Protein AF-A0A1B1AZK9-F1 (afdb_monomer_lite)

Structure (mmCIF, N/CA/C/O backbone):
data_AF-A0A1B1AZK9-F1
#
_entry.id   AF-A0A1B1AZK9-F1
#
loop_
_atom_site.group_PDB
_atom_site.id
_atom_site.type_symbol
_atom_site.label_atom_id
_atom_site.label_alt_id
_atom_site.label_comp_id
_atom_site.label_asym_id
_atom_site.label_entity_id
_atom_site.label_seq_id
_atom_site.pdbx_PDB_ins_code
_atom_site.Cartn_x
_atom_site.Cartn_y
_atom_site.Cartn_z
_atom_site.occupancy
_atom_site.B_iso_or_equiv
_atom_site.auth_seq_id
_atom_site.auth_comp_id
_atom_site.auth_asym_id
_atom_site.auth_atom_id
_atom_site.pdbx_PDB_model_num
ATOM 1 N N . MET A 1 1 ? -36.273 10.528 28.930 1.00 53.22 1 MET A N 1
ATOM 2 C CA . MET A 1 1 ? -35.197 10.900 27.992 1.00 53.22 1 MET A CA 1
ATOM 3 C C . MET A 1 1 ? -34.805 12.342 28.291 1.00 53.22 1 MET A C 1
ATOM 5 O O . MET A 1 1 ? -35.659 13.056 28.813 1.00 53.22 1 MET A O 1
ATOM 9 N N . PRO A 1 2 ? -33.538 12.748 28.107 1.00 69.88 2 PRO A N 1
ATOM 10 C CA . PRO A 1 2 ? -33.128 14.134 28.329 1.00 69.88 2 PRO A CA 1
ATOM 11 C C . PRO A 1 2 ? -33.828 15.070 27.331 1.00 69.88 2 PRO A C 1
ATOM 13 O O . PRO A 1 2 ? -33.958 14.731 26.158 1.00 69.88 2 PRO A O 1
ATOM 16 N N . GLN A 1 3 ? -34.248 16.252 27.793 1.00 88.75 3 GLN A N 1
ATOM 17 C CA . GLN A 1 3 ? -34.962 17.258 26.989 1.00 88.75 3 GLN A CA 1
ATOM 18 C C . GLN A 1 3 ? -34.190 17.647 25.714 1.00 88.75 3 GLN A C 1
ATOM 20 O O . GLN A 1 3 ? -34.789 17.931 24.680 1.00 88.75 3 GLN A O 1
ATOM 25 N N . LEU A 1 4 ? -32.857 17.632 25.774 1.00 92.56 4 LEU A N 1
ATOM 26 C CA . LEU A 1 4 ? -31.970 17.864 24.638 1.00 92.56 4 LEU A CA 1
ATOM 27 C C . LEU A 1 4 ? -32.106 16.791 23.544 1.00 92.56 4 LEU A C 1
ATOM 29 O O . LEU A 1 4 ? -32.165 17.136 22.367 1.00 92.56 4 LEU A O 1
ATOM 33 N N . ALA A 1 5 ? -32.197 15.510 23.911 1.00 92.00 5 ALA A N 1
ATOM 34 C CA . ALA A 1 5 ? -32.328 14.414 22.947 1.00 92.00 5 ALA A CA 1
ATOM 35 C C . ALA A 1 5 ? -33.652 14.475 22.174 1.00 92.00 5 ALA A C 1
ATOM 37 O O . ALA A 1 5 ? -33.665 14.280 20.958 1.00 92.00 5 ALA A O 1
ATOM 38 N N . ASP A 1 6 ? -34.747 14.802 22.865 1.00 92.12 6 ASP A N 1
ATOM 39 C CA . ASP A 1 6 ? -36.065 14.940 22.241 1.00 92.12 6 ASP A CA 1
ATOM 40 C C . ASP A 1 6 ? -36.042 16.066 21.191 1.00 92.12 6 ASP A C 1
ATOM 42 O O . ASP A 1 6 ? -36.452 15.867 20.049 1.00 92.12 6 ASP A O 1
ATOM 46 N N . ARG A 1 7 ? -35.444 17.218 21.527 1.00 94.62 7 ARG A N 1
ATOM 47 C CA . ARG A 1 7 ? -35.325 18.361 20.604 1.00 94.62 7 ARG A CA 1
ATOM 48 C C . ARG A 1 7 ? -34.401 18.091 19.416 1.00 94.62 7 ARG A C 1
ATOM 50 O O . ARG A 1 7 ? -34.724 18.507 18.308 1.00 94.62 7 ARG A O 1
ATOM 57 N N . LEU A 1 8 ? -33.281 17.388 19.616 1.00 93.25 8 LEU A N 1
ATOM 58 C CA . LEU A 1 8 ? -32.407 16.964 18.511 1.00 93.25 8 LEU A CA 1
ATOM 59 C C . LEU A 1 8 ? -33.150 16.026 17.549 1.00 93.25 8 LEU A C 1
ATOM 61 O O . LEU A 1 8 ? -33.023 16.161 16.335 1.00 93.25 8 LEU A O 1
ATOM 65 N N . THR A 1 9 ? -33.962 15.116 18.090 1.00 92.19 9 THR A N 1
ATOM 66 C CA . THR A 1 9 ? -34.763 14.172 17.299 1.00 92.19 9 THR A CA 1
ATOM 67 C C . THR A 1 9 ? -35.832 14.884 16.476 1.00 92.19 9 THR A C 1
ATOM 69 O O . THR A 1 9 ? -35.989 14.578 15.297 1.00 92.19 9 THR A O 1
ATOM 72 N N . GLU A 1 10 ? -36.548 15.839 17.074 1.00 92.94 10 GLU A N 1
ATOM 73 C CA . GLU A 1 10 ? -37.567 16.638 16.382 1.00 92.94 10 GLU A CA 1
ATOM 74 C C . GLU A 1 10 ? -36.970 17.404 15.195 1.00 92.94 10 GLU A C 1
ATOM 76 O O . GLU A 1 10 ? -37.477 17.300 14.080 1.00 92.94 10 GLU A O 1
ATOM 81 N N . LEU A 1 11 ? -35.848 18.107 15.400 1.00 93.00 11 LEU A N 1
ATOM 82 C CA . LEU A 1 11 ? -35.195 18.847 14.316 1.00 93.00 11 LEU A CA 1
ATOM 83 C C . LEU A 1 11 ? -34.725 17.923 13.185 1.00 93.00 11 LEU A C 1
ATOM 85 O O . LEU A 1 11 ? -34.932 18.243 12.015 1.00 93.00 11 LEU A O 1
ATOM 89 N N . ALA A 1 12 ? -34.137 16.771 13.524 1.00 90.75 12 ALA A N 1
ATOM 90 C CA . ALA A 1 12 ? -33.677 15.801 12.535 1.00 90.75 12 ALA A CA 1
ATOM 91 C C . ALA A 1 12 ? -34.842 15.195 11.732 1.00 90.75 12 ALA A C 1
ATOM 93 O O . ALA A 1 12 ? -34.745 15.060 10.512 1.00 90.75 12 ALA A O 1
ATOM 94 N N . ALA A 1 13 ? -35.957 14.865 12.393 1.00 91.69 13 ALA A N 1
ATOM 95 C CA . ALA A 1 13 ? -37.150 14.323 11.742 1.00 91.69 13 ALA A CA 1
ATOM 96 C C . ALA A 1 13 ? -37.797 15.326 10.771 1.00 91.69 13 ALA A C 1
ATOM 98 O O . ALA A 1 13 ? -38.265 14.933 9.702 1.00 91.69 13 ALA A O 1
ATOM 99 N N . ASP A 1 14 ? -37.768 16.614 11.117 1.00 92.25 14 ASP A N 1
ATOM 100 C CA . ASP A 1 14 ? -38.316 17.698 10.299 1.00 92.25 14 ASP A CA 1
ATOM 101 C C . ASP A 1 14 ? -37.347 18.182 9.198 1.00 92.25 14 ASP A C 1
ATOM 103 O O . ASP A 1 14 ? -37.675 19.106 8.446 1.00 92.25 14 ASP A O 1
ATOM 107 N N . GLY A 1 15 ? -36.147 17.591 9.099 1.00 88.38 15 GLY A N 1
ATOM 108 C CA . GLY A 1 15 ? -35.099 18.008 8.160 1.00 88.38 15 GLY A CA 1
ATOM 109 C C . GLY A 1 15 ? -34.598 19.436 8.404 1.00 88.38 15 GLY A C 1
ATOM 110 O O . GLY A 1 15 ? -34.147 20.105 7.473 1.00 88.38 15 GLY A O 1
ATOM 111 N N . GLN A 1 16 ? -34.731 19.931 9.637 1.00 91.69 16 GLN A N 1
ATOM 112 C CA . GLN A 1 16 ? -34.285 21.263 10.033 1.00 91.69 16 GLN A CA 1
ATOM 113 C C . GLN A 1 16 ? -32.786 21.252 10.375 1.00 91.69 16 GLN A C 1
ATOM 115 O O . GLN A 1 16 ? -32.285 20.249 10.882 1.00 91.69 16 GLN A O 1
ATOM 120 N N . PRO A 1 17 ? -32.063 22.370 10.168 1.00 91.00 17 PRO A N 1
ATOM 121 C CA . PRO A 1 17 ? -30.661 22.476 10.566 1.00 91.00 17 PRO A CA 1
ATOM 122 C C . PRO A 1 17 ? -30.465 22.226 12.068 1.00 91.00 17 PRO A C 1
ATOM 124 O O . PRO A 1 17 ? -31.092 22.890 12.903 1.00 91.00 17 PRO A O 1
ATOM 127 N N . ILE A 1 18 ? -29.554 21.316 12.420 1.00 95.00 18 ILE A N 1
ATOM 128 C CA . ILE A 1 18 ? -29.262 20.975 13.813 1.00 95.00 18 ILE A CA 1
ATOM 129 C C . ILE A 1 18 ? -28.333 22.031 14.417 1.00 95.00 18 ILE A C 1
ATOM 131 O O . ILE A 1 18 ? -27.117 22.002 14.257 1.00 95.00 18 ILE A O 1
ATOM 135 N N . THR A 1 19 ? -28.912 23.008 15.116 1.00 94.75 19 THR A N 1
ATOM 136 C CA . THR A 1 19 ? -28.166 24.130 15.709 1.00 94.75 19 THR A CA 1
ATOM 137 C C . THR A 1 19 ? -28.685 24.451 17.105 1.00 94.75 19 THR A C 1
ATOM 139 O O . THR A 1 19 ? -29.882 24.313 17.369 1.00 94.75 19 THR A O 1
ATOM 142 N N . PHE A 1 20 ? -27.823 24.926 18.013 1.00 93.75 20 PHE A N 1
ATOM 143 C CA . PHE A 1 20 ? -28.271 25.259 19.372 1.00 93.75 20 PHE A CA 1
ATOM 144 C C . PHE A 1 20 ? -29.408 26.299 19.428 1.00 93.75 20 PHE A C 1
ATOM 146 O O . PHE A 1 20 ? -30.348 26.089 20.199 1.00 93.75 20 PHE A O 1
ATOM 153 N N . PRO A 1 21 ? -29.421 27.365 18.597 1.00 90.44 21 PRO A N 1
ATOM 154 C CA . PRO A 1 21 ? -30.560 28.280 18.543 1.00 90.44 21 PRO A CA 1
ATOM 155 C C . PRO A 1 21 ? -31.878 27.605 18.130 1.00 90.44 21 PRO A C 1
ATOM 157 O O . PRO A 1 21 ? -32.926 27.940 18.680 1.00 90.44 21 PRO A O 1
ATOM 160 N N . ALA A 1 22 ? -31.843 26.637 17.205 1.00 91.38 22 ALA A N 1
ATOM 161 C CA . ALA A 1 22 ? -33.036 25.923 16.739 1.00 91.38 22 ALA A CA 1
ATOM 162 C C . ALA A 1 22 ? -33.625 24.978 17.803 1.00 91.38 22 ALA A C 1
ATOM 164 O O . ALA A 1 22 ? -34.834 24.736 17.824 1.00 91.38 22 ALA A O 1
ATOM 165 N N . LEU A 1 23 ? -32.801 24.487 18.736 1.00 91.81 23 LEU A N 1
ATOM 166 C CA . LEU A 1 23 ? -33.276 23.658 19.847 1.00 91.81 23 LEU A CA 1
ATOM 167 C C . LEU A 1 23 ? -34.217 24.428 20.778 1.00 91.81 23 LEU A C 1
ATOM 169 O O . LEU A 1 23 ? -35.129 23.825 21.345 1.00 91.81 23 LEU A O 1
ATOM 173 N N . GLY A 1 24 ? -34.023 25.744 20.923 1.00 89.88 24 GLY A N 1
ATOM 174 C CA . GLY A 1 24 ? -34.829 26.592 21.808 1.00 89.88 24 GLY A CA 1
ATOM 175 C C . GLY A 1 24 ? -34.635 26.292 23.301 1.00 89.88 24 GLY A C 1
ATOM 176 O O . GLY A 1 24 ? -35.523 26.576 24.102 1.00 89.88 24 GLY A O 1
ATOM 177 N N . LEU A 1 25 ? -33.500 25.693 23.675 1.00 93.38 25 LEU A N 1
ATOM 178 C CA . LEU A 1 25 ? -33.144 25.357 25.057 1.00 93.38 25 LEU A CA 1
ATOM 179 C C . LEU A 1 25 ? -32.150 26.372 25.634 1.00 93.38 25 LEU A C 1
ATOM 181 O O . LEU A 1 25 ? -31.367 26.971 24.901 1.00 93.38 25 LEU A O 1
ATOM 185 N N . ALA A 1 26 ? -32.161 26.554 26.956 1.00 93.31 26 ALA A N 1
ATOM 186 C CA . ALA A 1 26 ? -31.198 27.423 27.631 1.00 93.31 26 ALA A CA 1
ATOM 187 C C . ALA A 1 26 ? -29.787 26.786 27.654 1.00 93.31 26 ALA A C 1
ATOM 189 O O . ALA A 1 26 ? -29.695 25.571 27.863 1.00 93.31 26 ALA A O 1
ATOM 190 N N . PRO A 1 27 ? -28.695 27.572 27.529 1.00 93.06 27 PRO A N 1
ATOM 191 C CA . PRO A 1 27 ? -27.317 27.065 27.562 1.00 93.06 27 PRO A CA 1
ATOM 192 C C . PRO A 1 27 ? -26.999 26.138 28.736 1.00 93.06 27 PRO A C 1
ATOM 194 O O . PRO A 1 27 ? -26.458 25.056 28.522 1.00 93.06 27 PRO A O 1
ATOM 197 N N . ASP A 1 28 ? -27.425 26.485 29.952 1.00 92.94 28 ASP A N 1
ATOM 198 C CA . ASP A 1 28 ? -27.191 25.661 31.148 1.00 92.94 28 ASP A CA 1
ATOM 199 C C . ASP A 1 28 ? -27.913 24.301 31.084 1.00 92.94 28 ASP A C 1
ATOM 201 O O . ASP A 1 28 ? -27.413 23.278 31.561 1.00 92.94 28 ASP A O 1
ATOM 205 N N . THR A 1 29 ? -29.094 24.263 30.457 1.00 93.31 29 THR A N 1
ATOM 206 C CA . THR A 1 29 ? -29.853 23.017 30.256 1.00 93.31 29 THR A CA 1
ATOM 207 C C . THR A 1 29 ? -29.156 22.115 29.248 1.00 93.31 29 THR A C 1
ATOM 209 O O . THR A 1 29 ? -29.043 20.914 29.473 1.00 93.31 29 THR A O 1
ATOM 212 N N . VAL A 1 30 ? -28.648 22.689 28.156 1.00 94.06 30 VAL A N 1
ATOM 213 C CA . VAL A 1 30 ? -27.885 21.934 27.159 1.00 94.06 30 VAL A CA 1
ATOM 214 C C . VAL A 1 30 ? -26.579 21.426 27.766 1.00 94.06 30 VAL A C 1
ATOM 216 O O . VAL A 1 30 ? -26.285 20.242 27.656 1.00 94.06 30 VAL A O 1
ATOM 219 N N . ALA A 1 31 ? -25.831 22.281 28.466 1.00 94.06 31 ALA A N 1
ATOM 220 C CA . ALA A 1 31 ? -24.550 21.922 29.068 1.00 94.06 31 ALA A CA 1
ATOM 221 C C . ALA A 1 31 ? -24.669 20.790 30.098 1.00 94.06 31 ALA A C 1
ATOM 223 O O . ALA A 1 31 ? -23.860 19.867 30.083 1.00 94.06 31 ALA A O 1
ATOM 224 N N . SER A 1 32 ? -25.705 20.814 30.943 1.00 94.56 32 SER A N 1
ATOM 225 C CA . SER A 1 32 ? -25.939 19.757 31.940 1.00 94.56 32 SER A CA 1
ATOM 226 C C . SER A 1 32 ? -26.340 18.403 31.345 1.00 94.56 32 SER A C 1
ATOM 228 O O . SER A 1 32 ? -26.169 17.389 32.011 1.00 94.56 32 SER A O 1
ATOM 230 N N . GLN A 1 33 ? -26.855 18.366 30.111 1.00 95.88 33 GLN A N 1
ATOM 231 C CA . GLN A 1 33 ? -27.289 17.134 29.435 1.00 95.88 33 GLN A CA 1
ATOM 232 C C . GLN A 1 33 ? -26.322 16.676 28.332 1.00 95.88 33 GLN A C 1
ATOM 234 O O . GLN A 1 33 ? -26.433 15.550 27.851 1.00 95.88 33 GLN A O 1
ATOM 239 N N . ALA A 1 34 ? -25.384 17.531 27.911 1.00 95.31 34 ALA A N 1
ATOM 240 C CA . ALA A 1 34 ? -24.522 17.296 26.756 1.00 95.31 34 ALA A CA 1
ATOM 241 C C . ALA A 1 34 ? -23.663 16.029 26.893 1.00 95.31 34 ALA A C 1
ATOM 243 O O . ALA A 1 34 ? -23.554 15.281 25.926 1.00 95.31 34 ALA A O 1
ATOM 244 N N . GLY A 1 35 ? -23.110 15.754 28.080 1.00 94.94 35 GLY A N 1
ATOM 245 C CA . GLY A 1 35 ? -22.310 14.546 28.326 1.00 94.94 35 GLY A CA 1
ATOM 246 C C . GLY A 1 35 ? -23.113 13.257 28.121 1.00 94.94 35 GLY A C 1
ATOM 247 O O . GLY A 1 35 ? -22.714 12.397 27.335 1.00 94.94 35 GLY A O 1
ATOM 248 N N . ASP A 1 36 ? -24.291 13.164 28.745 1.00 95.38 36 ASP A N 1
ATOM 249 C CA . ASP A 1 36 ? -25.185 12.003 28.621 1.00 95.38 36 ASP A CA 1
ATOM 250 C C . ASP A 1 36 ? -25.677 11.809 27.179 1.00 95.38 36 ASP A C 1
ATOM 252 O O . ASP A 1 36 ? -25.772 10.687 26.680 1.00 95.38 36 ASP A O 1
ATOM 256 N N . VAL A 1 37 ? -25.980 12.909 26.482 1.00 96.31 37 VAL A N 1
ATOM 257 C CA . VAL A 1 37 ? -26.412 12.874 25.079 1.00 96.31 37 VAL A CA 1
ATOM 258 C C . VAL A 1 37 ? -25.268 12.455 24.150 1.00 96.31 37 VAL A C 1
ATOM 260 O O . VAL A 1 37 ? -25.509 11.679 23.225 1.00 96.31 37 VAL A O 1
ATOM 263 N N . ALA A 1 38 ? -24.033 12.896 24.413 1.00 96.19 38 ALA A N 1
ATOM 264 C CA . ALA A 1 38 ? -22.839 12.495 23.664 1.00 96.19 38 ALA A CA 1
ATOM 265 C C . ALA A 1 38 ? -22.457 11.015 23.877 1.00 96.19 38 ALA A C 1
ATOM 267 O O . ALA A 1 38 ? -21.932 10.379 22.963 1.00 96.19 38 ALA A O 1
ATOM 268 N N . ALA A 1 39 ? -22.767 10.439 25.042 1.00 95.62 39 ALA A N 1
ATOM 269 C CA . ALA A 1 39 ? -22.631 9.000 25.285 1.00 95.62 39 ALA A CA 1
ATOM 270 C C . ALA A 1 39 ? -23.754 8.167 24.630 1.00 95.62 39 ALA A C 1
ATOM 272 O O . ALA A 1 39 ? -23.621 6.956 24.449 1.00 95.62 39 ALA A O 1
ATOM 273 N N . GLY A 1 40 ? -24.869 8.810 24.274 1.00 94.75 40 GLY A N 1
ATOM 274 C CA . GLY A 1 40 ? -26.057 8.187 23.698 1.00 94.75 40 GLY A CA 1
ATOM 275 C C . GLY A 1 40 ? -26.099 8.177 22.162 1.00 94.75 40 GLY A C 1
ATOM 276 O O . GLY A 1 40 ? -25.141 8.553 21.489 1.00 94.75 40 GLY A O 1
ATOM 277 N N . PRO A 1 41 ? -27.231 7.757 21.567 1.00 95.00 41 PRO A N 1
ATOM 278 C CA . PRO A 1 41 ? -27.385 7.645 20.113 1.00 95.00 41 PRO A CA 1
ATOM 279 C C . PRO A 1 41 ? -27.505 8.983 19.373 1.00 95.00 41 PRO A C 1
ATOM 281 O O . PRO A 1 41 ? -27.351 9.034 18.158 1.00 95.00 41 PRO A O 1
ATOM 284 N N . PHE A 1 42 ? -27.760 10.076 20.092 1.00 95.31 42 PHE A N 1
ATOM 285 C CA . PHE A 1 42 ? -27.934 11.412 19.512 1.00 95.31 42 PHE A CA 1
ATOM 286 C C . PHE A 1 42 ? -26.632 12.226 19.474 1.00 95.31 42 PHE A C 1
ATOM 288 O O . PHE A 1 42 ? -26.651 13.414 19.147 1.00 95.31 42 PHE A O 1
ATOM 295 N N . ALA A 1 43 ? -25.499 11.590 19.784 1.00 96.69 43 ALA A N 1
ATOM 296 C CA . ALA A 1 43 ? -24.179 12.202 19.741 1.00 96.69 43 ALA A CA 1
ATOM 297 C C . ALA A 1 43 ? -23.836 12.859 18.388 1.00 96.69 43 ALA A C 1
ATOM 299 O O . ALA A 1 43 ? -23.241 13.939 18.415 1.00 96.69 43 ALA A O 1
ATOM 300 N N . PRO A 1 44 ? -24.203 12.299 17.211 1.00 96.12 44 PRO A N 1
ATOM 301 C CA . PRO A 1 44 ? -23.891 12.937 15.928 1.00 96.12 44 PRO A CA 1
ATOM 302 C C . PRO A 1 44 ? -24.595 14.286 15.746 1.00 96.12 44 PRO A C 1
ATOM 304 O O . PRO A 1 44 ? -23.964 15.262 15.355 1.00 96.12 44 PRO A O 1
ATOM 307 N N . TYR A 1 45 ? -25.871 14.379 16.128 1.00 96.56 45 TYR A N 1
ATOM 308 C CA . TYR A 1 45 ? -26.634 15.630 16.062 1.00 96.56 45 TYR A CA 1
ATOM 309 C C . TYR A 1 45 ? -26.111 16.670 17.057 1.00 96.56 45 TYR A C 1
ATOM 311 O O . TYR A 1 45 ? -26.005 17.853 16.740 1.00 96.56 45 TYR A O 1
ATOM 319 N N . LEU A 1 46 ? -25.728 16.243 18.264 1.00 97.06 46 LEU A N 1
ATOM 320 C CA . LEU A 1 46 ? -25.083 17.150 19.211 1.00 97.06 46 LEU A CA 1
ATOM 321 C C . LEU A 1 46 ? -23.738 17.664 18.669 1.00 97.06 46 LEU A C 1
ATOM 323 O O . LEU A 1 46 ? -23.442 18.849 18.805 1.00 97.06 46 LEU A O 1
ATOM 327 N N . ALA A 1 47 ? -22.944 16.800 18.031 1.00 97.06 47 ALA A N 1
ATOM 328 C CA . ALA A 1 47 ? -21.686 17.180 17.395 1.00 97.06 47 ALA A CA 1
ATOM 329 C C . ALA A 1 47 ? -21.890 18.183 16.244 1.00 97.06 47 ALA A C 1
ATOM 331 O O . ALA A 1 47 ? -21.121 19.137 16.147 1.00 97.06 47 ALA A O 1
ATOM 332 N N . GLU A 1 48 ? -22.946 18.033 15.437 1.00 96.50 48 GLU A N 1
ATOM 333 C CA . GLU A 1 48 ? -23.330 18.997 14.394 1.00 96.50 48 GLU A CA 1
ATOM 334 C C . GLU A 1 48 ? -23.661 20.377 14.988 1.00 96.50 48 GLU A C 1
ATOM 336 O O . GLU A 1 48 ? -23.107 21.389 14.553 1.00 96.50 48 GLU A O 1
ATOM 341 N N . ALA A 1 49 ? -24.469 20.421 16.055 1.00 96.56 49 ALA A N 1
ATOM 342 C CA . ALA A 1 49 ? -24.784 21.670 16.753 1.00 96.56 49 ALA A CA 1
ATOM 343 C C . ALA A 1 49 ? -23.536 22.336 17.362 1.00 96.56 49 ALA A C 1
ATOM 345 O O . ALA A 1 49 ? -23.398 23.561 17.309 1.00 96.56 49 ALA A O 1
ATOM 346 N N . VAL A 1 50 ? -22.612 21.546 17.922 1.00 96.88 50 VAL A N 1
ATOM 347 C CA . VAL A 1 50 ? -21.327 22.040 18.446 1.00 96.88 50 VAL A CA 1
ATOM 348 C C . VAL A 1 50 ? -20.446 22.592 17.325 1.00 96.88 50 VAL A C 1
ATOM 350 O O . VAL A 1 50 ? -19.893 23.684 17.470 1.00 96.88 50 VAL A O 1
ATOM 353 N N . ALA A 1 51 ? -20.327 21.874 16.208 1.00 96.25 51 ALA A N 1
ATOM 354 C CA . ALA A 1 51 ? -19.545 22.298 15.051 1.00 96.25 51 ALA A CA 1
ATOM 355 C C . ALA A 1 51 ? -20.052 23.635 14.488 1.00 96.25 51 ALA A C 1
ATOM 357 O O . ALA A 1 51 ? -19.272 24.567 14.272 1.00 96.25 51 ALA A O 1
ATOM 358 N N . ASP A 1 52 ? -21.368 23.768 14.332 1.00 96.19 52 ASP A N 1
ATOM 359 C CA . ASP A 1 52 ? -22.017 25.011 13.925 1.00 96.19 52 ASP A CA 1
ATOM 360 C C . ASP A 1 52 ? -21.772 26.164 14.922 1.00 96.19 52 ASP A C 1
ATOM 362 O O . ASP A 1 52 ? -21.452 27.281 14.503 1.00 96.19 52 ASP A O 1
ATOM 366 N N . ALA A 1 53 ? -21.836 25.905 16.232 1.00 95.69 53 ALA A N 1
ATOM 367 C CA . ALA A 1 53 ? -21.569 26.917 17.255 1.00 95.69 53 ALA A CA 1
ATOM 368 C C . ALA A 1 53 ? -20.136 27.463 17.181 1.00 95.69 53 ALA A C 1
ATOM 370 O O . ALA A 1 53 ? -19.930 28.677 17.259 1.00 95.69 53 ALA A O 1
ATOM 371 N N . TYR A 1 54 ? -19.142 26.590 16.978 1.00 96.25 54 TYR A N 1
ATOM 372 C CA . TYR A 1 54 ? -17.756 27.012 16.761 1.00 96.25 54 TYR A CA 1
ATOM 373 C C . TYR A 1 54 ? -17.583 27.774 15.447 1.00 96.25 54 TYR A C 1
ATOM 375 O O . TYR A 1 54 ? -16.927 28.816 15.442 1.00 96.25 54 TYR A O 1
ATOM 383 N N . ASN A 1 55 ? -18.211 27.322 14.356 1.00 95.00 55 ASN A N 1
ATOM 384 C CA . ASN A 1 55 ? -18.183 28.026 13.069 1.00 95.00 55 ASN A CA 1
ATOM 385 C C . ASN A 1 55 ? -18.747 29.452 13.184 1.00 95.00 55 ASN A C 1
ATOM 387 O O . ASN A 1 55 ? -18.240 30.375 12.548 1.00 95.00 55 ASN A O 1
ATOM 391 N N . ARG A 1 56 ? -19.756 29.654 14.039 1.00 94.75 56 ARG A N 1
ATOM 392 C CA . ARG A 1 56 ? -20.349 30.968 14.329 1.00 94.75 56 ARG A CA 1
ATOM 393 C C . ARG A 1 56 ? -19.670 31.738 15.462 1.00 94.75 56 ARG A C 1
ATOM 395 O O . ARG A 1 56 ? -20.075 32.862 15.746 1.00 94.75 56 ARG A O 1
ATOM 402 N N . SER A 1 57 ? -18.629 31.173 16.078 1.00 93.81 57 SER A N 1
ATOM 403 C CA . SER A 1 57 ? -17.928 31.755 17.233 1.00 93.81 57 SER A CA 1
ATOM 404 C C . SER A 1 57 ? -18.854 32.064 18.421 1.00 93.81 57 SER A C 1
ATOM 406 O O . SER A 1 57 ? -18.658 33.045 19.139 1.00 93.81 57 SER A O 1
ATOM 408 N N . ASP A 1 58 ? -19.871 31.228 18.642 1.00 92.50 58 ASP A N 1
ATOM 409 C CA . ASP A 1 58 ? -20.870 31.434 19.688 1.00 92.50 58 ASP A CA 1
ATOM 410 C C . ASP A 1 58 ? -20.386 30.891 21.044 1.00 92.50 58 ASP A C 1
ATOM 412 O O . ASP A 1 58 ? -20.561 29.721 21.399 1.00 92.50 58 ASP A O 1
ATOM 416 N N . ALA A 1 59 ? -19.724 31.760 21.811 1.00 91.25 59 ALA A N 1
ATOM 417 C CA . ALA A 1 59 ? -19.053 31.398 23.058 1.00 91.25 59 ALA A CA 1
ATOM 418 C C . ALA A 1 59 ? -20.001 30.899 24.167 1.00 91.25 59 ALA A C 1
ATOM 420 O O . ALA A 1 59 ? -19.545 30.231 25.096 1.00 91.25 59 ALA A O 1
ATOM 421 N N . GLN A 1 60 ? -21.305 31.182 24.085 1.00 93.75 60 GLN A N 1
ATOM 422 C CA . GLN A 1 60 ? -22.262 30.770 25.119 1.00 93.75 60 GLN A CA 1
ATOM 423 C C . GLN A 1 60 ? -22.434 29.242 25.205 1.00 93.75 60 GLN A C 1
ATOM 425 O O . GLN A 1 60 ? -22.833 28.731 26.248 1.00 93.75 60 GLN A O 1
ATOM 430 N N . TRP A 1 61 ? -22.089 28.505 24.141 1.00 93.50 61 TRP A N 1
ATOM 431 C CA . TRP A 1 61 ? -22.213 27.043 24.078 1.00 93.50 61 TRP A CA 1
ATOM 432 C C . TRP A 1 61 ? -20.920 26.292 24.416 1.00 93.50 61 TRP A C 1
ATOM 434 O O . TRP A 1 61 ? -20.913 25.061 24.403 1.00 93.50 61 TRP A O 1
ATOM 444 N N . GLN A 1 62 ? -19.837 26.999 24.772 1.00 92.31 62 GLN A N 1
ATOM 445 C CA . GLN A 1 62 ? -18.579 26.367 25.195 1.00 92.31 62 GLN A CA 1
ATOM 446 C C . GLN A 1 62 ? -18.769 25.342 26.328 1.00 92.31 62 GLN A C 1
ATOM 448 O O . GLN A 1 62 ? -18.210 24.254 26.205 1.00 92.31 62 GLN A O 1
ATOM 453 N N . PRO A 1 63 ? -19.586 25.593 27.377 1.00 92.62 63 PRO A N 1
ATOM 454 C CA . PRO A 1 63 ? -19.807 24.602 28.432 1.00 92.62 63 PRO A CA 1
ATOM 455 C C . PRO A 1 63 ? -20.404 23.281 27.921 1.00 92.62 63 PRO A C 1
ATOM 457 O O . PRO A 1 63 ? -20.010 22.207 28.373 1.00 92.62 63 PRO A O 1
ATOM 460 N N . ALA A 1 64 ? -21.316 23.340 26.943 1.00 92.12 64 ALA A N 1
ATOM 461 C CA . ALA A 1 64 ? -21.874 22.144 26.314 1.00 92.12 64 ALA A CA 1
ATOM 462 C C . ALA A 1 64 ? -20.831 21.418 25.453 1.00 92.12 64 ALA A C 1
ATOM 464 O O . ALA A 1 64 ? -20.714 20.197 25.524 1.00 92.12 64 ALA A O 1
ATOM 465 N N . ALA A 1 65 ? -20.026 22.167 24.694 1.00 94.12 65 ALA A N 1
ATOM 466 C CA . ALA A 1 65 ? -18.950 21.606 23.883 1.00 94.12 65 ALA A CA 1
ATOM 467 C C . ALA A 1 65 ? -17.875 20.899 24.730 1.00 94.12 65 ALA A C 1
ATOM 469 O O . ALA A 1 65 ? -17.381 19.845 24.337 1.00 94.12 65 ALA A O 1
ATOM 470 N N . THR A 1 66 ? -17.544 21.425 25.915 1.00 93.81 66 THR A N 1
ATOM 471 C CA . THR A 1 66 ? -16.537 20.821 26.805 1.00 93.81 66 THR A CA 1
ATOM 472 C C . THR A 1 66 ? -16.957 19.487 27.421 1.00 93.81 66 THR A C 1
ATOM 474 O O . THR A 1 66 ? -16.085 18.731 27.833 1.00 93.81 66 THR A O 1
ATOM 477 N N . ALA A 1 67 ? -18.256 19.171 27.458 1.00 94.06 67 ALA A N 1
ATOM 478 C CA . ALA A 1 67 ? -18.759 17.880 27.940 1.00 94.06 67 ALA A CA 1
ATOM 479 C C . ALA A 1 67 ? -18.701 16.772 26.868 1.00 94.06 67 ALA A C 1
ATOM 481 O O . ALA A 1 67 ? -18.814 15.587 27.183 1.00 94.06 67 ALA A O 1
ATOM 482 N N . LEU A 1 68 ? -18.524 17.148 25.597 1.00 95.50 68 LEU A N 1
ATOM 483 C CA . LEU A 1 68 ? -18.544 16.223 24.467 1.00 95.50 68 LEU A CA 1
ATOM 484 C C . LEU A 1 68 ? -17.415 15.170 24.508 1.00 95.50 68 LEU A C 1
ATOM 486 O O . LEU A 1 68 ? -17.715 14.005 24.262 1.00 95.50 68 LEU A O 1
ATOM 490 N N . PRO A 1 69 ? -16.145 15.508 24.829 1.00 95.94 69 PRO A N 1
ATOM 491 C CA . PRO A 1 69 ? -15.047 14.539 24.792 1.00 95.94 69 PRO A CA 1
ATOM 492 C C . PRO A 1 69 ? -15.237 13.336 25.719 1.00 95.94 69 PRO A C 1
ATOM 494 O O . PRO A 1 69 ? -15.069 12.200 25.282 1.00 95.94 69 PRO A O 1
ATOM 497 N N . GLU A 1 70 ? -15.630 13.572 26.972 1.00 94.25 70 GLU A N 1
ATOM 498 C CA . GLU A 1 70 ? -15.890 12.498 27.941 1.00 94.25 70 GLU A CA 1
ATOM 499 C C . GLU A 1 70 ? -17.107 11.659 27.533 1.00 94.25 70 GLU A C 1
ATOM 501 O O . GLU A 1 70 ? -17.061 10.431 27.600 1.00 94.25 70 GLU A O 1
ATOM 506 N N . GLY A 1 71 ? -18.170 12.300 27.031 1.00 95.00 71 GLY A N 1
ATOM 507 C CA . GLY A 1 71 ? -19.350 11.595 26.527 1.00 95.00 71 GLY A CA 1
ATOM 508 C C . GLY A 1 71 ? -19.040 10.706 25.317 1.00 95.00 71 GLY A C 1
ATOM 509 O O . GLY A 1 71 ? -19.431 9.540 25.295 1.00 95.00 71 GLY A O 1
ATOM 510 N N . LEU A 1 72 ? -18.263 11.196 24.345 1.00 95.69 72 LEU A N 1
ATOM 511 C CA . LEU A 1 72 ? -17.823 10.388 23.199 1.00 95.69 72 LEU A CA 1
ATOM 512 C C . LEU A 1 72 ? -16.903 9.236 23.624 1.00 95.69 72 LEU A C 1
ATOM 514 O O . LEU A 1 72 ? -17.014 8.132 23.092 1.00 95.69 72 LEU A O 1
ATOM 518 N N . ALA A 1 73 ? -16.052 9.441 24.632 1.00 92.00 73 ALA A N 1
ATOM 519 C CA . ALA A 1 73 ? -15.254 8.372 25.232 1.00 92.00 73 ALA A CA 1
ATOM 520 C C . ALA A 1 73 ? -16.088 7.358 26.041 1.00 92.00 73 ALA A C 1
ATOM 522 O O . ALA A 1 73 ? -15.577 6.296 26.402 1.00 92.00 73 ALA A O 1
ATOM 523 N N . ALA A 1 74 ? -17.369 7.622 26.300 1.00 93.00 74 ALA A N 1
ATOM 524 C CA . ALA A 1 74 ? -18.313 6.667 26.880 1.00 93.00 74 ALA A CA 1
ATOM 525 C C . ALA A 1 74 ? -19.219 5.995 25.829 1.00 93.00 74 ALA A C 1
ATOM 527 O O . ALA A 1 74 ? -20.029 5.142 26.183 1.00 93.00 74 ALA A O 1
ATOM 528 N N . GLN A 1 75 ? -19.073 6.330 24.543 1.00 94.88 75 GLN A N 1
ATOM 529 C CA . GLN A 1 75 ? -19.926 5.814 23.476 1.00 94.88 75 GLN A CA 1
ATOM 530 C C . GLN A 1 75 ? -19.811 4.289 23.311 1.00 94.88 75 GLN A C 1
ATOM 532 O O . GLN A 1 75 ? -18.720 3.712 23.364 1.00 94.88 75 GLN A O 1
ATOM 537 N N . HIS A 1 76 ? -20.957 3.653 23.052 1.00 93.06 76 HIS A N 1
ATOM 538 C CA . HIS A 1 76 ? -21.092 2.204 22.863 1.00 93.06 76 HIS A CA 1
ATOM 539 C C . HIS A 1 76 ? -21.337 1.790 21.404 1.00 93.06 76 HIS A C 1
ATOM 541 O O . HIS A 1 76 ? -21.342 0.604 21.090 1.00 93.06 76 HIS A O 1
ATOM 547 N N . SER A 1 77 ? -21.557 2.752 20.508 1.00 95.38 77 SER A N 1
ATOM 548 C CA . SER A 1 77 ? -21.778 2.520 19.081 1.00 95.38 77 SER A CA 1
ATOM 549 C C . SER A 1 77 ? -20.641 3.092 18.246 1.00 95.38 77 SER A C 1
ATOM 551 O O . SER A 1 77 ? -20.387 4.298 18.272 1.00 95.38 77 SER A O 1
ATOM 553 N N . VAL A 1 78 ? -20.011 2.231 17.445 1.00 93.69 78 VAL A N 1
ATOM 554 C CA . VAL A 1 78 ? -18.998 2.626 16.454 1.00 93.69 78 VAL A CA 1
ATOM 555 C C . VAL A 1 78 ? -19.576 3.656 15.485 1.00 93.69 78 VAL A C 1
ATOM 557 O O . VAL A 1 78 ? -18.950 4.678 15.234 1.00 93.69 78 VAL A O 1
ATOM 560 N N . LEU A 1 79 ? -20.808 3.439 15.011 1.00 92.69 79 LEU A N 1
ATOM 561 C CA . LEU A 1 79 ? -21.461 4.326 14.048 1.00 92.69 79 LEU A CA 1
ATOM 562 C C . LEU A 1 79 ? -21.680 5.730 14.615 1.00 92.69 79 LEU A C 1
ATOM 564 O O . LEU A 1 79 ? -21.422 6.714 13.928 1.00 92.69 79 LEU A O 1
ATOM 568 N N . HIS A 1 80 ? -22.132 5.834 15.869 1.00 95.38 80 HIS A N 1
ATOM 569 C CA . HIS A 1 80 ? -22.354 7.141 16.491 1.00 95.38 80 HIS A CA 1
ATOM 570 C C . HIS A 1 80 ? -21.031 7.852 16.773 1.00 95.38 80 HIS A C 1
ATOM 572 O O . HIS A 1 80 ? -20.941 9.052 16.539 1.00 95.38 80 HIS A O 1
ATOM 578 N N . LEU A 1 81 ? -19.998 7.123 17.217 1.00 95.94 81 LEU A N 1
ATOM 579 C CA . LEU A 1 81 ? -18.674 7.703 17.435 1.00 95.94 81 LEU A CA 1
ATOM 580 C C . LEU A 1 81 ? -18.085 8.245 16.126 1.00 95.94 81 LEU A C 1
ATOM 582 O O . LEU A 1 81 ? -17.700 9.410 16.075 1.00 95.94 81 LEU A O 1
ATOM 586 N N . THR A 1 82 ? -18.060 7.437 15.062 1.00 92.94 82 THR A N 1
ATOM 587 C CA . THR A 1 82 ? -17.516 7.848 13.760 1.00 92.94 82 THR A CA 1
ATOM 588 C C . THR A 1 82 ? -18.306 9.016 13.166 1.00 92.94 82 THR A C 1
ATOM 590 O O . THR A 1 82 ? -17.694 9.998 12.759 1.00 92.94 82 THR A O 1
ATOM 593 N N . ALA A 1 83 ? -19.644 8.986 13.202 1.00 93.12 83 ALA A N 1
ATOM 594 C CA . ALA A 1 83 ? -20.469 10.083 12.687 1.00 93.12 83 ALA A CA 1
ATOM 595 C C . ALA A 1 83 ? -20.307 11.388 13.493 1.00 93.12 83 ALA A C 1
ATOM 597 O O . ALA A 1 83 ? -20.282 12.474 12.915 1.00 93.12 83 ALA A O 1
ATOM 598 N N . SER A 1 84 ? -20.149 11.307 14.821 1.00 95.94 84 SER A N 1
ATOM 599 C CA . SER A 1 84 ? -19.801 12.471 15.645 1.00 95.94 84 SER A CA 1
ATOM 600 C C . SER A 1 84 ? -18.422 13.025 15.295 1.00 95.94 84 SER A C 1
ATOM 602 O O . SER A 1 84 ? -18.271 14.238 15.166 1.00 95.94 84 SER A O 1
ATOM 604 N N . MET A 1 85 ? -17.421 12.156 15.123 1.00 95.19 85 MET A N 1
ATOM 605 C CA . MET A 1 85 ? -16.076 12.573 14.719 1.00 95.19 85 MET A CA 1
ATOM 606 C C . MET A 1 85 ? -16.081 13.227 13.340 1.00 95.19 85 MET A C 1
ATOM 608 O O . MET A 1 85 ? -15.437 14.260 13.171 1.00 95.19 85 MET A O 1
ATOM 612 N N . ASP A 1 86 ? -16.842 12.680 12.389 1.00 92.44 86 ASP A N 1
ATOM 613 C CA . ASP A 1 86 ? -17.066 13.293 11.085 1.00 92.44 86 ASP A CA 1
ATOM 614 C C . ASP A 1 86 ? -17.624 14.706 11.272 1.00 92.44 86 ASP A C 1
ATOM 616 O O . ASP A 1 86 ? -16.955 15.664 10.890 1.00 92.44 86 ASP A O 1
ATOM 620 N N . ALA A 1 87 ? -18.773 14.875 11.933 1.00 93.50 87 ALA A N 1
ATOM 621 C CA . ALA A 1 87 ? -19.401 16.186 12.135 1.00 93.50 87 ALA A CA 1
ATOM 622 C C . ALA A 1 87 ? -18.447 17.238 12.743 1.00 93.50 87 ALA A C 1
ATOM 624 O O . ALA A 1 87 ? -18.416 18.384 12.291 1.00 93.50 87 ALA A O 1
ATOM 625 N N . LEU A 1 88 ? -17.620 16.851 13.722 1.00 95.19 88 LEU A N 1
ATOM 626 C CA . LEU A 1 88 ? -16.630 17.748 14.330 1.00 95.19 88 LEU A CA 1
ATOM 627 C C . LEU A 1 88 ? -15.479 18.094 13.380 1.00 95.19 88 LEU A C 1
ATOM 629 O O . LEU A 1 88 ? -15.068 19.252 13.325 1.00 95.19 88 LEU A O 1
ATOM 633 N N . LEU A 1 89 ? -14.954 17.114 12.640 1.00 92.62 89 LEU A N 1
ATOM 634 C CA . LEU A 1 89 ? -13.824 17.298 11.724 1.00 92.62 89 LEU A CA 1
ATOM 635 C C . LEU A 1 89 ? -14.192 18.128 10.484 1.00 92.62 89 LEU A C 1
ATOM 637 O O . LEU A 1 89 ? -13.315 18.790 9.933 1.00 92.62 89 LEU A O 1
ATOM 641 N N . HIS A 1 90 ? -15.471 18.181 10.093 1.00 91.38 90 HIS A N 1
ATOM 642 C CA . HIS A 1 90 ? -15.951 19.115 9.062 1.00 91.38 90 HIS A CA 1
ATOM 643 C C . HIS A 1 90 ? -15.863 20.590 9.501 1.00 91.38 90 HIS A C 1
ATOM 645 O O . HIS A 1 90 ? -15.927 21.487 8.660 1.00 91.38 90 HIS A O 1
ATOM 651 N N . SER A 1 91 ? -15.703 20.873 10.802 1.00 94.06 91 SER A N 1
ATOM 652 C CA . SER A 1 91 ? -15.451 22.219 11.328 1.00 94.06 91 SER A CA 1
ATOM 653 C C . SER A 1 91 ? -13.998 22.350 11.801 1.00 94.06 91 SER A C 1
ATOM 655 O O . SER A 1 91 ? -13.669 21.927 12.912 1.00 94.06 91 SER A O 1
ATOM 657 N N . PRO A 1 92 ? -13.115 23.028 11.036 1.00 93.62 92 PRO A N 1
ATOM 658 C CA . PRO A 1 92 ? -11.743 23.290 11.476 1.00 93.62 92 PRO A CA 1
ATOM 659 C C . PRO A 1 92 ? -11.675 24.030 12.820 1.00 93.62 92 PRO A C 1
ATOM 661 O O . PRO A 1 92 ? -10.759 23.810 13.612 1.00 93.62 92 PRO A O 1
ATOM 664 N N . ALA A 1 93 ? -12.660 24.893 13.100 1.00 94.94 93 ALA A N 1
ATOM 665 C CA . ALA A 1 93 ? -12.761 25.623 14.360 1.00 94.94 93 ALA A CA 1
ATOM 666 C C . ALA A 1 93 ? -13.075 24.690 15.541 1.00 94.94 93 ALA A C 1
ATOM 668 O O . ALA A 1 93 ? -12.387 24.757 16.563 1.00 94.94 93 ALA A O 1
ATOM 669 N N . ALA A 1 94 ? -14.065 23.801 15.397 1.00 95.31 94 ALA A N 1
ATOM 670 C CA . ALA A 1 94 ? -14.421 22.836 16.436 1.00 95.31 94 ALA A CA 1
ATOM 671 C C . ALA A 1 94 ? -13.311 21.805 16.648 1.00 95.31 94 ALA A C 1
ATOM 673 O O . ALA A 1 94 ? -12.903 21.577 17.787 1.00 95.31 94 ALA A O 1
ATOM 674 N N . ALA A 1 95 ? -12.771 21.244 15.561 1.00 95.19 95 ALA A N 1
ATOM 675 C CA . ALA A 1 95 ? -11.663 20.299 15.607 1.00 95.19 95 ALA A CA 1
ATOM 676 C C . ALA A 1 95 ? -10.467 20.894 16.361 1.00 95.19 95 ALA A C 1
ATOM 678 O O . ALA A 1 95 ? -9.973 20.281 17.302 1.00 95.19 95 ALA A O 1
ATOM 679 N N . LYS A 1 96 ? -10.047 22.123 16.031 1.00 95.69 96 LYS A N 1
ATOM 680 C CA . LYS A 1 96 ? -8.920 22.787 16.704 1.00 95.69 96 LYS A CA 1
ATOM 681 C C . LYS A 1 96 ? -9.197 23.102 18.176 1.00 95.69 96 LYS A C 1
ATOM 683 O O . LYS A 1 96 ? -8.301 22.974 19.007 1.00 95.69 96 LYS A O 1
ATOM 688 N N . ALA A 1 97 ? -10.416 23.520 18.516 1.00 95.25 97 ALA A N 1
ATOM 689 C CA . ALA A 1 97 ? -10.778 23.847 19.894 1.00 95.25 97 ALA A CA 1
ATOM 690 C C . ALA A 1 97 ? -10.879 22.600 20.789 1.00 95.25 97 ALA A C 1
ATOM 692 O O . ALA A 1 97 ? -10.423 22.618 21.933 1.00 95.25 97 ALA A O 1
ATOM 693 N N . LEU A 1 98 ? -11.446 21.512 20.263 1.00 96.31 98 LEU A N 1
ATOM 694 C CA . LEU A 1 98 ? -11.694 20.272 20.999 1.00 96.31 98 LEU A CA 1
ATOM 695 C C . LEU A 1 98 ? -10.611 19.204 20.787 1.00 96.31 98 LEU A C 1
ATOM 697 O O . LEU A 1 98 ? -10.633 18.182 21.465 1.00 96.31 98 LEU A O 1
ATOM 701 N N . GLY A 1 99 ? -9.638 19.420 19.901 1.00 96.12 99 GLY A N 1
ATOM 702 C CA . GLY A 1 99 ? -8.684 18.391 19.481 1.00 96.12 99 GLY A CA 1
ATOM 703 C C . GLY A 1 99 ? -7.866 17.807 20.629 1.00 96.12 99 GLY A C 1
ATOM 704 O O . GLY A 1 99 ? -7.761 16.587 20.756 1.00 96.12 99 GLY A O 1
ATOM 705 N N . LYS A 1 100 ? -7.349 18.657 21.526 1.00 96.75 100 LYS A N 1
ATOM 706 C CA . LYS A 1 100 ? -6.606 18.207 22.715 1.00 96.75 100 LYS A CA 1
ATOM 707 C C . LYS A 1 100 ? -7.472 17.385 23.687 1.00 96.75 100 LYS A C 1
ATOM 709 O O . LYS A 1 100 ? -7.052 16.272 24.009 1.00 96.75 100 LYS A O 1
ATOM 714 N N . PRO A 1 101 ? -8.633 17.871 24.176 1.00 96.88 101 PRO A N 1
ATOM 715 C CA . PRO A 1 101 ? -9.460 17.080 25.085 1.00 96.88 101 PRO A CA 1
ATOM 716 C C . PRO A 1 101 ? -10.065 15.831 24.420 1.00 96.88 101 PRO A C 1
ATOM 718 O O . PRO A 1 101 ? -10.109 14.792 25.069 1.00 96.88 101 PRO A O 1
ATOM 721 N N . LEU A 1 102 ? -10.436 15.874 23.132 1.00 96.88 102 LEU A N 1
ATOM 722 C CA . LEU A 1 102 ? -10.907 14.692 22.392 1.00 96.88 102 LEU A CA 1
ATOM 723 C C . LEU A 1 102 ? -9.827 13.623 22.286 1.00 96.88 102 LEU A C 1
ATOM 725 O O . LEU A 1 102 ? -10.052 12.490 22.688 1.00 96.88 102 LEU A O 1
ATOM 729 N N . THR A 1 103 ? -8.632 13.983 21.816 1.00 97.56 103 THR A N 1
ATOM 730 C CA . THR A 1 103 ? -7.509 13.036 21.715 1.00 97.56 103 THR A CA 1
ATOM 731 C C . THR A 1 103 ? -7.182 12.434 23.075 1.00 97.56 103 THR A C 1
ATOM 733 O O . THR A 1 103 ? -6.890 11.246 23.185 1.00 97.56 103 THR A O 1
ATOM 736 N N . ALA A 1 104 ? -7.256 13.242 24.137 1.00 96.81 104 ALA A N 1
ATOM 737 C CA . ALA A 1 104 ? -7.009 12.744 25.474 1.00 96.81 104 ALA A CA 1
ATOM 738 C C . ALA A 1 104 ? -8.053 11.722 25.934 1.00 96.81 104 ALA A C 1
ATOM 740 O O . ALA A 1 104 ? -7.639 10.718 26.502 1.00 96.81 104 ALA A O 1
ATOM 741 N N . ALA A 1 105 ? -9.339 11.972 25.675 1.00 96.50 105 ALA A N 1
ATOM 742 C CA . ALA A 1 105 ? -10.446 11.106 26.072 1.00 96.50 105 ALA A CA 1
ATOM 743 C C . ALA A 1 105 ? -10.556 9.835 25.207 1.00 96.50 105 ALA A C 1
ATOM 745 O O . ALA A 1 105 ? -10.865 8.765 25.719 1.00 96.50 105 ALA A O 1
ATOM 746 N N . LEU A 1 106 ? -10.270 9.927 23.903 1.00 96.69 106 LEU A N 1
ATOM 747 C CA . LEU A 1 106 ? -10.311 8.786 22.981 1.00 96.69 106 LEU A CA 1
ATOM 748 C C . LEU A 1 106 ? -9.205 7.763 23.275 1.00 96.69 106 LEU A C 1
ATOM 750 O O . LEU A 1 106 ? -9.453 6.564 23.194 1.00 96.69 106 LEU A O 1
ATOM 754 N N . LEU A 1 107 ? -8.006 8.234 23.632 1.00 96.62 107 LEU A N 1
ATOM 755 C CA . LEU A 1 107 ? -6.851 7.379 23.927 1.00 96.62 107 LEU A CA 1
ATOM 756 C C . LEU A 1 107 ? -6.789 6.920 25.395 1.00 96.62 107 LEU A C 1
ATOM 758 O O . LEU A 1 107 ? -5.912 6.136 25.751 1.00 96.62 107 LEU A O 1
ATOM 762 N N . ASP A 1 108 ? -7.675 7.417 26.261 1.00 94.75 108 ASP A N 1
ATOM 763 C CA . ASP A 1 108 ? -7.688 7.034 27.673 1.00 94.75 108 ASP A CA 1
ATOM 764 C C . ASP A 1 108 ? -8.089 5.561 27.846 1.00 94.75 108 ASP A C 1
ATOM 766 O O . ASP A 1 108 ? -9.128 5.120 27.345 1.00 94.75 108 ASP A O 1
ATOM 770 N N . GLY A 1 109 ? -7.239 4.794 28.536 1.00 92.44 109 GLY A N 1
ATOM 771 C CA . GLY A 1 109 ? -7.433 3.357 28.749 1.00 92.44 109 GLY A CA 1
ATOM 772 C C . GLY A 1 109 ? -7.520 2.532 27.459 1.00 92.44 109 GLY A C 1
ATOM 773 O O . GLY A 1 109 ? -8.212 1.515 27.448 1.00 92.44 109 GLY A O 1
ATOM 774 N N . LEU A 1 110 ? -6.879 2.970 26.365 1.00 94.06 110 LEU A N 1
ATOM 775 C CA . LEU A 1 110 ? -6.964 2.288 25.068 1.00 94.06 110 LEU A CA 1
ATOM 776 C C . LEU A 1 110 ? -6.592 0.790 25.140 1.00 94.06 110 LEU A C 1
ATOM 778 O O . LEU A 1 110 ? -7.397 0.007 24.641 1.00 94.06 110 LEU A O 1
ATOM 782 N N . PRO A 1 111 ? -5.493 0.356 25.798 1.00 91.94 111 PRO A N 1
ATOM 783 C CA . PRO A 1 111 ? -5.141 -1.068 25.875 1.00 91.94 111 PRO A CA 1
ATOM 784 C C . PRO A 1 111 ? -6.247 -1.939 26.490 1.00 91.94 111 PRO A C 1
ATOM 786 O O . PRO A 1 111 ? -6.648 -2.940 25.905 1.00 91.94 111 PRO A O 1
ATOM 789 N N . ASP A 1 112 ? -6.839 -1.506 27.607 1.00 92.81 112 ASP A N 1
ATOM 790 C CA . ASP A 1 112 ? -7.940 -2.235 28.255 1.00 92.81 112 ASP A CA 1
ATOM 791 C C . ASP A 1 112 ? -9.196 -2.294 27.364 1.00 92.81 112 ASP A C 1
ATOM 793 O O . ASP A 1 112 ? -9.992 -3.237 27.421 1.00 92.81 112 ASP A O 1
ATOM 797 N N . ARG A 1 113 ? -9.409 -1.263 26.536 1.00 92.81 113 ARG A N 1
ATOM 798 C CA . ARG A 1 113 ? -10.544 -1.184 25.608 1.00 92.81 113 ARG A CA 1
ATOM 799 C C . ARG A 1 113 ? -10.370 -2.067 24.382 1.00 92.81 113 ARG A C 1
ATOM 801 O O . ARG A 1 113 ? -11.396 -2.501 23.865 1.00 92.81 113 ARG A O 1
ATOM 808 N N . ILE A 1 114 ? -9.140 -2.317 23.935 1.00 94.88 114 ILE A N 1
ATOM 809 C CA . ILE A 1 114 ? -8.857 -3.236 22.823 1.00 94.88 114 ILE A CA 1
ATOM 810 C C . ILE A 1 114 ? -9.424 -4.618 23.155 1.00 94.88 114 ILE A C 1
ATOM 812 O O . ILE A 1 114 ? -10.199 -5.155 22.373 1.00 94.88 114 ILE A O 1
ATOM 816 N N . GLU A 1 115 ? -9.171 -5.113 24.366 1.00 92.75 115 GLU A N 1
ATOM 817 C CA . GLU A 1 115 ? -9.702 -6.398 24.837 1.00 92.75 115 GLU A CA 1
ATOM 818 C C . GLU A 1 115 ? -11.220 -6.371 25.074 1.00 92.75 115 GLU A C 1
ATOM 820 O O . GLU A 1 115 ? -11.949 -7.292 24.708 1.00 92.75 115 GLU A O 1
ATOM 825 N N . ALA A 1 116 ? -11.733 -5.310 25.704 1.00 94.12 116 ALA A N 1
ATOM 826 C CA . ALA A 1 116 ? -13.136 -5.266 26.117 1.00 94.12 116 ALA A CA 1
ATOM 827 C C . ALA A 1 116 ? -14.120 -4.945 24.976 1.00 94.12 116 ALA A C 1
ATOM 829 O O . ALA A 1 116 ? -15.287 -5.338 25.040 1.00 94.12 116 ALA A O 1
ATOM 830 N N . ALA A 1 117 ? -13.697 -4.151 23.989 1.00 95.19 117 ALA A N 1
ATOM 831 C CA . ALA A 1 117 ? -14.536 -3.651 22.901 1.00 95.19 117 ALA A CA 1
ATOM 832 C C . ALA A 1 117 ? -13.683 -3.243 21.674 1.00 95.19 117 ALA A C 1
ATOM 834 O O . ALA A 1 117 ? -13.578 -2.045 21.374 1.00 95.19 117 ALA A O 1
ATOM 835 N N . PRO A 1 118 ? -13.106 -4.211 20.940 1.00 94.88 118 PRO A N 1
ATOM 836 C CA . PRO A 1 118 ? -12.074 -3.966 19.927 1.00 94.88 118 PRO A CA 1
ATOM 837 C C . PRO A 1 118 ? -12.505 -3.008 18.808 1.00 94.88 118 PRO A C 1
ATOM 839 O O . PRO A 1 118 ? -11.812 -2.028 18.538 1.00 94.88 118 PRO A O 1
ATOM 842 N N . LEU A 1 119 ? -13.705 -3.181 18.239 1.00 94.19 119 LEU A N 1
ATOM 843 C CA . LEU A 1 119 ? -14.224 -2.280 17.197 1.00 94.19 119 LEU A CA 1
ATOM 844 C C . LEU A 1 119 ? -14.361 -0.820 17.667 1.00 94.19 119 LEU A C 1
ATOM 846 O O . LEU A 1 119 ? -14.156 0.119 16.892 1.00 94.19 119 LEU A O 1
ATOM 850 N N . LEU A 1 120 ? -14.729 -0.607 18.936 1.00 95.56 120 LEU A N 1
ATOM 851 C CA . LEU A 1 120 ? -14.818 0.733 19.523 1.00 95.56 120 LEU A CA 1
ATOM 852 C C . LEU A 1 120 ? -13.431 1.305 19.810 1.00 95.56 120 LEU A C 1
ATOM 854 O O . LEU A 1 120 ? -13.226 2.497 19.594 1.00 95.56 120 LEU A O 1
ATOM 858 N N . ALA A 1 121 ? -12.489 0.485 20.279 1.00 96.19 121 ALA A N 1
ATOM 859 C CA . ALA A 1 121 ? -11.101 0.895 20.468 1.00 96.19 121 ALA A CA 1
ATOM 860 C C . ALA A 1 121 ? -10.471 1.340 19.138 1.00 96.19 121 ALA A C 1
ATOM 862 O O . ALA A 1 121 ? -9.873 2.415 19.077 1.00 96.19 121 ALA A O 1
ATOM 863 N N . ALA A 1 122 ? -10.710 0.596 18.055 1.00 94.75 122 ALA A N 1
ATOM 864 C CA . ALA A 1 122 ? -10.246 0.954 16.720 1.00 94.75 122 ALA A CA 1
ATOM 865 C C . ALA A 1 122 ? -10.852 2.285 16.241 1.00 94.75 122 ALA A C 1
ATOM 867 O O . ALA A 1 122 ? -10.136 3.153 15.751 1.00 94.75 122 ALA A O 1
ATOM 868 N N . ALA A 1 123 ? -12.157 2.502 16.451 1.00 94.88 123 ALA A N 1
ATOM 869 C CA . ALA A 1 123 ? -12.817 3.767 16.109 1.00 94.88 123 ALA A CA 1
ATOM 870 C C . ALA A 1 123 ? -12.306 4.966 16.936 1.00 94.88 123 ALA A C 1
ATOM 872 O O . ALA A 1 123 ? -12.234 6.089 16.433 1.00 94.88 123 ALA A O 1
ATOM 873 N N . ARG A 1 124 ? -11.921 4.747 18.201 1.00 96.25 124 ARG A N 1
ATOM 874 C CA . ARG A 1 124 ? -11.284 5.782 19.033 1.00 96.25 124 ARG A CA 1
ATOM 875 C C . ARG A 1 124 ? -9.895 6.141 18.526 1.00 96.25 124 ARG A C 1
ATOM 877 O O . ARG A 1 124 ? -9.588 7.330 18.415 1.00 96.25 124 ARG A O 1
ATOM 884 N N . LEU A 1 125 ? -9.084 5.132 18.208 1.00 96.19 125 LEU A N 1
ATOM 885 C CA . LEU A 1 125 ? -7.757 5.335 17.637 1.00 96.19 125 LEU A CA 1
ATOM 886 C C . LEU A 1 125 ? -7.856 6.058 16.288 1.00 96.19 125 LEU A C 1
ATOM 888 O O . LEU A 1 125 ? -7.154 7.044 16.084 1.00 96.19 125 LEU A O 1
ATOM 892 N N . GLU A 1 126 ? -8.792 5.659 15.420 1.00 94.62 126 GLU A N 1
ATOM 893 C CA . GLU A 1 126 ? -9.087 6.353 14.160 1.00 94.62 126 GLU A CA 1
ATOM 894 C C . GLU A 1 126 ? -9.413 7.834 14.400 1.00 94.62 126 GLU A C 1
ATOM 896 O O . GLU A 1 126 ? -8.825 8.710 13.766 1.00 94.62 126 GLU A O 1
ATOM 901 N N . GLY A 1 127 ? -10.307 8.139 15.347 1.00 94.69 127 GLY A N 1
ATOM 902 C CA . GLY A 1 127 ? -10.651 9.517 15.697 1.00 94.69 127 GLY A CA 1
ATOM 903 C C . GLY A 1 127 ? -9.437 10.342 16.146 1.00 94.69 127 GLY A C 1
ATOM 904 O O . GLY A 1 127 ? -9.277 11.487 15.716 1.00 94.69 127 GLY A O 1
ATOM 905 N N . ALA A 1 128 ? -8.555 9.759 16.962 1.00 96.38 128 ALA A N 1
ATOM 906 C CA . ALA A 1 128 ? -7.323 10.404 17.415 1.00 96.38 128 ALA A CA 1
ATOM 907 C C . ALA A 1 128 ? -6.317 10.628 16.269 1.00 96.38 128 ALA A C 1
ATOM 909 O O . ALA A 1 128 ? -5.764 11.725 16.152 1.00 96.38 128 ALA A O 1
ATOM 910 N N . VAL A 1 129 ? -6.126 9.635 15.391 1.00 94.69 129 VAL A N 1
ATOM 911 C CA . VAL A 1 129 ? -5.293 9.753 14.179 1.00 94.69 129 VAL A CA 1
ATOM 912 C C . VAL A 1 129 ? -5.811 10.878 13.293 1.00 94.69 129 VAL A C 1
ATOM 914 O O . VAL A 1 129 ? -5.051 11.768 12.917 1.00 94.69 129 VAL A O 1
ATOM 917 N N . ARG A 1 130 ? -7.117 10.906 13.015 1.00 92.75 130 ARG A N 1
ATOM 918 C CA . ARG A 1 130 ? -7.736 11.917 12.149 1.00 92.75 130 ARG A CA 1
ATOM 919 C C . ARG A 1 130 ? -7.598 13.335 12.707 1.00 92.75 130 ARG A C 1
ATOM 921 O O . ARG A 1 130 ? -7.315 14.251 11.939 1.00 92.75 130 ARG A O 1
ATOM 928 N N . LEU A 1 131 ? -7.735 13.528 14.022 1.00 94.62 131 LEU A N 1
ATOM 929 C CA . LEU A 1 131 ? -7.489 14.826 14.668 1.00 94.62 131 LEU A CA 1
ATOM 930 C C . LEU A 1 131 ? -6.033 15.286 14.508 1.00 94.62 131 LEU A C 1
ATOM 932 O O . LEU A 1 131 ? -5.785 16.459 14.224 1.00 94.62 131 LEU A O 1
ATOM 936 N N . ALA A 1 132 ? -5.073 14.380 14.689 1.00 93.88 132 ALA A N 1
ATOM 937 C CA . ALA A 1 132 ? -3.655 14.699 14.557 1.00 93.88 132 ALA A CA 1
ATOM 938 C C . ALA A 1 132 ? -3.260 14.981 13.096 1.00 93.88 132 ALA A C 1
ATOM 940 O O . ALA A 1 132 ? -2.559 15.957 12.831 1.00 93.88 132 ALA A O 1
ATOM 941 N N . VAL A 1 133 ? -3.758 14.185 12.141 1.00 89.62 133 VAL A N 1
ATOM 942 C CA . VAL A 1 133 ? -3.529 14.381 10.698 1.00 89.62 133 VAL A CA 1
ATOM 943 C C . VAL A 1 133 ? -4.139 15.699 10.210 1.00 89.62 133 VAL A C 1
ATOM 945 O O . VAL A 1 133 ? -3.523 16.392 9.404 1.00 89.62 133 VAL A O 1
ATOM 948 N N . ALA A 1 134 ? -5.303 16.088 10.740 1.00 88.88 134 ALA A N 1
ATOM 949 C CA . ALA A 1 134 ? -5.952 17.370 10.452 1.00 88.88 134 ALA A CA 1
ATOM 950 C C . ALA A 1 134 ? -5.289 18.583 11.143 1.00 88.88 134 ALA A C 1
ATOM 952 O O . ALA A 1 134 ? -5.843 19.680 11.108 1.00 88.88 134 ALA A O 1
ATOM 953 N N . GLU A 1 135 ? -4.137 18.402 11.803 1.00 91.62 135 GLU A N 1
ATOM 954 C CA . GLU A 1 135 ? -3.410 19.444 12.549 1.00 91.62 135 GLU A CA 1
ATOM 955 C C . GLU A 1 135 ? -4.237 20.111 13.667 1.00 91.62 135 GLU A C 1
ATOM 957 O O . GLU A 1 135 ? -3.931 21.212 14.135 1.00 91.62 135 GLU A O 1
ATOM 962 N N . ALA A 1 136 ? -5.290 19.439 14.140 1.00 93.69 136 ALA A N 1
ATOM 963 C CA . ALA A 1 136 ? -6.138 19.932 15.220 1.00 93.69 136 ALA A CA 1
ATOM 964 C C . ALA A 1 136 ? -5.471 19.790 16.602 1.00 93.69 136 ALA A C 1
ATOM 966 O O . ALA A 1 136 ? -5.856 20.460 17.562 1.00 93.69 136 ALA A O 1
ATOM 967 N N . VAL A 1 137 ? -4.466 18.917 16.712 1.00 95.25 137 VAL A N 1
ATOM 968 C CA . VAL A 1 137 ? -3.710 18.622 17.935 1.00 95.25 137 VAL A CA 1
ATOM 969 C C . VAL A 1 137 ? -2.251 18.301 17.596 1.00 95.25 137 VAL A C 1
ATOM 971 O O . VAL A 1 137 ? -1.946 17.851 16.494 1.00 95.25 137 VAL A O 1
ATOM 974 N N . THR A 1 138 ? -1.333 18.506 18.546 1.00 94.25 138 THR A N 1
ATOM 975 C CA . THR A 1 138 ? 0.048 18.016 18.410 1.00 94.25 138 THR A CA 1
ATOM 976 C C . THR A 1 138 ? 0.090 16.487 18.518 1.00 94.25 138 THR A C 1
ATOM 978 O O . THR A 1 138 ? -0.596 15.928 19.377 1.00 94.25 138 THR A O 1
ATOM 981 N N . PRO A 1 139 ? 0.924 15.791 17.730 1.00 93.31 139 PRO A N 1
ATOM 982 C CA . PRO A 1 139 ? 0.773 14.351 17.532 1.00 93.31 139 PRO A CA 1
ATOM 983 C C . PRO A 1 139 ? 1.427 13.484 18.624 1.00 93.31 139 PRO A C 1
ATOM 985 O O . PRO A 1 139 ? 1.208 12.282 18.659 1.00 93.31 139 PRO A O 1
ATOM 988 N N . PHE A 1 140 ? 2.174 14.065 19.567 1.00 93.69 140 PHE A N 1
ATOM 989 C CA . PHE A 1 140 ? 2.979 13.311 20.543 1.00 93.69 140 PHE A CA 1
ATOM 990 C C . PHE A 1 140 ? 2.199 12.293 21.389 1.00 93.69 140 PHE A C 1
ATOM 992 O O . PHE A 1 140 ? 2.700 11.205 21.645 1.00 93.69 140 PHE A O 1
ATOM 999 N N . LYS A 1 141 ? 0.965 12.616 21.811 1.00 93.38 141 LYS A N 1
ATOM 1000 C CA . LYS A 1 141 ? 0.138 11.665 22.579 1.00 93.38 141 LYS A CA 1
ATOM 1001 C C . LYS A 1 141 ? -0.330 10.491 21.711 1.00 93.38 141 LYS A C 1
ATOM 1003 O O . LYS A 1 141 ? -0.461 9.384 22.215 1.00 93.38 141 LYS A O 1
ATOM 1008 N N . LEU A 1 142 ? -0.574 10.741 20.424 1.00 95.25 142 LEU A N 1
ATOM 1009 C CA . LEU A 1 142 ? -0.892 9.691 19.462 1.00 95.25 142 LEU A CA 1
ATOM 1010 C C . LEU A 1 142 ? 0.331 8.808 19.205 1.00 95.25 142 LEU A C 1
ATOM 1012 O O . LEU A 1 142 ? 0.186 7.598 19.212 1.00 95.25 142 LEU A O 1
ATOM 1016 N N . TRP A 1 143 ? 1.513 9.395 19.008 1.00 94.12 143 TRP A N 1
ATOM 1017 C CA . TRP A 1 143 ? 2.744 8.632 18.773 1.00 94.12 143 TRP A CA 1
ATOM 1018 C C . TRP A 1 143 ? 3.032 7.662 19.913 1.00 94.12 143 TRP A C 1
ATOM 1020 O O . TRP A 1 143 ? 3.219 6.481 19.658 1.00 94.12 143 TRP A O 1
ATOM 1030 N N . GLN A 1 144 ? 2.941 8.139 21.158 1.00 92.69 144 GLN A N 1
ATOM 1031 C CA . GLN A 1 144 ? 3.054 7.272 22.328 1.00 92.69 144 GLN A CA 1
ATOM 1032 C C . GLN A 1 144 ? 2.002 6.153 22.305 1.00 92.69 144 GLN A C 1
ATOM 1034 O O . GLN A 1 144 ? 2.327 4.999 22.539 1.00 92.69 144 GLN A O 1
ATOM 1039 N N . ALA A 1 145 ? 0.743 6.473 21.988 1.00 93.56 145 ALA A N 1
ATOM 1040 C CA . ALA A 1 145 ? -0.297 5.454 21.919 1.00 93.56 145 ALA A CA 1
ATOM 1041 C C . ALA A 1 145 ? -0.022 4.406 20.829 1.00 93.56 145 ALA A C 1
ATOM 1043 O O . ALA A 1 145 ? -0.284 3.239 21.071 1.00 93.56 145 ALA A O 1
ATOM 1044 N N . LEU A 1 146 ? 0.504 4.798 19.661 1.00 92.69 146 LEU A N 1
ATOM 1045 C CA . LEU A 1 146 ? 0.852 3.874 18.575 1.00 92.69 146 LEU A CA 1
ATOM 1046 C C . LEU A 1 146 ? 2.020 2.948 18.939 1.00 92.69 146 LEU A C 1
ATOM 1048 O O . LEU A 1 146 ? 2.012 1.801 18.511 1.00 92.69 146 LEU A O 1
ATOM 1052 N N . GLU A 1 147 ? 2.991 3.420 19.727 1.00 89.25 147 GLU A N 1
ATOM 1053 C CA . GLU A 1 147 ? 4.073 2.579 20.267 1.00 89.25 147 GLU A CA 1
ATOM 1054 C C . GLU A 1 147 ? 3.546 1.489 21.213 1.00 89.25 147 GLU A C 1
ATOM 1056 O O . GLU A 1 147 ? 4.111 0.399 21.267 1.00 89.25 147 GLU A O 1
ATOM 1061 N N . ASP A 1 148 ? 2.453 1.777 21.925 1.00 88.88 148 ASP A N 1
ATOM 1062 C CA . ASP A 1 148 ? 1.840 0.889 22.918 1.00 88.88 148 ASP A CA 1
ATOM 1063 C C . ASP A 1 148 ? 0.735 -0.022 22.333 1.00 88.88 148 ASP A C 1
ATOM 1065 O O . ASP A 1 148 ? 0.139 -0.817 23.067 1.00 88.88 148 ASP A O 1
ATOM 1069 N N . VAL A 1 149 ? 0.403 0.096 21.039 1.00 90.56 149 VAL A N 1
ATOM 1070 C CA . VAL A 1 149 ? -0.637 -0.732 20.406 1.00 90.56 149 VAL A CA 1
ATOM 1071 C C . VAL A 1 149 ? -0.129 -2.172 20.216 1.00 90.56 149 VAL A C 1
ATOM 1073 O O . VAL A 1 149 ? 0.949 -2.357 19.651 1.00 90.56 149 VAL A O 1
ATOM 1076 N N . PRO A 1 150 ? -0.899 -3.200 20.630 1.00 87.88 150 PRO A N 1
ATOM 1077 C CA . PRO A 1 150 ? -0.522 -4.591 20.410 1.00 87.88 150 PRO A CA 1
ATOM 1078 C C . PRO A 1 150 ? -0.540 -4.950 18.919 1.00 87.88 150 PRO A C 1
ATOM 1080 O O . PRO A 1 150 ? -1.437 -4.536 18.181 1.00 87.88 150 PRO A O 1
ATOM 1083 N N . THR A 1 151 ? 0.437 -5.753 18.498 1.00 82.69 151 THR A N 1
ATOM 1084 C CA . THR A 1 151 ? 0.463 -6.401 17.175 1.00 82.69 151 THR A CA 1
ATOM 1085 C C . THR A 1 151 ? -0.090 -7.825 17.208 1.00 82.69 151 THR A C 1
ATOM 1087 O O . THR A 1 151 ? -0.336 -8.407 16.159 1.00 82.69 151 THR A O 1
ATOM 1090 N N . ASP A 1 152 ? -0.358 -8.348 18.405 1.00 79.62 152 ASP A N 1
ATOM 1091 C CA . ASP A 1 152 ? -1.064 -9.587 18.702 1.00 79.62 152 ASP A CA 1
ATOM 1092 C C . ASP A 1 152 ? -2.299 -9.278 19.569 1.00 79.62 152 ASP A C 1
ATOM 1094 O O . ASP A 1 152 ? -2.203 -8.858 20.719 1.00 79.62 152 ASP A O 1
ATOM 1098 N N . GLY A 1 153 ? -3.501 -9.430 19.017 1.00 82.62 153 GLY A N 1
ATOM 1099 C CA . GLY A 1 153 ? -4.719 -8.991 19.696 1.00 82.62 153 GLY A CA 1
ATOM 1100 C C . GLY A 1 153 ? -6.000 -9.386 18.968 1.00 82.62 153 GLY A C 1
ATOM 1101 O O . GLY A 1 153 ? -5.960 -10.164 18.016 1.00 82.62 153 GLY A O 1
ATOM 1102 N N . PRO A 1 154 ? -7.161 -8.878 19.415 1.00 88.94 154 PRO A N 1
ATOM 1103 C CA . PRO A 1 154 ? -8.437 -9.179 18.781 1.00 88.94 154 PRO A CA 1
ATOM 1104 C C . PRO A 1 154 ? -8.480 -8.720 17.315 1.00 88.94 154 PRO A C 1
ATOM 1106 O O . PRO A 1 154 ? -8.228 -7.550 17.018 1.00 88.94 154 PRO A O 1
ATOM 1109 N N . GLU A 1 155 ? -8.884 -9.632 16.430 1.00 88.19 155 GLU A N 1
ATOM 1110 C CA . GLU A 1 155 ? -9.009 -9.446 14.974 1.00 88.19 155 GLU A CA 1
ATOM 1111 C C . GLU A 1 155 ? -9.757 -8.151 14.605 1.00 88.19 155 GLU A C 1
ATOM 1113 O O . GLU A 1 155 ? -9.216 -7.295 13.911 1.00 88.19 155 GLU A O 1
ATOM 1118 N N . ASP A 1 156 ? -10.928 -7.925 15.213 1.00 88.50 156 ASP A N 1
ATOM 1119 C CA . ASP A 1 156 ? -11.766 -6.722 15.063 1.00 88.50 156 ASP A CA 1
ATOM 1120 C C . ASP A 1 156 ? -11.014 -5.380 15.237 1.00 88.50 156 ASP A C 1
ATOM 1122 O O . ASP A 1 156 ? -11.431 -4.343 14.709 1.00 88.50 156 ASP A O 1
ATOM 1126 N N . PHE A 1 157 ? -9.958 -5.354 16.059 1.00 92.69 157 PHE A N 1
ATOM 1127 C CA . PHE A 1 157 ? -9.119 -4.171 16.245 1.00 92.69 157 PHE A CA 1
ATOM 1128 C C . PHE A 1 157 ? -7.978 -4.141 15.226 1.00 92.69 157 PHE A C 1
ATOM 1130 O O . PHE A 1 157 ? -7.737 -3.099 14.605 1.00 92.69 157 PHE A O 1
ATOM 1137 N N . LEU A 1 158 ? -7.297 -5.279 15.061 1.00 90.38 158 LEU A N 1
ATOM 1138 C CA . LEU A 1 158 ? -6.133 -5.426 14.196 1.00 90.38 158 LEU A CA 1
ATOM 1139 C C . LEU A 1 158 ? -6.459 -5.121 12.729 1.00 90.38 158 LEU A C 1
ATOM 1141 O O . LEU A 1 158 ? -5.708 -4.370 12.114 1.00 90.38 158 LEU A O 1
ATOM 1145 N N . GLU A 1 159 ? -7.608 -5.562 12.207 1.00 89.19 159 GLU A N 1
ATOM 1146 C CA . GLU A 1 159 ? -8.047 -5.313 10.819 1.00 89.19 159 GLU A CA 1
ATOM 1147 C C . GLU A 1 159 ? -7.966 -3.829 10.405 1.00 89.19 159 GLU A C 1
ATOM 1149 O O . GLU A 1 159 ? -7.725 -3.496 9.247 1.00 89.19 159 GLU A O 1
ATOM 1154 N N . ARG A 1 160 ? -8.160 -2.888 11.341 1.00 89.75 160 ARG A N 1
ATOM 1155 C CA . ARG A 1 160 ? -8.121 -1.445 11.030 1.00 89.75 160 ARG A CA 1
ATOM 1156 C C . ARG A 1 160 ? -6.749 -0.816 11.193 1.00 89.75 160 ARG A C 1
ATOM 1158 O O . ARG A 1 160 ? -6.525 0.287 10.686 1.00 89.75 160 ARG A O 1
ATOM 1165 N N . LEU A 1 161 ? -5.853 -1.466 11.927 1.00 93.94 161 LEU A N 1
ATOM 1166 C CA . LEU A 1 161 ? -4.580 -0.896 12.337 1.00 93.94 161 LEU A CA 1
ATOM 1167 C C . LEU A 1 161 ? -3.663 -0.560 11.149 1.00 93.94 161 LEU A C 1
ATOM 1169 O O . LEU A 1 161 ? -3.184 0.580 11.123 1.00 93.94 161 LEU A O 1
ATOM 1173 N N . PRO A 1 162 ? -3.465 -1.431 10.132 1.00 94.25 162 PRO A N 1
ATOM 1174 C CA . PRO A 1 162 ? -2.584 -1.123 9.008 1.00 94.25 162 PRO A CA 1
ATOM 1175 C C . PRO A 1 162 ? -2.915 0.207 8.334 1.00 94.25 162 PRO A C 1
ATOM 1177 O O . PRO A 1 162 ? -2.042 1.049 8.132 1.00 94.25 162 PRO A O 1
ATOM 1180 N N . ARG A 1 163 ? -4.201 0.463 8.078 1.00 91.50 163 ARG A N 1
ATOM 1181 C CA . ARG A 1 163 ? -4.654 1.697 7.430 1.00 91.50 163 ARG A CA 1
ATOM 1182 C C . ARG A 1 163 ? -4.369 2.943 8.268 1.00 91.50 163 ARG A C 1
ATOM 1184 O O . ARG A 1 163 ? -4.018 3.987 7.720 1.00 91.50 163 ARG A O 1
ATOM 1191 N N . LEU A 1 164 ? -4.516 2.853 9.590 1.00 93.25 164 LEU A N 1
ATOM 1192 C CA . LEU A 1 164 ? -4.212 3.953 10.512 1.00 93.25 164 LEU A CA 1
ATOM 1193 C C . LEU A 1 164 ? -2.705 4.241 10.574 1.00 93.25 164 LEU A C 1
ATOM 1195 O O . LEU A 1 164 ? -2.290 5.404 10.592 1.00 93.25 164 LEU A O 1
ATOM 1199 N N . LEU A 1 165 ? -1.884 3.191 10.544 1.00 94.50 165 LEU A N 1
ATOM 1200 C CA . LEU A 1 165 ? -0.429 3.292 10.440 1.00 94.50 165 LEU A CA 1
ATOM 1201 C C . LEU A 1 165 ? -0.007 3.894 9.089 1.00 94.50 165 LEU A C 1
ATOM 1203 O O . LEU A 1 165 ? 0.826 4.799 9.050 1.00 94.50 165 LEU A O 1
ATOM 1207 N N . GLY A 1 166 ? -0.656 3.495 7.995 1.00 92.12 166 GLY A N 1
ATOM 1208 C CA . GLY A 1 166 ? -0.471 4.075 6.665 1.00 92.12 166 GLY A CA 1
ATOM 1209 C C . GLY A 1 166 ? -0.735 5.582 6.622 1.00 92.12 166 GLY A C 1
ATOM 1210 O O . GLY A 1 166 ? 0.110 6.345 6.155 1.00 92.12 166 GLY A O 1
ATOM 1211 N N . LEU A 1 167 ? -1.848 6.041 7.211 1.00 89.25 167 LEU A N 1
ATOM 1212 C CA . LEU A 1 167 ? -2.151 7.476 7.364 1.00 89.25 167 LEU A CA 1
ATOM 1213 C C . LEU A 1 167 ? -1.113 8.214 8.219 1.00 89.25 167 LEU A C 1
ATOM 1215 O O . LEU A 1 167 ? -0.830 9.392 7.993 1.00 89.25 167 LEU A O 1
ATOM 1219 N N . THR A 1 168 ? -0.554 7.532 9.217 1.00 91.38 168 THR A N 1
ATOM 1220 C CA . THR A 1 168 ? 0.516 8.087 10.051 1.00 91.38 168 THR A CA 1
ATOM 1221 C C . THR A 1 168 ? 1.775 8.310 9.210 1.00 91.38 168 THR A C 1
ATOM 1223 O O . THR A 1 168 ? 2.361 9.394 9.256 1.00 91.38 168 THR A O 1
ATOM 1226 N N . LEU A 1 169 ? 2.147 7.349 8.359 1.00 90.75 169 LEU A N 1
ATOM 1227 C CA . LEU A 1 169 ? 3.256 7.512 7.414 1.00 90.75 169 LEU A CA 1
ATOM 1228 C C . LEU A 1 169 ? 2.964 8.561 6.334 1.00 90.75 169 LEU A C 1
ATOM 1230 O O . LEU A 1 169 ? 3.861 9.324 5.989 1.00 90.75 169 LEU A O 1
ATOM 1234 N N . ASP A 1 170 ? 1.726 8.668 5.840 1.00 86.19 170 ASP A N 1
ATOM 1235 C CA . ASP A 1 170 ? 1.328 9.726 4.895 1.00 86.19 170 ASP A CA 1
ATOM 1236 C C . ASP A 1 170 ? 1.649 11.125 5.432 1.00 86.19 170 ASP A C 1
ATOM 1238 O O . ASP A 1 170 ? 2.026 12.018 4.671 1.00 86.19 170 ASP A O 1
ATOM 1242 N N . ARG A 1 171 ? 1.505 11.327 6.746 1.00 87.19 171 ARG A N 1
ATOM 1243 C CA . ARG A 1 171 ? 1.674 12.642 7.361 1.00 87.19 171 ARG A CA 1
ATOM 1244 C C . ARG A 1 171 ? 3.068 12.891 7.933 1.00 87.19 171 ARG A C 1
ATOM 1246 O O . ARG A 1 171 ? 3.548 14.021 7.856 1.00 87.19 171 ARG A O 1
ATOM 1253 N N . TRP A 1 172 ? 3.696 11.878 8.521 1.00 89.81 172 TRP A N 1
ATOM 1254 C CA . TRP A 1 172 ? 4.918 12.035 9.318 1.00 89.81 172 TRP A CA 1
ATOM 1255 C C . TRP A 1 172 ? 6.087 11.173 8.824 1.00 89.81 172 TRP A C 1
ATOM 1257 O O . TRP A 1 172 ? 7.005 10.895 9.587 1.00 89.81 172 TRP A O 1
ATOM 1267 N N . ALA A 1 173 ? 6.117 10.792 7.542 1.00 86.19 173 ALA A N 1
ATOM 1268 C CA . ALA A 1 173 ? 7.237 10.040 6.958 1.00 86.19 173 ALA A CA 1
ATOM 1269 C C . ALA A 1 173 ? 8.620 10.714 7.088 1.00 86.19 173 ALA A C 1
ATOM 1271 O O . ALA A 1 173 ? 9.624 10.020 6.970 1.00 86.19 173 ALA A O 1
ATOM 1272 N N . GLY A 1 174 ? 8.681 12.037 7.293 1.00 84.31 174 GLY A N 1
ATOM 1273 C CA . GLY A 1 174 ? 9.934 12.774 7.514 1.00 84.31 174 GLY A CA 1
ATOM 1274 C C . GLY A 1 174 ? 10.451 12.752 8.958 1.00 84.31 174 GLY A C 1
ATOM 1275 O O . GLY A 1 174 ? 11.520 13.291 9.217 1.00 84.31 174 GLY A O 1
ATOM 1276 N N . GLU A 1 175 ? 9.699 12.173 9.897 1.00 88.81 175 GLU A N 1
ATOM 1277 C CA . GLU A 1 175 ? 10.101 12.013 11.298 1.00 88.81 175 GLU A CA 1
ATOM 1278 C C . GLU A 1 175 ? 10.693 10.609 11.486 1.00 88.81 175 GLU A C 1
ATOM 1280 O O . GLU A 1 175 ? 9.969 9.666 11.815 1.00 88.81 175 GLU A O 1
ATOM 1285 N N . ASP A 1 176 ? 12.001 10.463 11.244 1.00 86.75 176 ASP A N 1
ATOM 1286 C CA . ASP A 1 176 ? 12.685 9.165 11.095 1.00 86.75 176 ASP A CA 1
ATOM 1287 C C . ASP A 1 176 ? 12.339 8.150 12.195 1.00 86.75 176 ASP A C 1
ATOM 1289 O O . ASP A 1 176 ? 11.944 7.023 11.899 1.00 86.75 176 ASP A O 1
ATOM 1293 N N . THR A 1 177 ? 12.404 8.555 13.470 1.00 88.81 177 THR A N 1
ATOM 1294 C CA . THR A 1 177 ? 12.155 7.649 14.604 1.00 88.81 177 THR A CA 1
ATOM 1295 C C . THR A 1 177 ? 10.734 7.101 14.623 1.00 88.81 177 THR A C 1
ATOM 1297 O O . THR A 1 177 ? 10.533 5.920 14.885 1.00 88.81 177 THR A O 1
ATOM 1300 N N . LEU A 1 178 ? 9.739 7.946 14.342 1.00 90.69 178 LEU A N 1
ATOM 1301 C CA . LEU A 1 178 ? 8.347 7.509 14.285 1.00 90.69 178 LEU A CA 1
ATOM 1302 C C . LEU A 1 178 ? 8.119 6.636 13.055 1.00 90.69 178 LEU A C 1
ATOM 1304 O O . LEU A 1 178 ? 7.469 5.597 13.149 1.00 90.69 178 LEU A O 1
ATOM 1308 N N . ALA A 1 179 ? 8.626 7.072 11.902 1.00 92.00 179 ALA A N 1
ATOM 1309 C CA . ALA A 1 179 ? 8.440 6.366 10.649 1.00 92.00 179 ALA A CA 1
ATOM 1310 C C . ALA A 1 179 ? 9.011 4.942 10.729 1.00 92.00 179 ALA A C 1
ATOM 1312 O O . ALA A 1 179 ? 8.354 4.001 10.291 1.00 92.00 179 ALA A O 1
ATOM 1313 N N . ASP A 1 180 ? 10.177 4.760 11.352 1.00 93.38 180 ASP A N 1
ATOM 1314 C CA . ASP A 1 180 ? 10.780 3.442 11.563 1.00 93.38 180 ASP A CA 1
ATOM 1315 C C . ASP A 1 180 ? 9.973 2.567 12.528 1.00 93.38 180 ASP A C 1
ATOM 1317 O O . ASP A 1 180 ? 9.766 1.382 12.247 1.00 93.38 180 ASP A O 1
ATOM 1321 N N . THR A 1 181 ? 9.437 3.137 13.613 1.00 94.19 181 THR A N 1
ATOM 1322 C CA . THR A 1 181 ? 8.529 2.406 14.509 1.00 94.19 181 THR A CA 1
ATOM 1323 C C . THR A 1 181 ? 7.271 1.949 13.773 1.00 94.19 181 THR A C 1
ATOM 1325 O O . THR A 1 181 ? 6.917 0.773 13.817 1.00 94.19 181 THR A O 1
ATOM 1328 N N . VAL A 1 182 ? 6.620 2.845 13.028 1.00 95.25 182 VAL A N 1
ATOM 1329 C CA . VAL A 1 182 ? 5.394 2.529 12.283 1.00 95.25 182 VAL A CA 1
ATOM 1330 C C . VAL A 1 182 ? 5.650 1.497 11.180 1.00 95.25 182 VAL A C 1
ATOM 1332 O O . VAL A 1 182 ? 4.843 0.587 10.997 1.00 95.25 182 VAL A O 1
ATOM 1335 N N . ARG A 1 183 ? 6.788 1.577 10.476 1.00 95.06 183 ARG A N 1
ATOM 1336 C CA . ARG A 1 183 ? 7.208 0.547 9.509 1.00 95.06 183 ARG A CA 1
ATOM 1337 C C . ARG A 1 183 ? 7.416 -0.803 10.178 1.00 95.06 183 ARG A C 1
ATOM 1339 O O . ARG A 1 183 ? 6.994 -1.810 9.622 1.00 95.06 183 ARG A O 1
ATOM 1346 N N . THR A 1 184 ? 8.044 -0.825 11.351 1.00 93.69 184 THR A N 1
ATOM 1347 C CA . THR A 1 184 ? 8.267 -2.060 12.113 1.00 93.69 184 THR A CA 1
ATOM 1348 C C . THR A 1 184 ? 6.936 -2.695 12.515 1.00 93.69 184 THR A C 1
ATOM 1350 O O . THR A 1 184 ? 6.761 -3.896 12.335 1.00 93.69 184 THR A O 1
ATOM 1353 N N . LEU A 1 185 ? 5.971 -1.892 12.978 1.00 93.94 185 LEU A N 1
ATOM 1354 C CA . LEU A 1 185 ? 4.618 -2.365 13.285 1.00 93.94 185 LEU A CA 1
ATOM 1355 C C . LEU A 1 185 ? 3.922 -2.930 12.039 1.00 93.94 185 LEU A C 1
ATOM 1357 O O . LEU A 1 185 ? 3.425 -4.050 12.077 1.00 93.94 185 LEU A O 1
ATOM 1361 N N . LEU A 1 186 ? 3.946 -2.212 10.910 1.00 93.94 186 LEU A N 1
ATOM 1362 C CA . LEU A 1 186 ? 3.382 -2.713 9.651 1.00 93.94 186 LEU A CA 1
ATOM 1363 C C . LEU A 1 186 ? 4.042 -4.024 9.201 1.00 93.94 186 LEU A C 1
ATOM 1365 O O . LEU A 1 186 ? 3.347 -4.945 8.796 1.00 93.94 186 LEU A O 1
ATOM 1369 N N . GLN A 1 187 ? 5.368 -4.142 9.305 1.00 89.12 187 GLN A N 1
ATOM 1370 C CA . GLN A 1 187 ? 6.086 -5.379 8.981 1.00 89.12 187 GLN A CA 1
ATOM 1371 C C . GLN A 1 187 ? 5.661 -6.542 9.879 1.00 89.12 187 GLN A C 1
ATOM 1373 O O . GLN A 1 187 ? 5.503 -7.657 9.392 1.00 89.12 187 GLN A O 1
ATOM 1378 N N . GLN A 1 188 ? 5.442 -6.310 11.173 1.00 85.31 188 GLN A N 1
ATOM 1379 C CA . GLN A 1 188 ? 4.924 -7.348 12.066 1.00 85.31 188 GLN A CA 1
ATOM 1380 C C . GLN A 1 188 ? 3.529 -7.809 11.626 1.00 85.31 188 GLN A C 1
ATOM 1382 O O . GLN A 1 188 ? 3.319 -9.011 11.488 1.00 85.31 188 GLN A O 1
ATOM 1387 N N . LEU A 1 189 ? 2.638 -6.871 11.288 1.00 84.81 189 LEU A N 1
ATOM 1388 C CA . LEU A 1 189 ? 1.279 -7.162 10.812 1.00 84.81 189 LEU A CA 1
ATOM 1389 C C . LEU A 1 189 ? 1.245 -7.939 9.482 1.00 84.81 189 LEU A C 1
ATOM 1391 O O . LEU A 1 189 ? 0.278 -8.634 9.212 1.00 84.81 189 LEU A O 1
ATOM 1395 N N . THR A 1 190 ? 2.315 -7.930 8.674 1.00 80.38 190 THR A N 1
ATOM 1396 C CA . THR A 1 190 ? 2.377 -8.795 7.471 1.00 80.38 190 THR A CA 1
ATOM 1397 C C . THR A 1 190 ? 2.381 -10.301 7.761 1.00 80.38 190 THR A C 1
ATOM 1399 O O . THR A 1 190 ? 2.240 -11.092 6.835 1.00 80.38 190 THR A O 1
ATOM 1402 N N . HIS A 1 191 ? 2.555 -10.710 9.021 1.00 74.88 191 HIS A N 1
ATOM 1403 C CA . HIS A 1 191 ? 2.596 -12.119 9.424 1.00 74.88 191 HIS A CA 1
ATOM 1404 C C . HIS A 1 191 ? 1.255 -12.633 9.974 1.00 74.88 191 HIS A C 1
ATOM 1406 O O . HIS A 1 191 ? 1.162 -13.804 10.339 1.00 74.88 191 HIS A O 1
ATOM 1412 N N . ASP A 1 192 ? 0.231 -11.781 10.046 1.00 71.12 192 ASP A N 1
ATOM 1413 C CA . ASP A 1 192 ? -1.092 -12.111 10.574 1.00 71.12 192 ASP A CA 1
ATOM 1414 C C . ASP A 1 192 ? -2.147 -12.092 9.453 1.00 71.12 192 ASP A C 1
ATOM 1416 O O . ASP A 1 192 ? -2.260 -11.120 8.719 1.00 71.12 192 ASP A O 1
ATOM 1420 N N . GLU A 1 193 ? -2.933 -13.165 9.315 1.00 70.81 193 GLU A N 1
ATOM 1421 C CA . GLU A 1 193 ? -3.869 -13.356 8.182 1.00 70.81 193 GLU A CA 1
ATOM 1422 C C . GLU A 1 193 ? -5.011 -12.333 8.137 1.00 70.81 193 GLU A C 1
ATOM 1424 O O . GLU A 1 193 ? -5.580 -12.113 7.074 1.00 70.81 193 GLU A O 1
ATOM 1429 N N . ALA A 1 194 ? -5.349 -11.687 9.256 1.00 71.44 194 ALA A N 1
ATOM 1430 C CA . ALA A 1 194 ? -6.386 -10.659 9.263 1.00 71.44 194 ALA A CA 1
ATOM 1431 C C . ALA A 1 194 ? -5.864 -9.283 8.826 1.00 71.44 194 ALA A C 1
ATOM 1433 O O . ALA A 1 194 ? -6.649 -8.379 8.537 1.00 71.44 194 ALA A O 1
ATOM 1434 N N . THR A 1 195 ? -4.543 -9.089 8.809 1.00 80.94 195 THR A N 1
ATOM 1435 C CA . THR A 1 195 ? -3.929 -7.774 8.578 1.00 80.94 195 THR A CA 1
ATOM 1436 C C . THR A 1 195 ? -2.884 -7.745 7.478 1.00 80.94 195 THR A C 1
ATOM 1438 O O . THR A 1 195 ? -2.520 -6.653 7.029 1.00 80.94 195 THR A O 1
ATOM 1441 N N . ASP A 1 196 ? -2.428 -8.903 7.010 1.00 77.12 196 ASP A N 1
ATOM 1442 C CA . ASP A 1 196 ? -1.319 -9.041 6.078 1.00 77.12 196 ASP A CA 1
ATOM 1443 C C . ASP A 1 196 ? -1.526 -8.243 4.788 1.00 77.12 196 ASP A C 1
ATOM 1445 O O . ASP A 1 196 ? -0.648 -7.469 4.399 1.00 77.12 196 ASP A O 1
ATOM 1449 N N . VAL A 1 197 ? -2.693 -8.350 4.155 1.00 84.31 197 VAL A N 1
ATOM 1450 C CA . VAL A 1 197 ? -2.985 -7.706 2.869 1.00 84.31 197 VAL A CA 1
ATOM 1451 C C . VAL A 1 197 ? -2.956 -6.185 2.974 1.00 84.31 197 VAL A C 1
ATOM 1453 O O . VAL A 1 197 ? -2.318 -5.512 2.156 1.00 84.31 197 VAL A O 1
ATOM 1456 N N . ASP A 1 198 ? -3.597 -5.624 3.999 1.00 90.19 198 ASP A N 1
ATOM 1457 C CA . ASP A 1 198 ? -3.597 -4.179 4.220 1.00 90.19 198 ASP A CA 1
ATOM 1458 C C . ASP A 1 198 ? -2.228 -3.679 4.692 1.00 90.19 198 ASP A C 1
ATOM 1460 O O . ASP A 1 198 ? -1.786 -2.613 4.262 1.00 90.19 198 ASP A O 1
ATOM 1464 N N . ALA A 1 199 ? -1.502 -4.451 5.501 1.00 89.06 199 ALA A N 1
ATOM 1465 C CA . ALA A 1 199 ? -0.143 -4.111 5.908 1.00 89.06 199 ALA A CA 1
ATOM 1466 C C . ALA A 1 199 ? 0.824 -4.075 4.715 1.00 89.06 199 ALA A C 1
ATOM 1468 O O . ALA A 1 199 ? 1.578 -3.108 4.566 1.00 89.06 199 ALA A O 1
ATOM 1469 N N . MET A 1 200 ? 0.760 -5.070 3.825 1.00 89.44 200 MET A N 1
ATOM 1470 C CA . MET A 1 200 ? 1.525 -5.104 2.575 1.00 89.44 200 MET A CA 1
ATOM 1471 C C . MET A 1 200 ? 1.185 -3.905 1.683 1.00 89.44 200 MET A C 1
ATOM 1473 O O . MET A 1 200 ? 2.085 -3.224 1.187 1.00 89.44 200 MET A O 1
ATOM 1477 N N . PHE A 1 201 ? -0.102 -3.582 1.529 1.00 93.44 201 PHE A N 1
ATOM 1478 C CA . PHE A 1 201 ? -0.534 -2.427 0.742 1.00 93.44 201 PHE A CA 1
ATOM 1479 C C . PHE A 1 201 ? 0.025 -1.099 1.286 1.00 93.44 201 PHE A C 1
ATOM 1481 O O . PHE A 1 201 ? 0.534 -0.270 0.525 1.00 93.44 201 PHE A O 1
ATOM 1488 N N . GLU A 1 202 ? -0.027 -0.886 2.602 1.00 94.50 202 GLU A N 1
ATOM 1489 C CA . GLU A 1 202 ? 0.464 0.350 3.224 1.00 94.50 202 GLU A CA 1
ATOM 1490 C C . GLU A 1 202 ? 2.003 0.432 3.220 1.00 94.50 202 GLU A C 1
ATOM 1492 O O . GLU A 1 202 ? 2.560 1.515 3.011 1.00 94.50 202 GLU A O 1
ATOM 1497 N N . LEU A 1 203 ? 2.712 -0.699 3.338 1.00 94.25 203 LEU A N 1
ATOM 1498 C CA . LEU A 1 203 ? 4.164 -0.770 3.112 1.00 94.25 203 LEU A CA 1
ATOM 1499 C C . LEU A 1 203 ? 4.534 -0.438 1.661 1.00 94.25 203 LEU A C 1
ATOM 1501 O O . LEU A 1 203 ? 5.505 0.285 1.425 1.00 94.25 203 LEU A O 1
ATOM 1505 N N . GLY A 1 204 ? 3.749 -0.910 0.689 1.00 94.75 204 GLY A N 1
ATOM 1506 C CA . GLY A 1 204 ? 3.888 -0.528 -0.717 1.00 94.75 204 GLY A CA 1
ATOM 1507 C C . GLY A 1 204 ? 3.743 0.984 -0.916 1.00 94.75 204 GLY A C 1
ATOM 1508 O O . GLY A 1 204 ? 4.565 1.606 -1.595 1.00 94.75 204 GLY A O 1
ATOM 1509 N N . CYS A 1 205 ? 2.756 1.604 -0.261 1.00 93.69 205 CYS A N 1
ATOM 1510 C CA . CYS A 1 205 ? 2.574 3.057 -0.278 1.00 93.69 205 CYS A CA 1
ATOM 1511 C C . CYS A 1 205 ? 3.770 3.809 0.335 1.00 93.69 205 CYS A C 1
ATOM 1513 O O . CYS A 1 205 ? 4.202 4.822 -0.224 1.00 93.69 205 CYS A O 1
ATOM 1515 N N . ASP A 1 206 ? 4.344 3.324 1.444 1.00 93.69 206 ASP A N 1
ATOM 1516 C CA . ASP A 1 206 ? 5.550 3.919 2.042 1.00 93.69 206 ASP A CA 1
ATOM 1517 C C . ASP A 1 206 ? 6.777 3.811 1.135 1.00 93.69 206 ASP A C 1
ATOM 1519 O O . ASP A 1 206 ? 7.481 4.803 0.933 1.00 93.69 206 ASP A O 1
ATOM 1523 N N . LEU A 1 207 ? 7.008 2.644 0.531 1.00 94.50 207 LEU A N 1
ATOM 1524 C CA . LEU A 1 207 ? 8.095 2.444 -0.428 1.00 94.50 207 LEU A CA 1
ATOM 1525 C C . LEU A 1 207 ? 7.951 3.376 -1.633 1.00 94.50 207 LEU A C 1
ATOM 1527 O O . LEU A 1 207 ? 8.917 4.036 -2.017 1.00 94.50 207 LEU A O 1
ATOM 1531 N N . LEU A 1 208 ? 6.741 3.507 -2.180 1.00 93.19 208 LEU A N 1
ATOM 1532 C CA . LEU A 1 208 ? 6.468 4.441 -3.268 1.00 93.19 208 LEU A CA 1
ATOM 1533 C C . LEU A 1 208 ? 6.751 5.890 -2.844 1.00 93.19 208 LEU A C 1
ATOM 1535 O O . LEU A 1 208 ? 7.418 6.621 -3.574 1.00 93.19 208 LEU A O 1
ATOM 1539 N N . ARG A 1 209 ? 6.340 6.306 -1.639 1.00 90.69 209 ARG A N 1
ATOM 1540 C CA . ARG A 1 209 ? 6.653 7.642 -1.101 1.00 90.69 209 ARG A CA 1
ATOM 1541 C C . ARG A 1 209 ? 8.163 7.868 -0.987 1.00 90.69 209 ARG A C 1
ATOM 1543 O O . ARG A 1 209 ? 8.669 8.895 -1.436 1.00 90.69 209 ARG A O 1
ATOM 1550 N N . ARG A 1 210 ? 8.899 6.894 -0.447 1.00 90.69 210 ARG A N 1
ATOM 1551 C CA . ARG A 1 210 ? 10.365 6.942 -0.314 1.00 90.69 210 ARG A CA 1
ATOM 1552 C C . ARG A 1 210 ? 11.068 6.976 -1.666 1.00 90.69 210 ARG A C 1
ATOM 1554 O O . ARG A 1 210 ? 12.089 7.648 -1.793 1.00 90.69 210 ARG A O 1
ATOM 1561 N N . ALA A 1 211 ? 10.527 6.302 -2.680 1.00 91.69 211 ALA A N 1
ATOM 1562 C CA . ALA A 1 211 ? 11.016 6.422 -4.048 1.00 91.69 211 ALA A CA 1
ATOM 1563 C C . ALA A 1 211 ? 10.871 7.866 -4.552 1.00 91.69 211 ALA A C 1
ATOM 1565 O O . ALA A 1 211 ? 11.838 8.454 -5.023 1.00 91.69 211 ALA A O 1
ATOM 1566 N N . LEU A 1 212 ? 9.693 8.475 -4.392 1.00 88.00 212 LEU A N 1
ATOM 1567 C CA . LEU A 1 212 ? 9.417 9.834 -4.876 1.00 88.00 212 LEU A CA 1
ATOM 1568 C C . LEU A 1 212 ? 10.219 10.919 -4.142 1.00 88.00 212 LEU A C 1
ATOM 1570 O O . LEU A 1 212 ? 10.553 11.943 -4.738 1.00 88.00 212 LEU A O 1
ATOM 1574 N N . SER A 1 213 ? 10.552 10.703 -2.870 1.00 86.88 213 SER A N 1
ATOM 1575 C CA . SER A 1 213 ? 11.365 11.633 -2.074 1.00 86.88 213 SER A CA 1
ATOM 1576 C C . SER A 1 213 ? 12.877 11.421 -2.202 1.00 86.88 213 SER A C 1
ATOM 1578 O O . SER A 1 213 ? 13.643 12.263 -1.734 1.00 86.88 213 SER A O 1
ATOM 1580 N N . SER A 1 214 ? 13.323 10.343 -2.853 1.00 89.06 214 SER A N 1
ATOM 1581 C CA . SER A 1 214 ? 14.745 10.059 -3.061 1.00 89.06 214 SER A CA 1
ATOM 1582 C C . SER A 1 214 ? 15.405 11.041 -4.040 1.00 89.06 214 SER A C 1
ATOM 1584 O O . SER A 1 214 ? 14.777 11.551 -4.968 1.00 89.06 214 SER A O 1
ATOM 1586 N N . GLN A 1 215 ? 16.705 11.269 -3.842 1.00 89.00 215 GLN A N 1
ATOM 1587 C CA . GLN A 1 215 ? 17.581 12.026 -4.748 1.00 89.00 215 GLN A CA 1
ATOM 1588 C C . GLN A 1 215 ? 18.547 11.122 -5.531 1.00 89.00 215 GLN A C 1
ATOM 1590 O O . GLN A 1 215 ? 19.321 11.605 -6.352 1.00 89.00 215 GLN A O 1
ATOM 1595 N N . ASP A 1 216 ? 18.498 9.814 -5.280 1.00 88.88 216 ASP A N 1
ATOM 1596 C CA . ASP A 1 216 ? 19.341 8.806 -5.915 1.00 88.88 216 ASP A CA 1
ATOM 1597 C C . ASP A 1 216 ? 18.493 7.847 -6.760 1.00 88.88 216 ASP A C 1
ATOM 1599 O O . ASP A 1 216 ? 17.533 7.252 -6.259 1.00 88.88 216 ASP A O 1
ATOM 1603 N N . ILE A 1 217 ? 18.873 7.672 -8.029 1.00 87.75 217 ILE A N 1
ATOM 1604 C CA . ILE A 1 217 ? 18.168 6.817 -8.995 1.00 87.75 217 ILE A CA 1
ATOM 1605 C C . ILE A 1 217 ? 18.177 5.342 -8.576 1.00 87.75 217 ILE A C 1
ATOM 1607 O O . ILE A 1 217 ? 17.189 4.636 -8.789 1.00 87.75 217 ILE A O 1
ATOM 1611 N N . GLY A 1 218 ? 19.251 4.875 -7.932 1.00 88.06 218 GLY A N 1
ATOM 1612 C CA . GLY A 1 218 ? 19.333 3.512 -7.413 1.00 88.06 218 GLY A CA 1
ATOM 1613 C C . GLY A 1 218 ? 18.286 3.243 -6.345 1.00 88.06 218 GLY A C 1
ATOM 1614 O O . GLY A 1 218 ? 17.559 2.252 -6.395 1.00 88.06 218 GLY A O 1
ATOM 1615 N N . THR A 1 219 ? 18.156 4.181 -5.417 1.00 90.94 219 THR A N 1
ATOM 1616 C CA . THR A 1 219 ? 17.163 4.156 -4.347 1.00 90.94 219 THR A CA 1
ATOM 1617 C C . THR A 1 219 ? 15.742 4.307 -4.897 1.00 90.94 219 THR A C 1
ATOM 1619 O O . THR A 1 219 ? 14.851 3.580 -4.462 1.00 90.94 219 THR A O 1
ATOM 1622 N N . VAL A 1 220 ? 15.516 5.186 -5.888 1.00 91.88 220 VAL A N 1
ATOM 1623 C CA . VAL A 1 220 ? 14.209 5.323 -6.568 1.00 91.88 220 VAL A CA 1
ATOM 1624 C C . VAL A 1 220 ? 13.788 3.984 -7.173 1.00 91.88 220 VAL A C 1
ATOM 1626 O O . VAL A 1 220 ? 12.702 3.485 -6.892 1.00 91.88 220 VAL A O 1
ATOM 1629 N N . THR A 1 221 ? 14.648 3.390 -7.997 1.00 91.94 221 THR A N 1
ATOM 1630 C CA . THR A 1 221 ? 14.326 2.171 -8.750 1.00 91.94 221 THR A CA 1
ATOM 1631 C C . THR A 1 221 ? 14.175 0.960 -7.840 1.00 91.94 221 THR A C 1
ATOM 1633 O O . THR A 1 221 ? 13.222 0.201 -8.001 1.00 91.94 221 THR A O 1
ATOM 1636 N N . THR A 1 222 ? 15.027 0.830 -6.820 1.00 91.38 222 THR A N 1
ATOM 1637 C CA . THR A 1 222 ? 14.911 -0.221 -5.798 1.00 91.38 222 THR A CA 1
ATOM 1638 C C . THR A 1 222 ? 13.574 -0.137 -5.068 1.00 91.38 222 THR A C 1
ATOM 1640 O O . THR A 1 222 ? 12.844 -1.127 -5.010 1.00 91.38 222 THR A O 1
ATOM 1643 N N . HIS A 1 223 ? 13.214 1.042 -4.553 1.00 94.69 223 HIS A N 1
ATOM 1644 C CA . HIS A 1 223 ? 11.952 1.213 -3.840 1.00 94.69 223 HIS A CA 1
ATOM 1645 C C . HIS A 1 223 ? 10.732 1.042 -4.755 1.00 94.69 223 HIS A C 1
ATOM 1647 O O . HIS A 1 223 ? 9.737 0.491 -4.301 1.00 94.69 223 HIS A O 1
ATOM 1653 N N . LEU A 1 224 ? 10.788 1.443 -6.033 1.00 95.12 224 LEU A N 1
ATOM 1654 C CA . LEU A 1 224 ? 9.698 1.194 -6.988 1.00 95.12 224 LEU A CA 1
ATOM 1655 C C . LEU A 1 224 ? 9.489 -0.302 -7.254 1.00 95.12 224 LEU A C 1
ATOM 1657 O O . LEU A 1 224 ? 8.349 -0.758 -7.258 1.00 95.12 224 LEU A O 1
ATOM 1661 N N . VAL A 1 225 ? 10.566 -1.074 -7.440 1.00 92.31 225 VAL A N 1
ATOM 1662 C CA . VAL A 1 225 ? 10.466 -2.532 -7.635 1.00 92.31 225 VAL A CA 1
ATOM 1663 C C . VAL A 1 225 ? 9.939 -3.214 -6.367 1.00 92.31 225 VAL A C 1
ATOM 1665 O O . VAL A 1 225 ? 9.086 -4.095 -6.453 1.00 92.31 225 VAL A O 1
ATOM 1668 N N . GLN A 1 226 ? 10.392 -2.790 -5.185 1.00 91.62 226 GLN A N 1
ATOM 1669 C CA . GLN A 1 226 ? 9.891 -3.316 -3.911 1.00 91.62 226 GLN A CA 1
ATOM 1670 C C . GLN A 1 226 ? 8.427 -2.933 -3.656 1.00 91.62 226 GLN A C 1
ATOM 1672 O O . GLN A 1 226 ? 7.655 -3.775 -3.207 1.00 91.62 226 GLN A O 1
ATOM 1677 N N . ALA A 1 227 ? 8.025 -1.695 -3.961 1.00 95.75 227 ALA A N 1
ATOM 1678 C CA . ALA A 1 227 ? 6.638 -1.252 -3.846 1.00 95.75 227 ALA A CA 1
ATOM 1679 C C . ALA A 1 227 ? 5.730 -2.086 -4.754 1.00 95.75 227 ALA A C 1
ATOM 1681 O O . ALA A 1 227 ? 4.720 -2.611 -4.294 1.00 95.75 227 ALA A O 1
ATOM 1682 N N . ARG A 1 228 ? 6.137 -2.284 -6.016 1.00 94.75 228 ARG A N 1
ATOM 1683 C CA . ARG A 1 228 ? 5.442 -3.164 -6.960 1.00 94.75 228 ARG A CA 1
ATOM 1684 C C . ARG A 1 228 ? 5.249 -4.565 -6.389 1.00 94.75 228 ARG A C 1
ATOM 1686 O O . ARG A 1 228 ? 4.136 -5.070 -6.425 1.00 94.75 228 ARG A O 1
ATOM 1693 N N . HIS A 1 229 ? 6.306 -5.161 -5.834 1.00 88.56 229 HIS A N 1
ATOM 1694 C CA . HIS A 1 229 ? 6.224 -6.478 -5.205 1.00 88.56 229 HIS A CA 1
ATOM 1695 C C . HIS A 1 229 ? 5.180 -6.493 -4.083 1.00 88.56 229 HIS A C 1
ATOM 1697 O O . HIS A 1 229 ? 4.326 -7.368 -4.076 1.00 88.56 229 HIS A O 1
ATOM 1703 N N . GLN A 1 230 ? 5.205 -5.519 -3.166 1.00 90.31 230 GLN A N 1
ATOM 1704 C CA . GLN A 1 230 ? 4.231 -5.441 -2.069 1.00 90.31 230 GLN A CA 1
ATOM 1705 C C . GLN A 1 230 ? 2.786 -5.349 -2.580 1.00 90.31 230 GLN A C 1
ATOM 1707 O O . GLN A 1 230 ? 1.905 -6.060 -2.100 1.00 90.31 230 GLN A O 1
ATOM 1712 N N . PHE A 1 231 ? 2.545 -4.517 -3.595 1.00 93.88 231 PHE A N 1
ATOM 1713 C CA . PHE A 1 231 ? 1.225 -4.377 -4.203 1.00 93.88 231 PHE A CA 1
ATOM 1714 C C . PHE A 1 231 ? 0.774 -5.640 -4.945 1.00 93.88 231 PHE A C 1
ATOM 1716 O O . PHE A 1 231 ? -0.385 -6.031 -4.834 1.00 93.88 231 PHE A O 1
ATOM 1723 N N . GLU A 1 232 ? 1.665 -6.301 -5.682 1.00 89.19 232 GLU A N 1
ATOM 1724 C CA . GLU A 1 232 ? 1.344 -7.560 -6.354 1.00 89.19 232 GLU A CA 1
ATOM 1725 C C . GLU A 1 232 ? 1.052 -8.673 -5.349 1.00 89.19 232 GLU A C 1
ATOM 1727 O O . GLU A 1 232 ? 0.054 -9.369 -5.514 1.00 89.19 232 GLU A O 1
ATOM 1732 N N . THR A 1 233 ? 1.845 -8.808 -4.284 1.00 83.00 233 THR A N 1
ATOM 1733 C CA . THR A 1 233 ? 1.588 -9.798 -3.230 1.00 83.00 233 THR A CA 1
ATOM 1734 C C . THR A 1 233 ? 0.236 -9.551 -2.564 1.00 83.00 233 THR A C 1
ATOM 1736 O O . THR A 1 233 ? -0.565 -10.480 -2.474 1.00 83.00 233 THR A O 1
ATOM 1739 N N . ALA A 1 234 ? -0.078 -8.303 -2.196 1.00 86.81 234 ALA A N 1
ATOM 1740 C CA . ALA A 1 234 ? -1.391 -7.949 -1.655 1.00 86.81 234 ALA A CA 1
ATOM 1741 C C . ALA A 1 234 ? -2.529 -8.276 -2.643 1.00 86.81 234 ALA A C 1
ATOM 1743 O O . ALA A 1 234 ? -3.558 -8.828 -2.261 1.00 86.81 234 ALA A O 1
ATOM 1744 N N . ALA A 1 235 ? -2.331 -8.001 -3.936 1.00 87.94 235 ALA A N 1
ATOM 1745 C CA . ALA A 1 235 ? -3.320 -8.288 -4.970 1.00 87.94 235 ALA A CA 1
ATOM 1746 C C . ALA A 1 235 ? -3.566 -9.784 -5.225 1.00 87.94 235 ALA A C 1
ATOM 1748 O O . ALA A 1 235 ? -4.607 -10.139 -5.775 1.00 87.94 235 ALA A O 1
ATOM 1749 N N . GLN A 1 236 ? -2.597 -10.647 -4.910 1.00 82.12 236 GLN A N 1
ATOM 1750 C CA . GLN A 1 236 ? -2.736 -12.100 -5.042 1.00 82.12 236 GLN A CA 1
ATOM 1751 C C . GLN A 1 236 ? -3.241 -12.762 -3.757 1.00 82.12 236 GLN A C 1
ATOM 1753 O O . GLN A 1 236 ? -3.857 -13.823 -3.832 1.00 82.12 236 GLN A O 1
ATOM 1758 N N . ALA A 1 237 ? -2.993 -12.147 -2.598 1.00 76.50 237 ALA A N 1
ATOM 1759 C CA . ALA A 1 237 ? -3.446 -12.654 -1.308 1.00 76.50 237 ALA A CA 1
ATOM 1760 C C . ALA A 1 237 ? -4.973 -12.553 -1.139 1.00 76.50 237 ALA A C 1
ATOM 1762 O O . ALA A 1 237 ? -5.582 -13.465 -0.586 1.00 76.50 237 ALA A O 1
ATOM 1763 N N . GLU A 1 238 ? -5.603 -11.499 -1.671 1.00 80.12 238 GLU A N 1
ATOM 1764 C CA . GLU A 1 238 ? -7.050 -11.279 -1.569 1.00 80.12 238 GLU A CA 1
ATOM 1765 C C . GLU A 1 238 ? -7.682 -10.961 -2.932 1.00 80.12 238 GLU A C 1
ATOM 1767 O O . GLU A 1 238 ? -7.168 -10.173 -3.733 1.00 80.12 238 GLU A O 1
ATOM 1772 N N . GLU A 1 239 ? -8.837 -11.574 -3.203 1.00 77.38 239 GLU A N 1
ATOM 1773 C CA . GLU A 1 239 ? -9.592 -11.316 -4.428 1.00 77.38 239 GLU A CA 1
ATOM 1774 C C . GLU A 1 239 ? -10.049 -9.847 -4.505 1.00 77.38 239 GLU A C 1
ATOM 1776 O O . GLU A 1 239 ? -10.390 -9.217 -3.510 1.00 77.38 239 GLU A O 1
ATOM 1781 N N . ALA A 1 240 ? -10.111 -9.298 -5.722 1.00 82.50 240 ALA A N 1
ATOM 1782 C CA . ALA A 1 240 ? -10.656 -7.963 -5.996 1.00 82.50 240 ALA A CA 1
ATOM 1783 C C . ALA A 1 240 ? -9.958 -6.773 -5.302 1.00 82.50 240 ALA A C 1
ATOM 1785 O O . ALA A 1 240 ? -10.523 -5.677 -5.202 1.00 82.50 240 ALA A O 1
ATOM 1786 N N . ARG A 1 241 ? -8.679 -6.928 -4.938 1.00 88.62 241 ARG A N 1
ATOM 1787 C CA . ARG A 1 241 ? -7.773 -5.830 -4.554 1.00 88.62 241 ARG A CA 1
ATOM 1788 C C . ARG A 1 241 ? -7.340 -4.985 -5.752 1.00 88.62 241 ARG A C 1
ATOM 1790 O O . ARG A 1 241 ? -6.170 -4.897 -6.128 1.00 88.62 241 ARG A O 1
ATOM 1797 N N . HIS A 1 242 ? -8.327 -4.354 -6.383 1.00 89.81 242 HIS A N 1
ATOM 1798 C CA . HIS A 1 242 ? -8.140 -3.526 -7.571 1.00 89.81 242 HIS A CA 1
ATOM 1799 C C . HIS A 1 242 ? -7.262 -2.297 -7.303 1.00 89.81 242 HIS A C 1
ATOM 1801 O O . HIS A 1 242 ? -6.559 -1.871 -8.211 1.00 89.81 242 HIS A O 1
ATOM 1807 N N . ASP A 1 243 ? -7.243 -1.762 -6.076 1.00 90.12 243 ASP A N 1
ATOM 1808 C CA . ASP A 1 243 ? -6.276 -0.721 -5.697 1.00 90.12 243 ASP A CA 1
ATOM 1809 C C . ASP A 1 243 ? -4.841 -1.215 -5.774 1.00 90.12 243 ASP A C 1
ATOM 1811 O O . ASP A 1 243 ? -4.014 -0.568 -6.410 1.00 90.12 243 ASP A O 1
ATOM 1815 N N . ALA A 1 244 ? -4.540 -2.352 -5.153 1.00 92.94 244 ALA A N 1
ATOM 1816 C CA . ALA A 1 244 ? -3.201 -2.922 -5.174 1.00 92.94 244 ALA A CA 1
ATOM 1817 C C . ALA A 1 244 ? -2.734 -3.159 -6.623 1.00 92.94 244 ALA A C 1
ATOM 1819 O O . ALA A 1 244 ? -1.649 -2.726 -7.006 1.00 92.94 244 ALA A O 1
ATOM 1820 N N . LEU A 1 245 ? -3.602 -3.705 -7.484 1.00 92.88 245 LEU A N 1
ATOM 1821 C CA . LEU A 1 245 ? -3.307 -3.856 -8.915 1.00 92.88 245 LEU A CA 1
ATOM 1822 C C . LEU A 1 245 ? -3.065 -2.521 -9.636 1.00 92.88 245 LEU A C 1
ATOM 1824 O O . LEU A 1 245 ? -2.167 -2.443 -10.475 1.00 92.88 245 LEU A O 1
ATOM 1828 N N . THR A 1 246 ? -3.843 -1.478 -9.328 1.00 91.81 246 THR A N 1
ATOM 1829 C CA . THR A 1 246 ? -3.632 -0.135 -9.886 1.00 91.81 246 THR A CA 1
ATOM 1830 C C . THR A 1 246 ? -2.257 0.406 -9.491 1.00 91.81 246 THR A C 1
ATOM 1832 O O . THR A 1 246 ? -1.517 0.878 -10.352 1.00 91.81 246 THR A O 1
ATOM 1835 N N . TYR A 1 247 ? -1.883 0.318 -8.213 1.00 95.00 247 TYR A N 1
ATOM 1836 C CA . TYR A 1 247 ? -0.603 0.835 -7.724 1.00 95.00 247 TYR A CA 1
ATOM 1837 C C . TYR A 1 247 ? 0.602 0.027 -8.237 1.00 95.00 247 TYR A C 1
ATOM 1839 O O . TYR A 1 247 ? 1.625 0.623 -8.576 1.00 95.00 247 TYR A O 1
ATOM 1847 N N . ALA A 1 248 ? 0.477 -1.296 -8.388 1.00 94.94 248 ALA A N 1
ATOM 1848 C CA . ALA A 1 248 ? 1.494 -2.116 -9.051 1.00 94.94 248 ALA A CA 1
ATOM 1849 C C . ALA A 1 248 ? 1.732 -1.655 -10.501 1.00 94.94 248 ALA A C 1
ATOM 1851 O O . ALA A 1 248 ? 2.865 -1.360 -10.884 1.00 94.94 248 ALA A O 1
ATOM 1852 N N . ALA A 1 249 ? 0.655 -1.476 -11.274 1.00 95.19 249 ALA A N 1
ATOM 1853 C CA . ALA A 1 249 ? 0.740 -1.006 -12.656 1.00 95.19 249 ALA A CA 1
ATOM 1854 C C . ALA A 1 249 ? 1.293 0.430 -12.766 1.00 95.19 249 ALA A C 1
ATOM 1856 O O . ALA A 1 249 ? 1.971 0.767 -13.737 1.00 95.19 249 ALA A O 1
ATOM 1857 N N . VAL A 1 250 ? 1.066 1.283 -11.762 1.00 95.19 250 VAL A N 1
ATOM 1858 C CA . VAL A 1 250 ? 1.710 2.604 -11.674 1.00 95.19 250 VAL A CA 1
ATOM 1859 C C . VAL A 1 250 ? 3.229 2.469 -11.543 1.00 95.19 250 VAL A C 1
ATOM 1861 O O . VAL A 1 250 ? 3.959 3.147 -12.271 1.00 95.19 250 VAL A O 1
ATOM 1864 N N . CYS A 1 251 ? 3.721 1.594 -10.660 1.00 96.00 251 CYS A N 1
ATOM 1865 C CA . CYS A 1 251 ? 5.155 1.326 -10.536 1.00 96.00 251 CYS A CA 1
ATOM 1866 C C . CYS A 1 251 ? 5.745 0.825 -11.865 1.00 96.00 251 CYS A C 1
ATOM 1868 O O . CYS A 1 251 ? 6.796 1.315 -12.288 1.00 96.00 251 CYS A O 1
ATOM 1870 N N . ASP A 1 252 ? 5.040 -0.073 -12.556 1.00 95.12 252 ASP A N 1
ATOM 1871 C CA . ASP A 1 252 ? 5.454 -0.588 -13.864 1.00 95.12 252 ASP A CA 1
ATOM 1872 C C . ASP A 1 252 ? 5.529 0.496 -14.933 1.00 95.12 252 ASP A C 1
ATOM 1874 O O . ASP A 1 252 ? 6.527 0.580 -15.650 1.00 95.12 252 ASP A O 1
ATOM 1878 N N . ALA A 1 253 ? 4.522 1.369 -15.017 1.00 94.88 253 ALA A N 1
ATOM 1879 C CA . ALA A 1 253 ? 4.504 2.466 -15.977 1.00 94.88 253 ALA A CA 1
ATOM 1880 C C . ALA A 1 253 ? 5.688 3.430 -15.774 1.00 94.88 253 ALA A C 1
ATOM 1882 O O . ALA A 1 253 ? 6.328 3.833 -16.748 1.00 94.88 253 ALA A O 1
ATOM 1883 N N . ILE A 1 254 ? 6.012 3.776 -14.521 1.00 94.38 254 ILE A N 1
ATOM 1884 C CA . ILE A 1 254 ? 7.131 4.677 -14.195 1.00 94.38 254 ILE A CA 1
ATOM 1885 C C . ILE A 1 254 ? 8.472 4.032 -14.569 1.00 94.38 254 ILE A C 1
ATOM 1887 O O . ILE A 1 254 ? 9.300 4.662 -15.234 1.00 94.38 254 ILE A O 1
ATOM 1891 N N . LEU A 1 255 ? 8.682 2.771 -14.179 1.00 93.44 255 LEU A N 1
ATOM 1892 C CA . LEU A 1 255 ? 9.903 2.027 -14.498 1.00 93.44 255 LEU A CA 1
ATOM 1893 C C . LEU A 1 255 ? 10.060 1.827 -16.014 1.00 93.44 255 LEU A C 1
ATOM 1895 O O . LEU A 1 255 ? 11.148 2.019 -16.558 1.00 93.44 255 LEU A O 1
ATOM 1899 N N . ALA A 1 256 ? 8.977 1.493 -16.718 1.00 92.56 256 ALA A N 1
ATOM 1900 C CA . ALA A 1 256 ? 8.978 1.313 -18.165 1.00 92.56 256 ALA A CA 1
ATOM 1901 C C . ALA A 1 256 ? 9.282 2.615 -18.920 1.00 92.56 256 ALA A C 1
ATOM 1903 O O . ALA A 1 256 ? 10.056 2.596 -19.882 1.00 92.56 256 ALA A O 1
ATOM 1904 N N . PHE A 1 257 ? 8.755 3.753 -18.452 1.00 93.12 257 PHE A N 1
ATOM 1905 C CA . PHE A 1 257 ? 9.080 5.061 -19.021 1.00 93.12 257 PHE A CA 1
ATOM 1906 C C . PHE A 1 257 ? 10.574 5.376 -18.902 1.00 93.12 257 PHE A C 1
ATOM 1908 O O . PHE A 1 257 ? 11.199 5.724 -19.904 1.00 93.12 257 PHE A O 1
ATOM 1915 N N . GLY A 1 258 ? 11.176 5.158 -17.727 1.00 90.00 258 GLY A N 1
ATOM 1916 C CA . GLY A 1 258 ? 12.620 5.336 -17.524 1.00 90.00 258 GLY A CA 1
ATOM 1917 C C . GLY A 1 258 ? 13.491 4.468 -18.448 1.00 90.00 258 GLY A C 1
ATOM 1918 O O . GLY A 1 258 ? 14.592 4.865 -18.828 1.00 90.00 258 GLY A O 1
ATOM 1919 N N . ARG A 1 259 ? 12.984 3.303 -18.875 1.00 88.50 259 ARG A N 1
ATOM 1920 C CA . ARG A 1 259 ? 13.657 2.391 -19.822 1.00 88.50 259 ARG A CA 1
ATOM 1921 C C . ARG A 1 259 ? 13.395 2.705 -21.299 1.00 88.50 259 ARG A C 1
ATOM 1923 O O . ARG A 1 259 ? 14.007 2.059 -22.159 1.00 88.50 259 ARG A O 1
ATOM 1930 N N . ALA A 1 260 ? 12.534 3.685 -21.585 1.00 87.12 260 ALA A N 1
ATOM 1931 C CA . ALA A 1 260 ? 11.991 4.009 -22.905 1.00 87.12 260 ALA A CA 1
ATOM 1932 C C . ALA A 1 260 ? 11.223 2.843 -23.572 1.00 87.12 260 ALA A C 1
ATOM 1934 O O . ALA A 1 260 ? 11.292 2.662 -24.791 1.00 87.12 260 ALA A O 1
ATOM 1935 N N . ASP A 1 261 ? 10.487 2.061 -22.777 1.00 87.12 261 ASP A N 1
ATOM 1936 C CA . ASP A 1 261 ? 9.681 0.923 -23.233 1.00 87.12 261 ASP A CA 1
ATOM 1937 C C . ASP A 1 261 ? 8.194 1.298 -23.366 1.00 87.12 261 ASP A C 1
ATOM 1939 O O . ASP A 1 261 ? 7.398 1.136 -22.440 1.00 87.12 261 ASP A O 1
ATOM 1943 N N . ALA A 1 262 ? 7.798 1.815 -24.534 1.00 87.94 262 ALA A N 1
ATOM 1944 C CA . ALA A 1 262 ? 6.412 2.229 -24.765 1.00 87.94 262 ALA A CA 1
ATOM 1945 C C . ALA A 1 262 ? 5.406 1.068 -24.745 1.00 87.94 262 ALA A C 1
ATOM 1947 O O . ALA A 1 262 ? 4.238 1.290 -24.427 1.00 87.94 262 ALA A O 1
ATOM 1948 N N . ALA A 1 263 ? 5.817 -0.162 -25.073 1.00 88.06 263 ALA A N 1
ATOM 1949 C CA . ALA A 1 263 ? 4.909 -1.306 -25.060 1.00 88.06 263 ALA A CA 1
ATOM 1950 C C . ALA A 1 263 ? 4.480 -1.635 -23.624 1.00 88.06 263 ALA A C 1
ATOM 1952 O O . ALA A 1 263 ? 3.283 -1.756 -23.356 1.00 88.06 263 ALA A O 1
ATOM 1953 N N . ALA A 1 264 ? 5.439 -1.679 -22.694 1.00 88.31 264 ALA A N 1
ATOM 1954 C CA . ALA A 1 264 ? 5.160 -1.896 -21.278 1.00 88.31 264 ALA A CA 1
ATOM 1955 C C . ALA A 1 264 ? 4.315 -0.763 -20.663 1.00 88.31 264 ALA A C 1
ATOM 1957 O O . ALA A 1 264 ? 3.389 -1.033 -19.901 1.00 88.31 264 ALA A O 1
ATOM 1958 N N . ILE A 1 265 ? 4.554 0.498 -21.046 1.00 90.62 265 ILE A N 1
ATOM 1959 C CA . ILE A 1 265 ? 3.741 1.639 -20.575 1.00 90.62 265 ILE A CA 1
ATOM 1960 C C . ILE A 1 265 ? 2.302 1.546 -21.086 1.00 90.62 265 ILE A C 1
ATOM 1962 O O . ILE A 1 265 ? 1.370 1.821 -20.335 1.00 90.62 265 ILE A O 1
ATOM 1966 N N . ASN A 1 266 ? 2.104 1.159 -22.351 1.00 86.94 266 ASN A N 1
ATOM 1967 C CA . ASN A 1 266 ? 0.767 0.956 -22.912 1.00 86.94 266 ASN A CA 1
ATOM 1968 C C . ASN A 1 266 ? 0.007 -0.133 -22.145 1.00 86.94 266 ASN A C 1
ATOM 1970 O O . ASN A 1 266 ? -1.124 0.104 -21.733 1.00 86.94 266 ASN A O 1
ATOM 1974 N N . HIS A 1 267 ? 0.651 -1.277 -21.894 1.00 89.50 267 HIS A N 1
ATOM 1975 C CA . HIS A 1 267 ? 0.064 -2.368 -21.117 1.00 89.50 267 HIS A CA 1
ATOM 1976 C C . HIS A 1 267 ? -0.308 -1.927 -19.693 1.00 89.50 267 HIS A C 1
ATOM 1978 O O . HIS A 1 267 ? -1.435 -2.145 -19.254 1.00 89.50 267 HIS A O 1
ATOM 1984 N N . ALA A 1 268 ? 0.604 -1.247 -18.993 1.00 91.75 268 ALA A N 1
ATOM 1985 C CA . ALA A 1 268 ? 0.348 -0.733 -17.651 1.00 91.75 268 ALA A CA 1
ATOM 1986 C C . ALA A 1 268 ? -0.801 0.293 -17.628 1.00 91.75 268 ALA A C 1
ATOM 1988 O O . ALA A 1 268 ? -1.651 0.256 -16.741 1.00 91.75 268 ALA A O 1
ATOM 1989 N N . ALA A 1 269 ? -0.872 1.184 -18.621 1.00 85.56 269 ALA A N 1
ATOM 1990 C CA . ALA A 1 269 ? -1.949 2.164 -18.733 1.00 85.56 269 ALA A CA 1
ATOM 1991 C C . ALA A 1 269 ? -3.320 1.508 -18.964 1.00 85.56 269 ALA A C 1
ATOM 1993 O O . ALA A 1 269 ? -4.302 1.929 -18.349 1.00 85.56 269 ALA A O 1
ATOM 1994 N N . ASP A 1 270 ? -3.384 0.485 -19.821 1.00 86.88 270 ASP A N 1
ATOM 1995 C CA . ASP A 1 270 ? -4.611 -0.273 -20.077 1.00 86.88 270 ASP A CA 1
ATOM 1996 C C . ASP A 1 270 ? -5.040 -1.051 -18.813 1.00 86.88 270 ASP A C 1
ATOM 1998 O O . ASP A 1 270 ? -6.201 -0.987 -18.413 1.00 86.88 270 ASP A O 1
ATOM 2002 N N . GLN A 1 271 ? -4.094 -1.666 -18.090 1.00 90.81 271 GLN A N 1
ATOM 2003 C CA . GLN A 1 271 ? -4.360 -2.334 -16.808 1.00 90.81 271 GLN A CA 1
ATOM 2004 C C . GLN A 1 271 ? -4.885 -1.368 -15.729 1.00 90.81 271 GLN A C 1
ATOM 2006 O O . GLN A 1 271 ? -5.791 -1.718 -14.967 1.00 90.81 271 GLN A O 1
ATOM 2011 N N . ILE A 1 272 ? -4.349 -0.145 -15.644 1.00 87.50 272 ILE A N 1
ATOM 2012 C CA . ILE A 1 272 ? -4.867 0.878 -14.721 1.00 87.50 272 ILE A CA 1
ATOM 2013 C C . ILE A 1 272 ? -6.310 1.240 -15.082 1.00 87.50 272 ILE A C 1
ATOM 2015 O O . ILE A 1 272 ? -7.146 1.326 -14.186 1.00 87.50 272 ILE A O 1
ATOM 2019 N N . ALA A 1 273 ? -6.621 1.436 -16.367 1.00 81.88 273 ALA A N 1
ATOM 2020 C CA . ALA A 1 273 ? -7.983 1.755 -16.796 1.00 81.88 273 ALA A CA 1
ATOM 2021 C C . ALA A 1 273 ? -8.972 0.643 -16.400 1.00 81.88 273 ALA A C 1
ATOM 2023 O O . ALA A 1 273 ? -9.971 0.920 -15.735 1.00 81.88 273 ALA A O 1
ATOM 2024 N N . ASP A 1 274 ? -8.639 -0.615 -16.702 1.00 84.94 274 ASP A N 1
ATOM 2025 C CA . ASP A 1 274 ? -9.482 -1.771 -16.380 1.00 84.94 274 ASP A CA 1
ATOM 2026 C C . ASP A 1 274 ? -9.708 -1.930 -14.866 1.00 84.94 274 ASP A C 1
ATOM 2028 O O . ASP A 1 274 ? -10.825 -2.195 -14.411 1.00 84.94 274 ASP A O 1
ATOM 2032 N N . THR A 1 275 ? -8.653 -1.766 -14.062 1.00 88.44 275 THR A N 1
ATOM 2033 C CA . THR A 1 275 ? -8.730 -1.921 -12.598 1.00 88.44 275 THR A CA 1
ATOM 2034 C C . THR A 1 275 ? -9.503 -0.784 -11.933 1.00 88.44 275 THR A C 1
ATOM 2036 O O . THR A 1 275 ? -10.295 -1.037 -11.021 1.00 88.44 275 THR A O 1
ATOM 2039 N N . LEU A 1 276 ? -9.350 0.454 -12.411 1.00 81.94 276 LEU A N 1
ATOM 2040 C CA . LEU A 1 276 ? -10.128 1.591 -11.921 1.00 81.94 276 LEU A CA 1
ATOM 2041 C C . LEU A 1 276 ? -11.615 1.453 -12.258 1.00 81.94 276 LEU A C 1
ATOM 2043 O O . LEU A 1 276 ? -12.447 1.709 -11.387 1.00 81.94 276 LEU A O 1
ATOM 2047 N N . ASP A 1 277 ? -11.965 0.991 -13.460 1.00 81.31 277 ASP A N 1
ATOM 2048 C CA . ASP A 1 277 ? -13.361 0.736 -13.840 1.00 81.31 277 ASP A CA 1
ATOM 2049 C C . ASP A 1 277 ? -14.008 -0.328 -12.938 1.00 81.31 277 ASP A C 1
ATOM 2051 O O . ASP A 1 277 ? -15.123 -0.141 -12.434 1.00 81.31 277 ASP A O 1
ATOM 2055 N N . GLN A 1 278 ? -13.288 -1.419 -12.657 1.00 84.00 278 GLN A N 1
ATOM 2056 C CA . GLN A 1 278 ? -13.740 -2.466 -11.734 1.00 84.00 278 GLN A CA 1
ATOM 2057 C C . GLN A 1 278 ? -13.928 -1.923 -10.311 1.00 84.00 278 GLN A C 1
ATOM 2059 O O . GLN A 1 278 ? -14.971 -2.145 -9.690 1.00 84.00 278 GLN A O 1
ATOM 2064 N N . ARG A 1 279 ? -12.968 -1.135 -9.815 1.00 81.81 279 ARG A N 1
ATOM 2065 C CA . ARG A 1 279 ? -13.045 -0.491 -8.497 1.00 81.81 279 ARG A CA 1
ATOM 2066 C C . ARG A 1 279 ? -14.234 0.465 -8.394 1.00 81.81 279 ARG A C 1
ATOM 2068 O O . ARG A 1 279 ? -14.960 0.427 -7.401 1.00 81.81 279 ARG A O 1
ATOM 2075 N N . GLN A 1 280 ? -14.479 1.289 -9.416 1.00 80.81 280 GLN A N 1
ATOM 2076 C CA . GLN A 1 280 ? -15.638 2.188 -9.454 1.00 80.81 280 GLN A CA 1
ATOM 2077 C C . GLN A 1 280 ? -16.960 1.417 -9.426 1.00 80.81 280 GLN A C 1
ATOM 2079 O O . GLN A 1 280 ? -17.891 1.822 -8.726 1.00 80.81 280 GLN A O 1
ATOM 2084 N N . ALA A 1 281 ? -17.042 0.284 -10.128 1.00 79.56 281 ALA A N 1
ATOM 2085 C CA . ALA A 1 281 ? -18.216 -0.581 -10.082 1.00 79.56 281 ALA A CA 1
ATOM 2086 C C . ALA A 1 281 ? -18.452 -1.169 -8.677 1.00 79.56 281 ALA A C 1
ATOM 2088 O O . ALA A 1 281 ? -19.593 -1.186 -8.215 1.00 79.56 281 ALA A O 1
ATOM 2089 N N . TRP A 1 282 ? -17.391 -1.588 -7.978 1.00 80.69 282 TRP A N 1
ATOM 2090 C CA . TRP A 1 282 ? -17.463 -2.153 -6.622 1.00 80.69 282 TRP A CA 1
ATOM 2091 C C . TRP A 1 282 ? -17.918 -1.143 -5.567 1.00 80.69 282 TRP A C 1
ATOM 2093 O O . TRP A 1 282 ? -18.730 -1.461 -4.700 1.00 80.69 282 TRP A O 1
ATOM 2103 N N . ILE A 1 283 ? -17.427 0.093 -5.647 1.00 79.56 283 ILE A N 1
ATOM 2104 C CA . ILE A 1 283 ? -17.755 1.139 -4.668 1.00 79.56 283 ILE A CA 1
ATOM 2105 C C . ILE A 1 283 ? -19.044 1.898 -5.014 1.00 79.56 283 ILE A C 1
ATOM 2107 O O . ILE A 1 283 ? -19.486 2.759 -4.245 1.00 79.56 283 ILE A O 1
ATOM 2111 N N . HIS A 1 284 ? -19.674 1.608 -6.153 1.00 80.75 284 HIS A N 1
ATOM 2112 C CA . HIS A 1 284 ? -20.871 2.306 -6.606 1.00 80.75 284 HIS A CA 1
ATOM 2113 C C . HIS A 1 284 ? -22.025 2.169 -5.597 1.00 80.75 284 HIS A C 1
ATOM 2115 O O . HIS A 1 284 ? -22.409 1.072 -5.200 1.00 80.75 284 HIS A O 1
ATOM 2121 N N . ARG A 1 285 ? -22.615 3.310 -5.203 1.00 80.56 285 ARG A N 1
ATOM 2122 C CA . ARG A 1 285 ? -23.688 3.430 -4.186 1.00 80.56 285 ARG A CA 1
ATOM 2123 C C . ARG A 1 285 ? -23.325 2.955 -2.776 1.00 80.56 285 ARG A C 1
ATOM 2125 O O . ARG A 1 285 ? -24.213 2.846 -1.933 1.00 80.56 285 ARG A O 1
ATOM 2132 N N . THR A 1 286 ? -22.048 2.726 -2.493 1.00 80.50 286 THR A N 1
ATOM 2133 C CA . THR A 1 286 ? -21.578 2.528 -1.118 1.00 80.50 286 THR A CA 1
ATOM 2134 C C . THR A 1 286 ? -21.303 3.881 -0.459 1.00 80.50 286 THR A C 1
ATOM 2136 O O . THR A 1 286 ? -20.954 4.850 -1.139 1.00 80.50 286 THR A O 1
ATOM 2139 N N . HIS A 1 287 ? -21.483 3.971 0.861 1.00 77.12 287 HIS A N 1
ATOM 2140 C CA . HIS A 1 287 ? -21.064 5.153 1.615 1.00 77.12 287 HIS A CA 1
ATOM 2141 C C . HIS A 1 287 ? -19.537 5.234 1.633 1.00 77.12 287 HIS A C 1
ATOM 2143 O O . HIS A 1 287 ? -18.861 4.233 1.866 1.00 77.12 287 HIS A O 1
ATOM 2149 N N . GLN A 1 288 ? -18.999 6.425 1.392 1.00 73.94 288 GLN A N 1
ATOM 2150 C CA . GLN A 1 288 ? -17.566 6.649 1.254 1.00 73.94 288 GLN A CA 1
ATOM 2151 C C . GLN A 1 288 ? -17.177 7.798 2.178 1.00 73.94 288 GLN A C 1
ATOM 2153 O O . GLN A 1 288 ? -17.533 8.939 1.886 1.00 73.94 288 GLN A O 1
ATOM 2158 N N . PRO A 1 289 ? -16.498 7.502 3.301 1.00 74.00 289 PRO A N 1
ATOM 2159 C CA . PRO A 1 289 ? -16.080 8.521 4.251 1.00 74.00 289 PRO A CA 1
ATOM 2160 C C . PRO A 1 289 ? -15.286 9.635 3.564 1.00 74.00 289 PRO A C 1
ATOM 2162 O O . PRO A 1 289 ? -14.361 9.357 2.798 1.00 74.00 289 PRO A O 1
ATOM 2165 N N . GLU A 1 290 ? -15.608 10.897 3.851 1.00 72.38 290 GLU A N 1
ATOM 2166 C CA . GLU A 1 290 ? -14.950 12.040 3.198 1.00 72.38 290 GLU A CA 1
ATOM 2167 C C . GLU A 1 290 ? -13.438 12.074 3.441 1.00 72.38 290 GLU A C 1
ATOM 2169 O O . GLU A 1 290 ? -12.664 12.466 2.569 1.00 72.38 290 GLU A O 1
ATOM 2174 N N . TRP A 1 291 ? -12.989 11.582 4.594 1.00 75.19 291 TRP A N 1
ATOM 2175 C CA . TRP A 1 291 ? -11.569 11.527 4.929 1.00 75.19 291 TRP A CA 1
ATOM 2176 C C . TRP A 1 291 ? -10.761 10.568 4.031 1.00 75.19 291 TRP A C 1
ATOM 2178 O O . TRP A 1 291 ? -9.536 10.646 4.012 1.00 75.19 291 TRP A O 1
ATOM 2188 N N . LEU A 1 292 ? -11.425 9.712 3.242 1.00 73.00 292 LEU A N 1
ATOM 2189 C CA . LEU A 1 292 ? -10.799 8.841 2.240 1.00 73.00 292 LEU A CA 1
ATOM 2190 C C . LEU A 1 292 ? -10.707 9.456 0.838 1.00 73.00 292 LEU A C 1
ATOM 2192 O O . LEU A 1 292 ? -10.072 8.872 -0.043 1.00 73.00 292 LEU A O 1
ATOM 2196 N N . GLN A 1 293 ? -11.276 10.645 0.616 1.00 74.94 293 GLN A N 1
ATOM 2197 C CA . GLN A 1 293 ? -11.182 11.364 -0.662 1.00 74.94 293 GLN A CA 1
ATOM 2198 C C . GLN A 1 293 ? -9.742 11.624 -1.143 1.00 74.94 293 GLN A C 1
ATOM 2200 O O . GLN A 1 293 ? -9.511 11.520 -2.354 1.00 74.94 293 GLN A O 1
ATOM 2205 N N . PRO A 1 294 ? -8.747 11.897 -0.270 1.00 77.06 294 PRO A N 1
ATOM 2206 C CA . PRO A 1 294 ? -7.360 12.041 -0.706 1.00 77.06 294 PRO A CA 1
ATOM 2207 C C . PRO A 1 294 ? -6.824 10.808 -1.446 1.00 77.06 294 PRO A C 1
ATOM 2209 O O . PRO A 1 294 ? -6.141 10.964 -2.452 1.00 77.06 294 PRO A O 1
ATOM 2212 N N . ARG A 1 295 ? -7.198 9.586 -1.036 1.00 78.00 295 ARG A N 1
ATOM 2213 C CA . ARG A 1 295 ? -6.756 8.351 -1.713 1.00 78.00 295 ARG A CA 1
ATOM 2214 C C . ARG A 1 295 ? -7.348 8.206 -3.113 1.00 78.00 295 ARG A C 1
ATOM 2216 O O . ARG A 1 295 ? -6.641 7.865 -4.051 1.00 78.00 295 ARG A O 1
ATOM 2223 N N . ARG A 1 296 ? -8.623 8.553 -3.288 1.00 75.81 296 ARG A N 1
ATOM 2224 C CA . ARG A 1 296 ? -9.247 8.592 -4.624 1.00 75.81 296 ARG A CA 1
ATOM 2225 C C . ARG A 1 296 ? -8.610 9.649 -5.517 1.00 75.81 296 ARG A C 1
ATOM 2227 O O . ARG A 1 296 ? -8.399 9.425 -6.704 1.00 75.81 296 ARG A O 1
ATOM 2234 N N . SER A 1 297 ? -8.291 10.801 -4.935 1.00 77.88 297 SER A N 1
ATOM 2235 C CA . SER A 1 297 ? -7.596 11.875 -5.644 1.00 77.88 297 SER A CA 1
ATOM 2236 C C . SER A 1 297 ? -6.198 11.425 -6.084 1.00 77.88 297 SER A C 1
ATOM 2238 O O . SER A 1 297 ? -5.790 11.739 -7.200 1.00 77.88 297 SER A O 1
ATOM 2240 N N . ALA A 1 298 ? -5.505 10.635 -5.256 1.00 82.06 298 ALA A N 1
ATOM 2241 C CA . ALA A 1 298 ? -4.225 10.013 -5.587 1.00 82.06 298 ALA A CA 1
ATOM 2242 C C . ALA A 1 298 ? -4.339 9.031 -6.764 1.00 82.06 298 ALA A C 1
ATOM 2244 O O . ALA A 1 298 ? -3.560 9.134 -7.707 1.00 82.06 298 ALA A O 1
ATOM 2245 N N . GLU A 1 299 ? -5.327 8.129 -6.751 1.00 81.88 299 GLU A N 1
ATOM 2246 C CA . GLU A 1 299 ? -5.591 7.181 -7.850 1.00 81.88 299 GLU A CA 1
ATOM 2247 C C . GLU A 1 299 ? -5.817 7.912 -9.188 1.00 81.88 299 GLU A C 1
ATOM 2249 O O . GLU A 1 299 ? -5.213 7.569 -10.207 1.00 81.88 299 GLU A O 1
ATOM 2254 N N . ILE A 1 300 ? -6.625 8.978 -9.182 1.00 76.94 300 ILE A N 1
ATOM 2255 C CA . ILE A 1 300 ? -6.880 9.806 -10.372 1.00 76.94 300 ILE A CA 1
ATOM 2256 C C . ILE A 1 300 ? -5.606 10.530 -10.827 1.00 76.94 300 ILE A C 1
ATOM 2258 O O . ILE A 1 300 ? -5.314 10.574 -12.024 1.00 76.94 300 ILE A O 1
ATOM 2262 N N . ALA A 1 301 ? -4.836 11.095 -9.891 1.00 80.69 301 ALA A N 1
ATOM 2263 C CA . ALA A 1 301 ?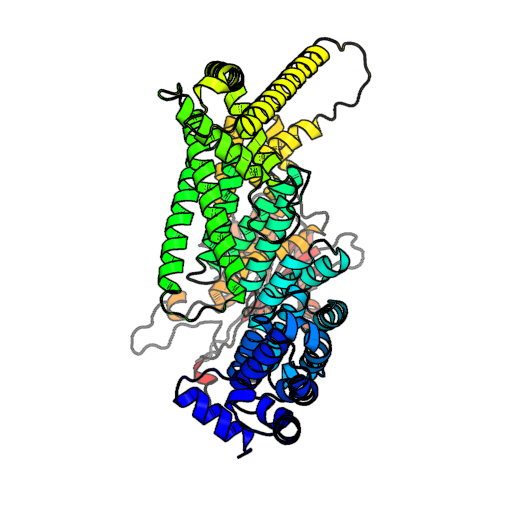 -3.581 11.775 -10.199 1.00 80.69 301 ALA A CA 1
ATOM 2264 C C . ALA A 1 301 ? -2.558 10.818 -10.829 1.00 80.69 301 ALA A C 1
ATOM 2266 O O . ALA A 1 301 ? -1.906 11.179 -11.810 1.00 80.69 301 ALA A O 1
ATOM 2267 N N . TRP A 1 302 ? -2.464 9.588 -10.316 1.00 86.00 302 TRP A N 1
ATOM 2268 C CA . TRP A 1 302 ? -1.630 8.537 -10.888 1.00 86.00 302 TRP A CA 1
ATOM 2269 C C . TRP A 1 302 ? -2.063 8.153 -12.297 1.00 86.00 302 TRP A C 1
ATOM 2271 O O . TRP A 1 302 ? -1.231 8.117 -13.202 1.00 86.00 302 TRP A O 1
ATOM 2281 N N . HIS A 1 303 ? -3.358 7.920 -12.509 1.00 83.50 303 HIS A N 1
ATOM 2282 C CA . HIS A 1 303 ? -3.877 7.591 -13.832 1.00 83.50 303 HIS A CA 1
ATOM 2283 C C . HIS A 1 303 ? -3.585 8.700 -14.850 1.00 83.50 303 HIS A C 1
ATOM 2285 O O . HIS A 1 303 ? -3.092 8.425 -15.944 1.00 83.50 303 HIS A O 1
ATOM 2291 N N . HIS A 1 304 ? -3.812 9.962 -14.475 1.00 81.75 304 HIS A N 1
ATOM 2292 C CA . HIS A 1 304 ? -3.528 11.100 -15.346 1.00 81.75 304 HIS A CA 1
ATOM 2293 C C . HIS A 1 304 ? -2.040 11.193 -15.708 1.00 81.75 304 HIS A C 1
ATOM 2295 O O . HIS A 1 304 ? -1.715 11.357 -16.885 1.00 81.75 304 HIS A O 1
ATOM 2301 N N . LEU A 1 305 ? -1.141 11.021 -14.732 1.00 86.94 305 LEU A N 1
ATOM 2302 C CA . LEU A 1 305 ? 0.298 10.978 -14.989 1.00 86.94 305 LEU A CA 1
ATOM 2303 C C . LEU A 1 305 ? 0.653 9.850 -15.967 1.00 86.94 305 LEU A C 1
ATOM 2305 O O . LEU A 1 305 ? 1.362 10.090 -16.941 1.00 86.94 305 LEU A O 1
ATOM 2309 N N . VAL A 1 306 ? 0.146 8.633 -15.755 1.00 89.12 306 VAL A N 1
ATOM 2310 C CA . VAL A 1 306 ? 0.454 7.495 -16.635 1.00 89.12 306 VAL A CA 1
ATOM 2311 C C . VAL A 1 306 ? -0.058 7.724 -18.059 1.00 89.12 306 VAL A C 1
ATOM 2313 O O . VAL A 1 306 ? 0.651 7.403 -19.010 1.00 89.12 306 VAL A O 1
ATOM 2316 N N . LEU A 1 307 ? -1.226 8.346 -18.245 1.00 84.31 307 LEU A N 1
ATOM 2317 C CA . LEU A 1 307 ? -1.711 8.723 -19.578 1.00 84.31 307 LEU A CA 1
ATOM 2318 C C . LEU A 1 307 ? -0.793 9.744 -20.268 1.00 84.31 307 LEU A C 1
ATOM 2320 O O . LEU A 1 307 ? -0.523 9.612 -21.463 1.00 84.31 307 LEU A O 1
ATOM 2324 N N . GLN A 1 308 ? -0.274 10.728 -19.527 1.00 87.00 308 GLN A N 1
ATOM 2325 C CA . GLN A 1 308 ? 0.701 11.688 -20.055 1.00 87.00 308 GLN A CA 1
ATOM 2326 C C . GLN A 1 308 ? 2.016 10.996 -20.441 1.00 87.00 308 GLN A C 1
ATOM 2328 O O . GLN A 1 308 ? 2.540 11.233 -21.530 1.00 87.00 308 GLN A O 1
ATOM 2333 N N . LEU A 1 309 ? 2.518 10.092 -19.594 1.00 89.69 309 LEU A N 1
ATOM 2334 C CA . LEU A 1 309 ? 3.717 9.299 -19.871 1.00 89.69 309 LEU A CA 1
ATOM 2335 C C . LEU A 1 309 ? 3.524 8.380 -21.087 1.00 89.69 309 LEU A C 1
ATOM 2337 O O . LEU A 1 309 ? 4.402 8.315 -21.944 1.00 89.69 309 LEU A O 1
ATOM 2341 N N . ARG A 1 310 ? 2.364 7.727 -21.222 1.00 90.12 310 ARG A N 1
ATOM 2342 C CA . ARG A 1 310 ? 1.997 6.905 -22.389 1.00 90.12 310 ARG A CA 1
ATOM 2343 C C . ARG A 1 310 ? 2.031 7.716 -23.684 1.00 90.12 310 ARG A C 1
ATOM 2345 O O . ARG A 1 310 ? 2.629 7.287 -24.675 1.00 90.12 310 ARG A O 1
ATOM 2352 N N . ALA A 1 311 ? 1.404 8.890 -23.676 1.00 87.25 311 ALA A N 1
ATOM 2353 C CA . ALA A 1 311 ? 1.348 9.770 -24.837 1.00 87.25 311 ALA A CA 1
ATOM 2354 C C . ALA A 1 311 ? 2.741 10.300 -25.218 1.00 87.25 311 ALA A C 1
ATOM 2356 O O . ALA A 1 311 ? 3.099 10.292 -26.397 1.00 87.25 311 ALA A O 1
ATOM 2357 N N . ALA A 1 312 ? 3.557 10.683 -24.230 1.00 90.56 312 ALA A N 1
ATOM 2358 C CA . ALA A 1 312 ? 4.928 11.131 -24.454 1.00 90.56 312 ALA A CA 1
ATOM 2359 C C . ALA A 1 312 ? 5.831 9.999 -24.967 1.00 90.56 312 ALA A C 1
ATOM 2361 O O . ALA A 1 312 ? 6.574 10.206 -25.922 1.00 90.56 312 ALA A O 1
ATOM 2362 N N . ALA A 1 313 ? 5.733 8.794 -24.399 1.00 90.69 313 ALA A N 1
ATOM 2363 C CA . ALA A 1 313 ? 6.510 7.638 -24.842 1.00 90.69 313 ALA A CA 1
ATOM 2364 C C . ALA A 1 313 ? 6.202 7.263 -26.298 1.00 90.69 313 ALA A C 1
ATOM 2366 O O . ALA A 1 313 ? 7.123 6.997 -27.063 1.00 90.69 313 ALA A O 1
ATOM 2367 N N . THR A 1 314 ? 4.925 7.306 -26.692 1.00 88.62 314 THR A N 1
ATOM 2368 C CA . THR A 1 314 ? 4.506 7.066 -28.084 1.00 88.62 314 THR A CA 1
ATOM 2369 C C . THR A 1 314 ? 5.058 8.153 -29.010 1.00 88.62 314 THR A C 1
ATOM 2371 O O . THR A 1 314 ? 5.733 7.849 -29.986 1.00 88.62 314 THR A O 1
ATOM 2374 N N . THR A 1 315 ? 4.867 9.426 -28.648 1.00 89.75 315 THR A N 1
ATOM 2375 C CA . THR A 1 315 ? 5.349 10.585 -29.424 1.00 89.75 315 THR A CA 1
ATOM 2376 C C . THR A 1 315 ? 6.870 10.580 -29.625 1.00 89.75 315 THR A C 1
ATOM 2378 O O . THR A 1 315 ? 7.362 10.962 -30.685 1.00 89.75 315 THR A O 1
ATOM 2381 N N . LEU A 1 316 ? 7.640 10.160 -28.617 1.00 90.12 316 LEU A N 1
ATOM 2382 C CA . LEU A 1 316 ? 9.106 10.100 -28.684 1.00 90.12 316 LEU A CA 1
ATOM 2383 C C . LEU A 1 316 ? 9.635 8.915 -29.509 1.00 90.12 316 LEU A C 1
ATOM 2385 O O . LEU A 1 316 ? 10.813 8.918 -29.870 1.00 90.12 316 LEU A O 1
ATOM 2389 N N . GLN A 1 317 ? 8.802 7.908 -29.786 1.00 88.12 317 GLN A N 1
ATOM 2390 C CA . GLN A 1 317 ? 9.158 6.767 -30.635 1.00 88.12 317 GLN A CA 1
ATOM 2391 C C . GLN A 1 317 ? 8.872 6.997 -32.123 1.00 88.12 317 GLN A C 1
ATOM 2393 O O . GLN A 1 317 ? 9.389 6.239 -32.941 1.00 88.12 317 GLN A O 1
ATOM 2398 N N . ASP A 1 318 ? 8.090 8.018 -32.481 1.00 88.19 318 ASP A N 1
ATOM 2399 C CA . ASP A 1 318 ? 7.817 8.346 -33.881 1.00 88.19 318 ASP A CA 1
ATOM 2400 C C . ASP A 1 318 ? 9.105 8.701 -34.639 1.00 88.19 318 ASP A C 1
ATOM 2402 O O . ASP A 1 318 ? 10.005 9.345 -34.103 1.00 88.19 318 ASP A O 1
ATOM 2406 N N . ASP A 1 319 ? 9.177 8.344 -35.922 1.00 85.88 319 ASP A N 1
ATOM 2407 C CA . ASP A 1 319 ? 10.305 8.721 -36.788 1.00 85.88 319 ASP A CA 1
ATOM 2408 C C . ASP A 1 319 ? 10.285 10.218 -37.159 1.00 85.88 319 ASP A C 1
ATOM 2410 O O . ASP A 1 319 ? 11.309 10.804 -37.518 1.00 85.88 319 ASP A O 1
ATOM 2414 N N . ALA A 1 320 ? 9.098 10.835 -37.145 1.00 87.56 320 ALA A N 1
ATOM 2415 C CA . ALA A 1 320 ? 8.892 12.246 -37.455 1.00 87.56 320 ALA A CA 1
ATOM 2416 C C . ALA A 1 320 ? 7.546 12.754 -36.919 1.00 87.56 320 ALA A C 1
ATOM 2418 O O . ALA A 1 320 ? 6.523 12.082 -37.042 1.00 87.56 320 ALA A O 1
ATOM 2419 N N . TRP A 1 321 ? 7.516 13.994 -36.423 1.00 91.31 321 TRP A N 1
ATOM 2420 C CA . TRP A 1 321 ? 6.272 14.644 -36.005 1.00 91.31 321 TRP A CA 1
ATOM 2421 C C . TRP A 1 321 ? 5.581 15.343 -37.174 1.00 91.31 321 TRP A C 1
ATOM 2423 O O . TRP A 1 321 ? 6.110 16.297 -37.751 1.00 91.31 321 TRP A O 1
ATOM 2433 N N . MET A 1 322 ? 4.365 14.893 -37.488 1.00 85.81 322 MET A N 1
ATOM 2434 C CA . MET A 1 322 ? 3.503 15.533 -38.488 1.00 85.81 322 MET A CA 1
ATOM 2435 C C . MET A 1 322 ? 2.917 16.855 -37.974 1.00 85.81 322 MET A C 1
ATOM 2437 O O . MET A 1 322 ? 2.851 17.829 -38.722 1.00 85.81 322 MET A O 1
ATOM 2441 N N . ASP A 1 323 ? 2.545 16.900 -36.691 1.00 86.81 323 ASP A N 1
ATOM 2442 C CA . ASP A 1 323 ? 2.221 18.126 -35.958 1.00 86.81 323 ASP A CA 1
ATOM 2443 C C . ASP A 1 323 ? 3.221 18.294 -34.808 1.00 86.81 323 ASP A C 1
ATOM 2445 O O . ASP A 1 323 ? 3.038 17.781 -33.704 1.00 86.81 323 ASP A O 1
ATOM 2449 N N . ALA A 1 324 ? 4.312 19.009 -35.091 1.00 86.44 324 ALA A N 1
ATOM 2450 C CA . ALA A 1 324 ? 5.376 19.249 -34.122 1.00 86.44 324 ALA A CA 1
ATOM 2451 C C . ALA A 1 324 ? 4.886 19.989 -32.868 1.00 86.44 324 ALA A C 1
ATOM 2453 O O . ALA A 1 324 ? 5.471 19.830 -31.804 1.00 86.44 324 ALA A O 1
ATOM 2454 N N . TRP A 1 325 ? 3.818 20.783 -32.965 1.00 84.06 325 TRP A N 1
ATOM 2455 C CA . TRP A 1 325 ? 3.320 21.559 -31.831 1.00 84.06 325 TRP A CA 1
ATOM 2456 C C . TRP A 1 325 ? 2.562 20.677 -30.853 1.00 84.06 325 TRP A C 1
ATOM 2458 O O . TRP A 1 325 ? 2.865 20.691 -29.667 1.00 84.06 325 TRP A O 1
ATOM 2468 N N . GLN A 1 326 ? 1.646 19.853 -31.361 1.00 84.81 326 GLN A N 1
ATOM 2469 C CA . GLN A 1 326 ? 0.928 18.893 -30.527 1.00 84.81 326 GLN A CA 1
ATOM 2470 C C . GLN A 1 326 ? 1.885 17.878 -29.880 1.00 84.81 326 GLN A C 1
ATOM 2472 O O . GLN A 1 326 ? 1.713 17.506 -28.716 1.00 84.81 326 GLN A O 1
ATOM 2477 N N . ALA A 1 327 ? 2.912 17.451 -30.619 1.00 88.56 327 ALA A N 1
ATOM 2478 C CA . ALA A 1 327 ? 3.953 16.576 -30.095 1.00 88.56 327 ALA A CA 1
ATOM 2479 C C . ALA A 1 327 ? 4.746 17.244 -28.957 1.00 88.56 327 ALA A C 1
ATOM 2481 O O . ALA A 1 327 ? 4.928 16.647 -27.895 1.00 88.56 327 ALA A O 1
ATOM 2482 N N . LEU A 1 328 ? 5.157 18.505 -29.138 1.00 90.12 328 LEU A N 1
ATOM 2483 C CA . LEU A 1 328 ? 5.844 19.273 -28.099 1.00 90.12 328 LEU A CA 1
ATOM 2484 C C . LEU A 1 328 ? 4.964 19.483 -26.863 1.00 90.12 328 LEU A C 1
ATOM 2486 O O . LEU A 1 328 ? 5.445 19.244 -25.760 1.00 90.12 328 LEU A O 1
ATOM 2490 N N . ASP A 1 329 ? 3.689 19.848 -27.018 1.00 85.56 329 ASP A N 1
ATOM 2491 C CA . ASP A 1 329 ? 2.762 20.007 -25.888 1.00 85.56 329 ASP A CA 1
ATOM 2492 C C . ASP A 1 329 ? 2.638 18.704 -25.082 1.00 85.56 329 ASP A C 1
ATOM 2494 O O . ASP A 1 329 ? 2.692 18.716 -23.853 1.00 85.56 329 ASP A O 1
ATOM 2498 N N . THR A 1 330 ? 2.555 17.564 -25.774 1.00 88.12 330 THR A N 1
ATOM 2499 C CA . THR A 1 330 ? 2.473 16.236 -25.148 1.00 88.12 330 THR A CA 1
ATOM 2500 C C . THR A 1 330 ? 3.720 15.922 -24.317 1.00 88.12 330 THR A C 1
ATOM 2502 O O . THR A 1 330 ? 3.619 15.486 -23.168 1.00 88.12 330 THR A O 1
ATOM 2505 N N . VAL A 1 331 ? 4.910 16.169 -24.871 1.00 91.62 331 VAL A N 1
ATOM 2506 C CA . VAL A 1 331 ? 6.179 15.879 -24.190 1.00 91.62 331 VAL A CA 1
ATOM 2507 C C . VAL A 1 331 ? 6.450 16.866 -23.048 1.00 91.62 331 VAL A C 1
ATOM 2509 O O . VAL A 1 331 ? 6.889 16.453 -21.974 1.00 91.62 331 VAL A O 1
ATOM 2512 N N . LEU A 1 332 ? 6.148 18.155 -23.233 1.00 89.38 332 LEU A N 1
ATOM 2513 C CA . LEU A 1 332 ? 6.300 19.176 -22.192 1.00 89.38 332 LEU A CA 1
ATOM 2514 C C . LEU A 1 332 ? 5.333 18.947 -21.027 1.00 89.38 332 LEU A C 1
ATOM 2516 O O . LEU A 1 332 ? 5.734 19.115 -19.874 1.00 89.38 332 LEU A O 1
ATOM 2520 N N . ALA A 1 333 ? 4.103 18.498 -21.300 1.00 85.44 333 ALA A N 1
ATOM 2521 C CA . ALA A 1 333 ? 3.151 18.120 -20.260 1.00 85.44 333 ALA A CA 1
ATOM 2522 C C . ALA A 1 333 ? 3.710 16.998 -19.371 1.00 85.44 333 ALA A C 1
ATOM 2524 O O . ALA A 1 333 ? 3.709 17.141 -18.150 1.00 85.44 333 ALA A O 1
ATOM 2525 N N . ALA A 1 334 ? 4.270 15.934 -19.959 1.00 86.94 334 ALA A N 1
ATOM 2526 C CA . ALA A 1 334 ? 4.905 14.850 -19.204 1.00 86.94 334 ALA A CA 1
ATOM 2527 C C . ALA A 1 334 ? 6.151 15.318 -18.423 1.00 86.94 334 ALA A C 1
ATOM 2529 O O . ALA A 1 334 ? 6.321 14.971 -17.252 1.00 86.94 334 ALA A O 1
ATOM 2530 N N . TYR A 1 335 ? 6.996 16.156 -19.037 1.00 89.81 335 TYR A N 1
ATOM 2531 C CA . TYR A 1 335 ? 8.201 16.703 -18.398 1.00 89.81 335 TYR A CA 1
ATOM 2532 C C . TYR A 1 335 ? 7.871 17.607 -17.196 1.00 89.81 335 TYR A C 1
ATOM 2534 O O . TYR A 1 335 ? 8.567 17.586 -16.178 1.00 89.81 335 TYR A O 1
ATOM 2542 N N . SER A 1 336 ? 6.792 18.390 -17.293 1.00 86.38 336 SER A N 1
ATOM 2543 C CA . SER A 1 336 ? 6.288 19.238 -16.206 1.00 86.38 336 SER A CA 1
ATOM 2544 C C . SER A 1 336 ? 5.591 18.418 -15.115 1.00 86.38 336 SER A C 1
ATOM 2546 O O . SER A 1 336 ? 5.836 18.624 -13.920 1.00 86.38 336 SER A O 1
ATOM 2548 N N . ALA A 1 337 ? 4.777 17.433 -15.504 1.00 83.75 337 ALA A N 1
ATOM 2549 C CA . ALA A 1 337 ? 4.068 16.546 -14.585 1.00 83.75 337 ALA A CA 1
ATOM 2550 C C . ALA A 1 337 ? 5.026 15.787 -13.659 1.00 83.75 337 ALA A C 1
ATOM 2552 O O . ALA A 1 337 ? 4.782 15.719 -12.455 1.00 83.75 337 ALA A O 1
ATOM 2553 N N . ALA A 1 338 ? 6.172 15.335 -14.178 1.00 81.19 338 ALA A N 1
ATOM 2554 C CA . ALA A 1 338 ? 7.214 14.663 -13.398 1.00 81.19 338 ALA A CA 1
ATOM 2555 C C . ALA A 1 338 ? 7.732 15.468 -12.190 1.00 81.19 338 ALA A C 1
ATOM 2557 O O . ALA A 1 338 ? 8.290 14.895 -11.257 1.00 81.19 338 ALA A O 1
ATOM 2558 N N . ARG A 1 339 ? 7.566 16.797 -12.208 1.00 73.69 339 ARG A N 1
ATOM 2559 C CA . ARG A 1 339 ? 8.004 17.714 -11.143 1.00 73.69 339 ARG A CA 1
ATOM 2560 C C . ARG A 1 339 ? 6.872 18.195 -10.239 1.00 73.69 339 ARG A C 1
ATOM 2562 O O . ARG A 1 339 ? 7.141 18.727 -9.165 1.00 73.69 339 ARG A O 1
ATOM 2569 N N . THR A 1 340 ? 5.635 18.125 -10.716 1.00 72.00 340 THR A N 1
ATOM 2570 C CA . THR A 1 340 ? 4.496 18.849 -10.129 1.00 72.00 340 THR A CA 1
ATOM 2571 C C . THR A 1 340 ? 3.429 17.923 -9.568 1.00 72.00 340 THR A C 1
ATOM 2573 O O . THR A 1 340 ? 2.721 18.311 -8.640 1.00 72.00 340 THR A O 1
ATOM 2576 N N . VAL A 1 341 ? 3.326 16.699 -10.087 1.00 69.06 341 VAL A N 1
ATOM 2577 C CA . VAL A 1 341 ? 2.371 15.702 -9.611 1.00 69.06 341 VAL A CA 1
ATOM 2578 C C . VAL A 1 341 ? 2.789 15.218 -8.222 1.00 69.06 341 VAL A C 1
ATOM 2580 O O . VAL A 1 341 ? 3.899 14.728 -8.028 1.00 69.06 341 VAL A O 1
ATOM 2583 N N . ARG A 1 342 ? 1.876 15.354 -7.251 1.00 71.19 342 ARG A N 1
ATOM 2584 C CA . ARG A 1 342 ? 2.044 14.904 -5.860 1.00 71.19 342 ARG A CA 1
ATOM 2585 C C . ARG A 1 342 ? 0.896 13.968 -5.463 1.00 71.19 342 ARG A C 1
ATOM 2587 O O . ARG A 1 342 ? -0.067 14.422 -4.848 1.00 71.19 342 ARG A O 1
ATOM 2594 N N . PRO A 1 343 ? 0.937 12.684 -5.858 1.00 63.22 343 PRO A N 1
ATOM 2595 C CA . PRO A 1 343 ? -0.170 11.764 -5.604 1.00 63.22 343 PRO A CA 1
ATOM 2596 C C . PRO A 1 343 ? -0.244 11.335 -4.137 1.00 63.22 343 PRO A C 1
ATOM 2598 O O . PRO A 1 343 ? -1.317 11.011 -3.649 1.00 63.22 343 PRO A O 1
ATOM 2601 N N . LEU A 1 344 ? 0.887 11.337 -3.430 1.00 66.50 344 LEU A N 1
ATOM 2602 C CA . LEU A 1 344 ? 0.980 10.994 -2.012 1.00 66.50 344 LEU A CA 1
ATOM 2603 C C . LEU A 1 344 ? 1.289 12.248 -1.188 1.00 66.50 344 LEU A C 1
ATOM 2605 O O . LEU A 1 344 ? 1.973 13.158 -1.662 1.00 66.50 344 LEU A O 1
ATOM 2609 N N . ALA A 1 345 ? 0.778 12.294 0.043 1.00 62.38 345 ALA A N 1
ATOM 2610 C CA . ALA A 1 345 ? 1.042 13.389 0.969 1.00 62.38 345 ALA A CA 1
ATOM 2611 C C . ALA A 1 345 ? 2.530 13.433 1.379 1.00 62.38 345 ALA A C 1
ATOM 2613 O O . ALA A 1 345 ? 3.190 12.398 1.487 1.00 62.38 345 ALA A O 1
ATOM 2614 N N . GLY A 1 346 ? 3.047 14.650 1.588 1.00 58.97 346 GLY A N 1
ATOM 2615 C CA . GLY A 1 346 ? 4.447 14.922 1.928 1.00 58.97 346 GLY A CA 1
ATOM 2616 C C . GLY A 1 346 ? 5.140 15.858 0.934 1.00 58.97 346 GLY A C 1
ATOM 2617 O O . GLY A 1 346 ? 4.603 16.184 -0.129 1.00 58.97 346 GLY A O 1
ATOM 2618 N N . ASP A 1 347 ? 6.343 16.321 1.283 1.00 55.75 347 ASP A N 1
ATOM 2619 C CA . ASP A 1 347 ? 7.188 17.050 0.336 1.00 55.75 347 ASP A CA 1
ATOM 2620 C C . ASP A 1 347 ? 7.843 16.024 -0.596 1.00 55.75 347 ASP A C 1
ATOM 2622 O O . ASP A 1 347 ? 8.880 15.426 -0.302 1.00 55.75 347 ASP A O 1
ATOM 2626 N N . THR A 1 348 ? 7.150 15.715 -1.690 1.00 56.12 348 THR A N 1
ATOM 2627 C CA . THR A 1 348 ? 7.665 14.811 -2.717 1.00 56.12 348 THR A CA 1
ATOM 2628 C C . THR A 1 348 ? 8.877 15.471 -3.365 1.00 56.12 348 THR A C 1
ATOM 2630 O O . THR A 1 348 ? 8.771 16.565 -3.932 1.00 56.12 348 THR A O 1
ATOM 2633 N N . GLY A 1 349 ? 10.023 14.810 -3.239 1.00 58.97 349 GLY A N 1
ATOM 2634 C CA . GLY A 1 349 ? 11.287 15.224 -3.832 1.00 58.97 349 GLY A CA 1
ATOM 2635 C C . GLY A 1 349 ? 11.302 15.088 -5.357 1.00 58.97 349 GLY A C 1
ATOM 2636 O O . GLY A 1 349 ? 10.277 14.944 -6.018 1.00 58.97 349 GLY A O 1
ATOM 2637 N N . GLN A 1 350 ? 12.499 15.137 -5.938 1.00 73.50 350 GLN A N 1
ATOM 2638 C CA . GLN A 1 350 ? 12.711 15.032 -7.386 1.00 73.50 350 GLN A CA 1
ATOM 2639 C C . GLN A 1 350 ? 12.736 13.572 -7.890 1.00 73.50 350 GLN A C 1
ATOM 2641 O O . GLN A 1 350 ? 13.132 13.337 -9.028 1.00 73.50 350 GLN A O 1
ATOM 2646 N N . GLY A 1 351 ? 12.316 12.586 -7.086 1.00 84.31 351 GLY A N 1
ATOM 2647 C CA . GLY A 1 351 ? 12.522 11.162 -7.377 1.00 84.31 351 GLY A CA 1
ATOM 2648 C C . GLY A 1 351 ? 11.897 10.699 -8.695 1.00 84.31 351 GLY A C 1
ATOM 2649 O O . GLY A 1 351 ? 12.547 10.013 -9.480 1.00 84.31 351 GLY A O 1
ATOM 2650 N N . LEU A 1 352 ? 10.672 11.142 -9.000 1.00 86.56 352 LEU A N 1
ATOM 2651 C CA . LEU A 1 352 ? 10.029 10.859 -10.290 1.00 86.56 352 LEU A CA 1
ATOM 2652 C C . LEU A 1 352 ? 10.781 11.511 -11.463 1.00 86.56 352 LEU A C 1
ATOM 2654 O O . LEU A 1 352 ? 10.952 10.902 -12.521 1.00 86.56 352 LEU A O 1
ATOM 2658 N N . ALA A 1 353 ? 11.263 12.739 -11.266 1.00 88.31 353 ALA A N 1
ATOM 2659 C CA . ALA A 1 353 ? 12.007 13.480 -12.275 1.00 88.31 353 ALA A CA 1
ATOM 2660 C C . ALA A 1 353 ? 13.330 12.785 -12.647 1.00 88.31 353 ALA A C 1
ATOM 2662 O O . ALA A 1 353 ? 13.691 12.800 -13.821 1.00 88.31 353 ALA A O 1
ATOM 2663 N N . LEU A 1 354 ? 13.985 12.093 -11.703 1.00 88.81 354 LEU A N 1
ATOM 2664 C CA . LEU A 1 354 ? 15.215 11.324 -11.953 1.00 88.81 354 LEU A CA 1
ATOM 2665 C C . LEU A 1 354 ? 15.043 10.177 -12.962 1.00 88.81 354 LEU A C 1
ATOM 2667 O O . LEU A 1 354 ? 16.029 9.752 -13.557 1.00 88.81 354 LEU A O 1
ATOM 2671 N N . LEU A 1 355 ? 13.819 9.679 -13.165 1.00 89.00 355 LEU A N 1
ATOM 2672 C CA . LEU A 1 355 ? 13.521 8.654 -14.172 1.00 89.00 355 LEU A CA 1
ATOM 2673 C C . LEU A 1 355 ? 12.915 9.246 -15.444 1.00 89.00 355 LEU A C 1
ATOM 2675 O O . LEU A 1 355 ? 13.302 8.873 -16.550 1.00 89.00 355 LEU A O 1
ATOM 2679 N N . VAL A 1 356 ? 11.963 10.169 -15.294 1.00 90.69 356 VAL A N 1
ATOM 2680 C CA . VAL A 1 356 ? 11.188 10.694 -16.425 1.00 90.69 356 VAL A CA 1
ATOM 2681 C C . VAL A 1 356 ? 11.991 11.701 -17.249 1.00 90.69 356 VAL A C 1
ATOM 2683 O O . VAL A 1 356 ? 11.959 11.650 -18.477 1.00 90.69 356 VAL A O 1
ATOM 2686 N N . GLN A 1 357 ? 12.727 12.614 -16.610 1.00 91.12 357 GLN A N 1
ATOM 2687 C CA . GLN A 1 357 ? 13.419 13.681 -17.338 1.00 91.12 357 GLN A CA 1
ATOM 2688 C C . GLN A 1 357 ? 14.548 13.150 -18.226 1.00 91.12 357 GLN A C 1
ATOM 2690 O O . GLN A 1 357 ? 14.515 13.467 -19.418 1.00 91.12 357 GLN A O 1
ATOM 2695 N N . PRO A 1 358 ? 15.462 12.278 -17.742 1.00 89.81 358 PRO A N 1
ATOM 2696 C CA . PRO A 1 358 ? 16.509 11.726 -18.597 1.00 89.81 358 PRO A CA 1
ATOM 2697 C C . PRO A 1 358 ? 15.947 10.941 -19.785 1.00 89.81 358 PRO A C 1
ATOM 2699 O O . PRO A 1 358 ? 16.450 11.068 -20.892 1.00 89.81 358 PRO A O 1
ATOM 2702 N N . ALA A 1 359 ? 14.856 10.187 -19.605 1.00 90.38 359 ALA A N 1
ATOM 2703 C CA . ALA A 1 359 ? 14.238 9.440 -20.702 1.00 90.38 359 ALA A CA 1
ATOM 2704 C C . ALA A 1 359 ? 13.675 10.356 -21.810 1.00 90.38 359 ALA A C 1
ATOM 2706 O O . ALA A 1 359 ? 13.775 10.028 -22.997 1.00 90.38 359 ALA A O 1
ATOM 2707 N N . ILE A 1 360 ? 13.115 11.514 -21.437 1.00 92.94 360 ILE A N 1
ATOM 2708 C CA . ILE A 1 360 ? 12.661 12.539 -22.390 1.00 92.94 360 ILE A CA 1
ATOM 2709 C C . ILE A 1 360 ? 13.863 13.209 -23.065 1.00 92.94 360 ILE A C 1
ATOM 2711 O O . ILE A 1 360 ? 13.890 13.319 -24.291 1.00 92.94 360 ILE A O 1
ATOM 2715 N N . GLU A 1 361 ? 14.862 13.624 -22.287 1.00 92.81 361 GLU A N 1
ATOM 2716 C CA . GLU A 1 361 ? 16.088 14.275 -22.771 1.00 92.81 361 GLU A CA 1
ATOM 2717 C C . GLU A 1 361 ? 16.838 13.383 -23.778 1.00 92.81 361 GLU A C 1
ATOM 2719 O O . GLU A 1 361 ? 17.139 13.825 -24.890 1.00 92.81 361 GLU A O 1
ATOM 2724 N N . ASP A 1 362 ? 17.014 12.099 -23.455 1.00 88.50 362 ASP A N 1
ATOM 2725 C CA . ASP A 1 362 ? 17.590 11.071 -24.330 1.00 88.50 362 ASP A CA 1
ATOM 2726 C C . ASP A 1 362 ? 16.772 10.891 -25.623 1.00 88.50 362 ASP A C 1
ATOM 2728 O O . ASP A 1 362 ? 17.310 10.564 -26.684 1.00 88.50 362 ASP A O 1
ATOM 2732 N N . GLY A 1 363 ? 15.451 11.087 -25.571 1.00 89.00 363 GLY A N 1
ATOM 2733 C CA . GLY A 1 363 ? 14.587 11.099 -26.755 1.00 89.00 363 GLY A CA 1
ATOM 2734 C C . GLY A 1 363 ? 14.967 12.204 -27.746 1.00 89.00 363 GLY A C 1
ATOM 2735 O O . GLY A 1 363 ? 15.133 11.939 -28.938 1.00 89.00 363 GLY A O 1
ATOM 2736 N N . PHE A 1 364 ? 15.189 13.425 -27.253 1.00 91.25 364 PHE A N 1
ATOM 2737 C CA . PHE A 1 364 ? 15.627 14.554 -28.083 1.00 91.25 364 PHE A CA 1
ATOM 2738 C C . PHE A 1 364 ? 17.069 14.411 -28.578 1.00 91.25 364 PHE A C 1
ATOM 2740 O O . PHE A 1 364 ? 17.365 14.812 -29.705 1.00 91.25 364 PHE A O 1
ATOM 2747 N N . LEU A 1 365 ? 17.965 13.840 -27.768 1.00 88.00 365 LEU A N 1
ATOM 2748 C CA . LEU A 1 365 ? 19.355 13.599 -28.169 1.00 88.00 365 LEU A CA 1
ATOM 2749 C C . LEU A 1 365 ? 19.457 12.559 -29.293 1.00 88.00 365 LEU A C 1
ATOM 2751 O O . LEU A 1 365 ? 20.251 12.731 -30.219 1.00 88.00 365 LEU A O 1
ATOM 2755 N N . ARG A 1 366 ? 18.608 11.523 -29.267 1.00 85.69 366 ARG A N 1
ATOM 2756 C CA . ARG A 1 366 ? 18.533 10.511 -30.333 1.00 85.69 366 ARG A CA 1
ATOM 2757 C C . ARG A 1 366 ? 18.038 11.078 -31.663 1.00 85.69 366 ARG A C 1
ATOM 2759 O O . ARG A 1 366 ? 18.479 10.619 -32.715 1.00 85.69 366 ARG A O 1
ATOM 2766 N N . GLN A 1 367 ? 17.147 12.069 -31.633 1.00 88.00 367 GLN A N 1
ATOM 2767 C CA . GLN A 1 367 ? 16.524 12.634 -32.830 1.00 88.00 367 GLN A CA 1
ATOM 2768 C C . GLN A 1 367 ? 16.784 14.139 -32.971 1.00 88.00 367 GLN A C 1
ATOM 2770 O O . GLN A 1 367 ? 16.024 14.981 -32.492 1.00 88.00 367 GLN A O 1
ATOM 2775 N N . GLN A 1 368 ? 17.818 14.506 -33.738 1.00 84.94 368 GLN A N 1
ATOM 2776 C CA . GLN A 1 368 ? 18.180 15.917 -33.953 1.00 84.94 368 GLN A CA 1
ATOM 2777 C C . GLN A 1 368 ? 17.041 16.777 -34.531 1.00 84.94 368 GLN A C 1
ATOM 2779 O O . GLN A 1 368 ? 16.996 17.984 -34.280 1.00 84.94 368 GLN A O 1
ATOM 2784 N N . ALA A 1 369 ? 16.116 16.175 -35.286 1.00 89.12 369 ALA A N 1
ATOM 2785 C CA . ALA A 1 369 ? 14.942 16.863 -35.819 1.00 89.12 369 ALA A CA 1
ATOM 2786 C C . ALA A 1 369 ? 14.021 17.388 -34.703 1.00 89.12 369 ALA A C 1
ATOM 2788 O O . ALA A 1 369 ? 13.587 18.540 -34.768 1.00 89.12 369 ALA A O 1
ATOM 2789 N N . PHE A 1 370 ? 13.790 16.595 -33.653 1.00 92.44 370 PHE A N 1
ATOM 2790 C CA . PHE A 1 370 ? 12.981 16.990 -32.496 1.00 92.44 370 PHE A CA 1
ATOM 2791 C C . PHE A 1 370 ? 13.639 18.136 -31.732 1.00 92.44 370 PHE A C 1
ATOM 2793 O O . PHE A 1 370 ? 12.989 19.127 -31.400 1.00 92.44 370 PHE A O 1
ATOM 2800 N N . LEU A 1 371 ? 14.959 18.059 -31.527 1.00 91.19 371 LEU A N 1
ATOM 2801 C CA . LEU A 1 371 ? 15.711 19.124 -30.864 1.00 91.19 371 LEU A CA 1
ATOM 2802 C C . LEU A 1 371 ? 15.662 20.439 -31.657 1.00 91.19 371 LEU A C 1
ATOM 2804 O O . LEU A 1 371 ? 15.512 21.517 -31.079 1.00 91.19 371 LEU A O 1
ATOM 2808 N N . ALA A 1 372 ? 15.760 20.372 -32.987 1.00 89.38 372 ALA A N 1
ATOM 2809 C CA . ALA A 1 372 ? 15.629 21.548 -33.844 1.00 89.38 372 ALA A CA 1
ATOM 2810 C C . ALA A 1 372 ? 14.230 22.184 -33.745 1.00 89.38 372 ALA A C 1
ATOM 2812 O O . ALA A 1 372 ? 14.115 23.412 -33.718 1.00 89.38 372 ALA A O 1
ATOM 2813 N N . GLN A 1 373 ? 13.180 21.363 -33.658 1.00 89.94 373 GLN A N 1
ATOM 2814 C CA . GLN A 1 373 ? 11.806 21.830 -33.473 1.00 89.94 373 GLN A CA 1
ATOM 2815 C C . GLN A 1 373 ? 11.604 22.477 -32.097 1.00 89.94 373 GLN A C 1
ATOM 2817 O O . GLN A 1 373 ? 11.066 23.581 -32.035 1.00 89.94 373 GLN A O 1
ATOM 2822 N N . LEU A 1 374 ? 12.120 21.878 -31.018 1.00 92.00 374 LEU A N 1
ATOM 2823 C CA . LEU A 1 374 ? 12.078 22.458 -29.671 1.00 92.00 374 LEU A CA 1
ATOM 2824 C C . LEU A 1 374 ? 12.811 23.811 -29.598 1.00 92.00 374 LEU A C 1
ATOM 2826 O O . LEU A 1 374 ? 12.291 24.771 -29.030 1.00 92.00 374 LEU A O 1
ATOM 2830 N N . ARG A 1 375 ? 13.992 23.930 -30.224 1.00 91.19 375 ARG A N 1
ATOM 2831 C CA . ARG A 1 375 ? 14.736 25.203 -30.302 1.00 91.19 375 ARG A CA 1
ATOM 2832 C C . ARG A 1 375 ? 13.942 26.291 -31.016 1.00 91.19 375 ARG A C 1
ATOM 2834 O O . ARG A 1 375 ? 13.890 27.421 -30.537 1.00 91.19 375 ARG A O 1
ATOM 2841 N N . ARG A 1 376 ? 13.310 25.951 -32.144 1.00 87.38 376 ARG A N 1
ATOM 2842 C CA . ARG A 1 376 ? 12.456 26.890 -32.884 1.00 87.38 376 ARG A CA 1
ATOM 2843 C C . ARG A 1 376 ? 11.252 27.316 -32.043 1.00 87.38 376 ARG A C 1
ATOM 2845 O O . ARG A 1 376 ? 10.974 28.507 -31.952 1.00 87.38 376 ARG A O 1
ATOM 2852 N N . ALA A 1 377 ? 10.596 26.362 -31.384 1.00 86.00 377 ALA A N 1
ATOM 2853 C CA . ALA A 1 377 ? 9.458 26.608 -30.502 1.00 86.00 377 ALA A CA 1
ATOM 2854 C C . ALA A 1 377 ? 9.789 27.572 -29.352 1.00 86.00 377 ALA A C 1
ATOM 2856 O O . ALA A 1 377 ? 9.028 28.499 -29.082 1.00 86.00 377 ALA A O 1
ATOM 2857 N N . ALA A 1 378 ? 10.949 27.406 -28.713 1.00 85.69 378 ALA A N 1
ATOM 2858 C CA . ALA A 1 378 ? 11.385 28.289 -27.634 1.00 85.69 378 ALA A CA 1
ATOM 2859 C C . ALA A 1 378 ? 11.707 29.720 -28.116 1.00 85.69 378 ALA A C 1
ATOM 2861 O O . ALA A 1 378 ? 11.443 30.685 -27.398 1.00 85.69 378 ALA A O 1
ATOM 2862 N N . GLN A 1 379 ? 12.234 29.872 -29.337 1.00 84.81 379 GLN A N 1
ATOM 2863 C CA . GLN A 1 379 ? 12.602 31.171 -29.920 1.00 84.81 379 GLN A CA 1
ATOM 2864 C C . GLN A 1 379 ? 11.403 31.956 -30.477 1.00 84.81 379 GLN A C 1
ATOM 2866 O O . GLN A 1 379 ? 11.394 33.185 -30.413 1.00 84.81 379 GLN A O 1
ATOM 2871 N N . GLU A 1 380 ? 10.386 31.275 -31.010 1.00 80.00 380 GLU A N 1
ATOM 2872 C CA . GLU A 1 380 ? 9.254 31.891 -31.722 1.00 80.00 380 GLU A CA 1
ATOM 2873 C C . GLU A 1 380 ? 7.963 31.972 -30.879 1.00 80.00 380 GLU A C 1
ATOM 2875 O O . GLU A 1 380 ? 6.858 31.975 -31.415 1.00 80.00 380 GLU A O 1
ATOM 2880 N N . THR A 1 381 ? 8.076 32.115 -29.553 1.00 69.19 381 THR A N 1
ATOM 2881 C CA . THR A 1 381 ? 6.949 32.119 -28.588 1.00 69.19 381 THR A CA 1
ATOM 2882 C C . THR A 1 381 ? 5.796 33.076 -28.926 1.00 69.19 381 THR A C 1
ATOM 2884 O O . THR A 1 381 ? 4.639 32.775 -28.636 1.00 69.19 381 THR A O 1
ATOM 2887 N N . ALA A 1 382 ? 6.064 34.200 -29.601 1.00 66.69 382 ALA A N 1
ATOM 2888 C CA . ALA A 1 382 ? 5.037 35.154 -30.034 1.00 66.69 382 ALA A CA 1
ATOM 2889 C C . ALA A 1 382 ? 4.056 34.587 -31.082 1.00 66.69 382 ALA A C 1
ATOM 2891 O O . ALA A 1 382 ? 2.905 35.019 -31.130 1.00 66.69 382 ALA A O 1
ATOM 2892 N N . GLN A 1 383 ? 4.471 33.602 -31.889 1.00 66.25 383 GLN A N 1
ATOM 2893 C CA . GLN A 1 383 ? 3.582 32.905 -32.830 1.00 66.25 383 GLN A CA 1
ATOM 2894 C C . GLN A 1 383 ? 2.593 31.963 -32.112 1.00 66.25 383 GLN A C 1
ATOM 2896 O O . GLN A 1 383 ? 1.645 31.479 -32.730 1.00 66.25 383 GLN A O 1
ATOM 2901 N N . HIS A 1 384 ? 2.773 31.756 -30.799 1.00 60.53 384 HIS A N 1
ATOM 2902 C CA . HIS A 1 384 ? 2.045 30.782 -29.980 1.00 60.53 384 HIS A CA 1
ATOM 2903 C C . HIS A 1 384 ? 1.215 31.394 -28.850 1.00 60.53 384 HIS A C 1
ATOM 2905 O O . HIS A 1 384 ? 0.585 30.652 -28.101 1.00 60.53 384 HIS A O 1
ATOM 2911 N N . ALA A 1 385 ? 1.128 32.725 -28.752 1.00 59.94 385 ALA A N 1
ATOM 2912 C CA . ALA A 1 385 ? 0.361 33.403 -27.700 1.00 59.94 385 ALA A CA 1
ATOM 2913 C C . ALA A 1 385 ? -1.136 33.012 -27.658 1.00 59.94 385 ALA A C 1
ATOM 2915 O O . ALA A 1 385 ? -1.798 33.249 -26.658 1.00 59.94 385 ALA A O 1
ATOM 2916 N N . ALA A 1 386 ? -1.670 32.418 -28.732 1.00 60.09 386 ALA A N 1
ATOM 2917 C CA . ALA A 1 386 ? -3.052 31.940 -28.821 1.00 60.09 386 ALA A CA 1
ATOM 2918 C C . ALA A 1 386 ? -3.259 30.465 -28.401 1.00 60.09 386 ALA A C 1
ATOM 2920 O O . ALA A 1 386 ? -4.400 30.011 -28.397 1.00 60.09 386 ALA A O 1
ATOM 2921 N N . ARG A 1 387 ? -2.189 29.704 -28.117 1.00 65.12 387 ARG A N 1
ATOM 2922 C CA . ARG A 1 387 ? -2.227 28.257 -27.806 1.00 65.12 387 ARG A CA 1
ATOM 2923 C C . ARG A 1 387 ? -1.783 27.909 -26.376 1.00 65.12 387 ARG A C 1
ATOM 2925 O O . ARG A 1 387 ? -1.677 26.730 -26.075 1.00 65.12 387 ARG A O 1
ATOM 2932 N N . ASP A 1 388 ? -1.523 28.900 -25.520 1.00 69.50 388 ASP A N 1
ATOM 2933 C CA . ASP A 1 388 ? -1.038 28.702 -24.140 1.00 69.50 388 ASP A CA 1
ATOM 2934 C C . ASP A 1 388 ? 0.194 27.768 -24.040 1.00 69.50 388 ASP A C 1
ATOM 2936 O O . ASP A 1 388 ? 0.300 26.938 -23.142 1.00 69.50 388 ASP A O 1
ATOM 2940 N N . PHE A 1 389 ? 1.147 27.905 -24.973 1.00 82.31 389 PHE A N 1
ATOM 2941 C CA . PHE A 1 389 ? 2.369 27.089 -25.012 1.00 82.31 389 PHE A CA 1
ATOM 2942 C C . PHE A 1 389 ? 3.250 27.293 -23.765 1.00 82.31 389 PHE A C 1
ATOM 2944 O O . PHE A 1 389 ? 3.593 28.429 -23.418 1.00 82.31 389 PHE A O 1
ATOM 2951 N N . ASP A 1 390 ? 3.696 26.198 -23.138 1.00 85.25 390 ASP A N 1
ATOM 2952 C CA . ASP A 1 390 ? 4.547 26.225 -21.940 1.00 85.25 390 ASP A CA 1
ATOM 2953 C C . ASP A 1 390 ? 6.019 26.531 -22.275 1.00 85.25 390 ASP A C 1
ATOM 2955 O O . ASP A 1 390 ? 6.921 25.685 -22.246 1.00 85.25 390 ASP A O 1
ATOM 2959 N N . ALA A 1 391 ? 6.269 27.802 -22.587 1.00 86.19 391 ALA A N 1
ATOM 2960 C CA . ALA A 1 391 ? 7.598 28.303 -22.896 1.00 86.19 391 ALA A CA 1
ATOM 2961 C C . ALA A 1 391 ? 8.595 28.088 -21.745 1.00 86.19 391 ALA A C 1
ATOM 2963 O O . ALA A 1 391 ? 9.777 27.864 -22.003 1.00 86.19 391 ALA A O 1
ATOM 2964 N N . ALA A 1 392 ? 8.154 28.154 -20.486 1.00 87.25 392 ALA A N 1
ATOM 2965 C CA . ALA A 1 392 ? 9.041 28.020 -19.333 1.00 87.25 392 ALA A CA 1
ATOM 2966 C C . ALA A 1 392 ? 9.604 26.594 -19.226 1.00 87.25 392 ALA A C 1
ATOM 2968 O O . ALA A 1 392 ? 10.818 26.409 -19.069 1.00 87.25 392 ALA A O 1
ATOM 2969 N N . THR A 1 393 ? 8.744 25.585 -19.381 1.00 88.50 393 THR A N 1
ATOM 2970 C CA . THR A 1 393 ? 9.166 24.180 -19.401 1.00 88.50 393 THR A CA 1
ATOM 2971 C C . THR A 1 393 ? 10.030 23.881 -20.627 1.00 88.50 393 THR A C 1
ATOM 2973 O O . THR A 1 393 ? 11.057 23.217 -20.486 1.00 88.50 393 THR A O 1
ATOM 2976 N N . ALA A 1 394 ? 9.713 24.449 -21.797 1.00 90.38 394 ALA A N 1
ATOM 2977 C CA . ALA A 1 394 ? 10.522 24.280 -23.008 1.00 90.38 394 ALA A CA 1
ATOM 2978 C C . ALA A 1 394 ? 11.966 24.792 -22.847 1.00 90.38 394 ALA A C 1
ATOM 2980 O O . ALA A 1 394 ? 12.914 24.098 -23.216 1.00 90.38 394 ALA A O 1
ATOM 2981 N N . HIS A 1 395 ? 12.155 25.975 -22.252 1.00 90.88 395 HIS A N 1
ATOM 2982 C CA . HIS A 1 395 ? 13.495 26.510 -21.971 1.00 90.88 395 HIS A CA 1
ATOM 2983 C C . HIS A 1 395 ? 14.244 25.674 -20.925 1.00 90.88 395 HIS A C 1
ATOM 2985 O O . HIS A 1 395 ? 15.454 25.471 -21.049 1.00 90.88 395 HIS A O 1
ATOM 2991 N N . THR A 1 396 ? 13.531 25.163 -19.915 1.00 91.00 396 THR A N 1
ATOM 2992 C CA . THR A 1 396 ? 14.113 24.279 -18.893 1.00 91.00 396 THR A CA 1
ATOM 2993 C C . THR A 1 396 ? 14.652 23.000 -19.536 1.00 91.00 396 THR A C 1
ATOM 2995 O O . THR A 1 396 ? 15.813 22.655 -19.329 1.00 91.00 396 THR A O 1
ATOM 2998 N N . LEU A 1 397 ? 13.841 22.351 -20.377 1.00 92.88 397 LEU A N 1
ATOM 2999 C CA . LEU A 1 397 ? 14.215 21.138 -21.099 1.00 92.88 397 LEU A CA 1
ATOM 3000 C C . LEU A 1 397 ? 15.395 21.377 -22.055 1.00 92.88 397 LEU A C 1
ATOM 3002 O O . LEU A 1 397 ? 16.343 20.599 -22.055 1.00 92.88 397 LEU A O 1
ATOM 3006 N N . LEU A 1 398 ? 15.387 22.469 -22.828 1.00 93.12 398 LEU A N 1
ATOM 3007 C CA . LEU A 1 398 ? 16.518 22.821 -23.699 1.00 93.12 398 LEU A CA 1
ATOM 3008 C C . LEU A 1 398 ? 17.825 22.963 -22.919 1.00 93.12 398 LEU A C 1
ATOM 3010 O O . LEU A 1 398 ? 18.843 22.404 -23.322 1.00 93.12 398 LEU A O 1
ATOM 3014 N N . THR A 1 399 ? 17.783 23.670 -21.789 1.00 92.50 399 THR A N 1
ATOM 3015 C CA . THR A 1 399 ? 18.954 23.854 -20.920 1.00 92.50 399 THR A CA 1
ATOM 3016 C C . THR A 1 399 ? 19.473 22.511 -20.401 1.00 92.50 399 THR A C 1
ATOM 3018 O O . THR A 1 399 ? 20.685 22.279 -20.381 1.00 92.50 399 THR A O 1
ATOM 3021 N N . ALA A 1 400 ? 18.568 21.607 -20.011 1.00 90.81 400 ALA A N 1
ATOM 3022 C CA . ALA A 1 400 ? 18.922 20.272 -19.539 1.00 90.81 400 ALA A CA 1
ATOM 3023 C C . ALA A 1 400 ? 19.585 19.431 -20.644 1.00 90.81 400 ALA A C 1
ATOM 3025 O O . ALA A 1 400 ? 20.684 18.917 -20.433 1.00 90.81 400 ALA A O 1
ATOM 3026 N N . ILE A 1 401 ? 18.996 19.397 -21.847 1.00 92.25 401 ILE A N 1
ATOM 3027 C CA . ILE A 1 401 ? 19.546 18.692 -23.018 1.00 92.25 401 ILE A CA 1
ATOM 3028 C C . ILE A 1 401 ? 20.939 19.223 -23.379 1.00 92.25 401 ILE A C 1
ATOM 3030 O O . ILE A 1 401 ? 21.856 18.446 -23.637 1.00 92.25 401 ILE A O 1
ATOM 3034 N N . GLU A 1 402 ? 21.127 20.544 -23.392 1.00 89.38 402 GLU A N 1
ATOM 3035 C CA . GLU A 1 402 ? 22.423 21.154 -23.711 1.00 89.38 402 GLU A CA 1
ATOM 3036 C C . GLU A 1 402 ? 23.485 20.823 -22.660 1.00 89.38 402 GLU A C 1
ATOM 3038 O O . GLU A 1 402 ? 24.629 20.528 -23.009 1.00 89.38 402 GLU A O 1
ATOM 3043 N N . THR A 1 403 ? 23.097 20.794 -21.385 1.00 87.94 403 THR A N 1
ATOM 3044 C CA . THR A 1 403 ? 23.980 20.376 -20.291 1.00 87.94 403 THR A CA 1
ATOM 3045 C C . THR A 1 403 ? 24.351 18.895 -20.413 1.00 87.94 403 THR A C 1
ATOM 3047 O O . THR A 1 403 ? 25.516 18.542 -20.227 1.00 87.94 403 THR A O 1
ATOM 3050 N N . ALA A 1 404 ? 23.394 18.022 -20.742 1.00 84.38 404 ALA A N 1
ATOM 3051 C CA . ALA A 1 404 ? 23.633 16.593 -20.944 1.00 84.38 404 ALA A CA 1
ATOM 3052 C C . ALA A 1 404 ? 24.586 16.342 -22.127 1.00 84.38 404 ALA A C 1
ATOM 3054 O O . ALA A 1 404 ? 25.602 15.665 -21.964 1.00 84.38 404 ALA A O 1
ATOM 3055 N N . ALA A 1 405 ? 24.341 16.987 -23.272 1.00 83.75 405 ALA A N 1
ATOM 3056 C CA . ALA A 1 405 ? 25.202 16.897 -24.452 1.00 83.75 405 ALA A CA 1
ATOM 3057 C C . ALA A 1 405 ? 26.638 17.385 -24.179 1.00 83.75 405 ALA A C 1
ATOM 3059 O O . ALA A 1 405 ? 27.609 16.792 -24.650 1.00 83.75 405 ALA A O 1
ATOM 3060 N N . GLN A 1 406 ? 26.799 18.457 -23.392 1.00 82.12 406 GLN A N 1
ATOM 3061 C CA . GLN A 1 406 ? 28.119 18.948 -22.982 1.00 82.12 406 GLN A CA 1
ATOM 3062 C C . GLN A 1 406 ? 28.858 17.942 -22.091 1.00 82.12 406 GLN A C 1
ATOM 3064 O O . GLN A 1 406 ? 30.068 17.773 -22.261 1.00 82.12 406 GLN A O 1
ATOM 3069 N N . ARG A 1 407 ? 28.165 17.249 -21.176 1.00 76.12 407 ARG A N 1
ATOM 3070 C CA . ARG A 1 407 ? 28.777 16.200 -20.340 1.00 76.12 407 ARG A CA 1
ATOM 3071 C C . ARG A 1 407 ? 29.280 15.029 -21.182 1.00 76.12 407 ARG A C 1
ATOM 3073 O O . ARG A 1 407 ? 30.424 14.632 -20.989 1.00 76.12 407 ARG A O 1
ATOM 3080 N N . GLU A 1 408 ? 28.492 14.549 -22.146 1.00 70.06 408 GLU A N 1
ATOM 3081 C CA . GLU A 1 408 ? 28.911 13.476 -23.064 1.00 70.06 408 GLU A CA 1
ATOM 3082 C C . GLU A 1 408 ? 30.136 13.869 -23.903 1.00 70.06 408 GLU A C 1
ATOM 3084 O O . GLU A 1 408 ? 31.073 13.087 -24.071 1.00 70.06 408 GLU A O 1
ATOM 3089 N N . MET A 1 409 ? 30.175 15.109 -24.402 1.00 69.69 409 MET A N 1
ATOM 3090 C CA . MET A 1 409 ? 31.332 15.607 -25.151 1.00 69.69 409 MET A CA 1
ATOM 3091 C C . MET A 1 409 ? 32.586 15.723 -24.275 1.00 69.69 409 MET A C 1
ATOM 3093 O O . MET A 1 409 ? 33.692 15.457 -24.749 1.00 69.69 409 MET A O 1
ATOM 3097 N N . SER A 1 410 ? 32.422 16.101 -23.005 1.00 65.00 410 SER A N 1
ATOM 3098 C CA . SER A 1 410 ? 33.513 16.249 -22.032 1.00 65.00 410 SER A CA 1
ATOM 3099 C C . SER A 1 410 ? 34.098 14.894 -21.617 1.00 65.00 410 SER A C 1
ATOM 3101 O O . SER A 1 410 ? 35.315 14.738 -21.604 1.00 65.00 410 SER A O 1
ATOM 3103 N N . SER A 1 411 ? 33.253 13.887 -21.364 1.00 59.06 411 SER A N 1
ATOM 3104 C CA . SER A 1 411 ? 33.693 12.520 -21.042 1.00 59.06 411 SER A CA 1
ATOM 3105 C C . SER A 1 411 ? 34.354 11.821 -22.236 1.00 59.06 411 SER A C 1
ATOM 3107 O O . SER A 1 411 ? 35.333 11.092 -22.089 1.00 59.06 411 SER A O 1
ATOM 3109 N N . ALA A 1 412 ? 33.873 12.080 -23.456 1.00 55.66 412 ALA A N 1
ATOM 3110 C CA . ALA A 1 412 ? 34.499 11.563 -24.672 1.00 55.66 412 ALA A CA 1
ATOM 3111 C C . ALA A 1 412 ? 35.868 12.215 -24.959 1.00 55.66 412 ALA A C 1
ATOM 3113 O O . ALA A 1 412 ? 36.742 11.588 -25.561 1.00 55.66 412 ALA A O 1
ATOM 3114 N N . SER A 1 413 ? 36.087 13.459 -24.524 1.00 51.53 413 SER A N 1
ATOM 3115 C CA . SER A 1 413 ? 37.364 14.160 -24.709 1.00 51.53 413 SER A CA 1
ATOM 3116 C C . SER A 1 413 ? 38.390 13.872 -23.606 1.00 51.53 413 SER A C 1
ATOM 3118 O O . SER A 1 413 ? 39.578 13.841 -23.921 1.00 51.53 413 SER A O 1
ATOM 3120 N N . SER A 1 414 ? 37.971 13.550 -22.375 1.00 47.94 414 SER A N 1
ATOM 3121 C CA . SER A 1 414 ? 38.867 13.020 -21.331 1.00 47.94 414 SER A CA 1
ATOM 3122 C C . SER A 1 414 ? 39.329 11.586 -21.624 1.00 47.94 414 SER A C 1
ATOM 3124 O O . SER A 1 414 ? 40.499 11.274 -21.428 1.00 47.94 414 SER A O 1
ATOM 3126 N N . SER A 1 415 ? 38.473 10.739 -22.213 1.00 46.44 415 SER A N 1
ATOM 3127 C CA . SER A 1 415 ? 38.849 9.368 -22.615 1.00 46.44 415 SER A CA 1
ATOM 3128 C C . SER A 1 415 ? 39.895 9.291 -23.746 1.00 46.44 415 SER A C 1
ATOM 3130 O O . SER A 1 415 ? 40.565 8.274 -23.900 1.00 46.44 415 SER A O 1
ATOM 3132 N N . ASN A 1 416 ? 40.078 10.371 -24.518 1.00 44.12 416 ASN A N 1
ATOM 3133 C CA . ASN A 1 416 ? 41.105 10.472 -25.566 1.00 44.12 416 ASN A CA 1
ATOM 3134 C C . ASN A 1 416 ? 42.413 11.129 -25.084 1.00 44.12 416 ASN A C 1
ATOM 3136 O O . ASN A 1 416 ? 43.360 11.245 -25.864 1.00 44.12 416 ASN A O 1
ATOM 3140 N N . ALA A 1 417 ? 42.476 11.572 -23.825 1.00 44.34 417 ALA A N 1
ATOM 3141 C CA . ALA A 1 417 ? 43.610 12.295 -23.258 1.00 44.34 417 ALA A CA 1
ATOM 3142 C C . ALA A 1 417 ? 44.004 11.741 -21.877 1.00 44.34 417 ALA A C 1
ATOM 3144 O O . ALA A 1 417 ? 44.051 12.489 -20.908 1.00 44.34 417 ALA A O 1
ATOM 3145 N N . ALA A 1 418 ? 44.310 10.443 -21.784 1.00 40.12 418 ALA A N 1
ATOM 3146 C CA . ALA A 1 418 ? 44.993 9.872 -20.620 1.00 40.12 418 ALA A CA 1
ATOM 3147 C C . ALA A 1 418 ? 45.842 8.637 -20.995 1.00 40.12 418 ALA A C 1
ATOM 3149 O O . ALA A 1 418 ? 45.378 7.502 -20.952 1.00 40.12 418 ALA A O 1
ATOM 3150 N N . ASP A 1 419 ? 47.107 8.893 -21.348 1.00 42.06 419 ASP A N 1
ATOM 3151 C CA . ASP A 1 419 ? 48.262 8.022 -21.047 1.00 42.06 419 ASP A CA 1
ATOM 3152 C C . ASP A 1 419 ? 49.069 8.660 -19.899 1.00 42.06 419 ASP A C 1
ATOM 3154 O O . ASP A 1 419 ? 50.293 8.718 -19.927 1.00 42.06 419 ASP A O 1
ATOM 3158 N N . ASP A 1 420 ? 48.386 9.229 -18.901 1.00 38.16 420 ASP A N 1
ATOM 3159 C CA . ASP A 1 420 ? 49.058 9.659 -17.678 1.00 38.16 420 ASP A CA 1
ATOM 3160 C C . ASP A 1 420 ? 48.170 9.348 -16.476 1.00 38.16 420 ASP A C 1
ATOM 3162 O O . ASP A 1 420 ? 47.008 9.750 -16.397 1.00 38.16 420 ASP A O 1
ATOM 3166 N N . GLY A 1 421 ? 48.707 8.507 -15.598 1.00 42.88 421 GLY A N 1
ATOM 3167 C CA . GLY A 1 421 ? 47.975 7.862 -14.523 1.00 42.88 421 GLY A CA 1
ATOM 3168 C C . GLY A 1 421 ? 47.717 8.799 -13.354 1.00 42.88 421 GLY A C 1
ATOM 3169 O O . GLY A 1 421 ? 48.590 8.972 -12.510 1.00 42.88 421 GLY A O 1
ATOM 3170 N N . SER A 1 422 ? 46.497 9.315 -13.267 1.00 43.38 422 SER A N 1
ATOM 3171 C CA . SER A 1 422 ? 45.801 9.609 -12.011 1.00 43.38 422 SER A CA 1
ATOM 3172 C C . SER A 1 422 ? 44.375 10.058 -12.326 1.00 43.38 422 SER A C 1
ATOM 3174 O O . SER A 1 422 ? 44.200 11.148 -12.860 1.00 43.38 422 SER A O 1
ATOM 3176 N N . ASP A 1 423 ? 43.385 9.208 -12.057 1.00 37.38 423 ASP A N 1
ATOM 3177 C CA . ASP A 1 423 ? 42.224 9.531 -11.212 1.00 37.38 423 ASP A CA 1
ATOM 3178 C C . ASP A 1 423 ? 41.204 8.375 -11.228 1.00 37.38 423 ASP A C 1
ATOM 3180 O O . ASP A 1 423 ? 41.082 7.619 -12.191 1.00 37.38 423 ASP A O 1
ATOM 3184 N N . ASP A 1 424 ? 40.545 8.213 -10.083 1.00 40.81 424 ASP A N 1
ATOM 3185 C CA . ASP A 1 424 ? 39.598 7.169 -9.688 1.00 40.81 424 ASP A CA 1
ATOM 3186 C C . ASP A 1 424 ? 38.317 7.095 -10.556 1.00 40.81 424 ASP A C 1
ATOM 3188 O O . ASP A 1 424 ? 37.224 7.426 -10.093 1.00 40.81 424 ASP A O 1
ATOM 3192 N N . ASP A 1 425 ? 38.392 6.606 -11.795 1.00 43.94 425 ASP A N 1
ATOM 3193 C CA . ASP A 1 425 ? 37.194 6.138 -12.507 1.00 43.94 425 ASP A CA 1
ATOM 3194 C C . ASP A 1 425 ? 36.831 4.734 -11.996 1.00 43.94 425 ASP A C 1
ATOM 3196 O O . ASP A 1 425 ? 37.313 3.737 -12.531 1.00 43.94 425 ASP A O 1
ATOM 3200 N N . ASP A 1 426 ? 36.012 4.637 -10.938 1.00 49.34 426 ASP A N 1
ATOM 3201 C CA . ASP A 1 426 ? 35.444 3.366 -10.458 1.00 49.34 426 ASP A CA 1
ATOM 3202 C C . ASP A 1 426 ? 34.544 2.748 -11.551 1.00 49.34 426 ASP A C 1
ATOM 3204 O O . ASP A 1 426 ? 33.395 3.177 -11.730 1.00 49.34 426 ASP A O 1
ATOM 3208 N N . PRO A 1 427 ? 35.006 1.716 -12.287 1.00 55.19 427 PRO A N 1
ATOM 3209 C CA . PRO A 1 427 ? 34.242 1.128 -13.385 1.00 55.19 427 PRO A CA 1
ATOM 3210 C C . PRO A 1 427 ? 32.963 0.446 -12.878 1.00 55.19 427 PRO A C 1
ATOM 3212 O O . PRO A 1 427 ? 32.016 0.248 -13.644 1.00 55.19 427 PRO A O 1
ATOM 3215 N N . GLY A 1 428 ? 32.914 0.102 -11.584 1.00 60.91 428 GLY A N 1
ATOM 3216 C CA . GLY A 1 428 ? 31.743 -0.468 -10.928 1.00 60.91 428 GLY A CA 1
ATOM 3217 C C . GLY A 1 428 ? 30.573 0.512 -10.851 1.00 60.91 428 GLY A C 1
ATOM 3218 O O . GLY A 1 428 ? 29.429 0.111 -11.076 1.00 60.91 428 GLY A O 1
ATOM 3219 N N . GLY A 1 429 ? 30.847 1.801 -10.628 1.00 73.75 429 GLY A N 1
ATOM 3220 C CA . GLY A 1 429 ? 29.821 2.841 -10.512 1.00 73.75 429 GLY A CA 1
ATOM 3221 C C . GLY A 1 429 ? 29.027 3.061 -11.803 1.00 73.75 429 GLY A C 1
ATOM 3222 O O . GLY A 1 429 ? 27.798 3.146 -11.773 1.00 73.75 429 GLY A O 1
ATOM 3223 N N . ALA A 1 430 ? 29.700 3.076 -12.959 1.00 76.56 430 ALA A N 1
ATOM 3224 C CA . ALA A 1 430 ? 29.046 3.265 -14.257 1.00 76.56 430 ALA A CA 1
ATOM 3225 C C . ALA A 1 430 ? 28.151 2.072 -14.648 1.00 76.56 430 ALA A C 1
ATOM 3227 O O . ALA A 1 430 ? 27.035 2.254 -15.145 1.00 76.56 430 ALA A O 1
ATOM 3228 N N . VAL A 1 431 ? 28.613 0.842 -14.391 1.00 82.62 431 VAL A N 1
ATOM 3229 C CA . VAL A 1 431 ? 27.830 -0.382 -14.642 1.00 82.62 431 VAL A CA 1
ATOM 3230 C C . VAL A 1 431 ? 26.618 -0.451 -13.713 1.00 82.62 431 VAL A C 1
ATOM 3232 O O . VAL A 1 431 ? 25.526 -0.812 -14.157 1.00 82.62 431 VAL A O 1
ATOM 3235 N N . LEU A 1 432 ? 26.781 -0.056 -12.448 1.00 84.31 432 LEU A N 1
ATOM 3236 C CA . LEU A 1 432 ? 25.691 0.005 -11.480 1.00 84.31 432 LEU A CA 1
ATOM 3237 C C . LEU A 1 432 ? 24.620 1.023 -11.893 1.00 84.31 432 LEU A C 1
ATOM 3239 O O . LEU A 1 432 ? 23.445 0.668 -11.942 1.00 84.31 432 LEU A O 1
ATOM 3243 N N . ALA A 1 433 ? 25.006 2.247 -12.266 1.00 81.44 433 ALA A N 1
ATOM 3244 C CA . ALA A 1 433 ? 24.067 3.269 -12.737 1.00 81.44 433 ALA A CA 1
ATOM 3245 C C . ALA A 1 433 ? 23.287 2.806 -13.983 1.00 81.44 433 ALA A C 1
ATOM 3247 O O . ALA A 1 433 ? 22.076 3.013 -14.104 1.00 81.44 433 ALA A O 1
ATOM 3248 N N . ARG A 1 434 ? 23.969 2.105 -14.897 1.00 85.38 434 ARG A N 1
ATOM 3249 C CA . ARG A 1 434 ? 23.348 1.500 -16.080 1.00 85.38 434 ARG A CA 1
ATOM 3250 C C . ARG A 1 434 ? 22.321 0.425 -15.713 1.00 85.38 434 ARG A C 1
ATOM 3252 O O . ARG A 1 434 ? 21.235 0.418 -16.291 1.00 85.38 434 ARG A O 1
ATOM 3259 N N . LEU A 1 435 ? 22.639 -0.450 -14.759 1.00 85.94 435 LEU A N 1
ATOM 3260 C CA . LEU A 1 435 ? 21.726 -1.476 -14.243 1.00 85.94 435 LEU A CA 1
ATOM 3261 C C . LEU A 1 435 ? 20.514 -0.875 -13.539 1.00 85.94 435 LEU A C 1
ATOM 3263 O O . LEU A 1 435 ? 19.396 -1.283 -13.825 1.00 85.94 435 LEU A O 1
ATOM 3267 N N . GLN A 1 436 ? 20.722 0.117 -12.674 1.00 86.75 436 GLN A N 1
ATOM 3268 C CA . GLN A 1 436 ? 19.639 0.812 -11.977 1.00 86.75 436 GLN A CA 1
ATOM 3269 C C . GLN A 1 436 ? 18.631 1.391 -12.975 1.00 86.75 436 GLN A C 1
ATOM 3271 O O . GLN A 1 436 ? 17.427 1.246 -12.794 1.00 86.75 436 GLN A O 1
ATOM 3276 N N . ARG A 1 437 ? 19.112 1.975 -14.080 1.00 82.94 437 ARG A N 1
ATOM 3277 C CA . ARG A 1 437 ? 18.245 2.522 -15.129 1.00 82.94 437 ARG A CA 1
ATOM 3278 C C . ARG A 1 437 ? 17.559 1.445 -15.976 1.00 82.94 437 ARG A C 1
ATOM 3280 O O . ARG A 1 437 ? 16.376 1.574 -16.274 1.00 82.94 437 ARG A O 1
ATOM 3287 N N . LEU A 1 438 ? 18.299 0.434 -16.439 1.00 85.81 438 LEU A N 1
ATOM 3288 C CA . LEU A 1 438 ? 17.833 -0.471 -17.501 1.00 85.81 438 LEU A CA 1
ATOM 3289 C C . LEU A 1 438 ? 17.302 -1.816 -17.009 1.00 85.81 438 LEU A C 1
ATOM 3291 O O . LEU A 1 438 ? 16.428 -2.376 -17.666 1.00 85.81 438 LEU A O 1
ATOM 3295 N N . ALA A 1 439 ? 17.828 -2.332 -15.900 1.00 87.31 439 ALA A N 1
ATOM 3296 C CA . ALA A 1 439 ? 17.470 -3.640 -15.360 1.00 87.31 439 ALA A CA 1
ATOM 3297 C C . ALA A 1 439 ? 17.402 -3.658 -13.817 1.00 87.31 439 ALA A C 1
ATOM 3299 O O . ALA A 1 439 ? 18.168 -4.376 -13.162 1.00 87.31 439 ALA A O 1
ATOM 3300 N N . PRO A 1 440 ? 16.514 -2.843 -13.215 1.00 87.62 440 PRO A N 1
ATOM 3301 C CA . PRO A 1 440 ? 16.398 -2.745 -11.765 1.00 87.62 440 PRO A CA 1
ATOM 3302 C C . PRO A 1 440 ? 15.850 -4.022 -11.109 1.00 87.62 440 PRO A C 1
ATOM 3304 O O . PRO A 1 440 ? 16.281 -4.358 -10.005 1.00 87.62 440 PRO A O 1
ATOM 3307 N N . THR A 1 441 ? 14.958 -4.772 -11.767 1.00 80.44 441 THR A N 1
ATOM 3308 C CA . THR A 1 441 ? 14.442 -6.044 -11.226 1.00 80.44 441 THR A CA 1
ATOM 3309 C C . THR A 1 441 ? 15.542 -7.099 -11.205 1.00 80.44 441 THR A C 1
ATOM 3311 O O . THR A 1 441 ? 15.745 -7.770 -10.190 1.00 80.44 441 THR A O 1
ATOM 3314 N N . LEU A 1 442 ? 16.315 -7.193 -12.291 1.00 83.62 442 LEU A N 1
ATOM 3315 C CA . LEU A 1 442 ? 17.486 -8.065 -12.369 1.00 83.62 442 LEU A CA 1
ATOM 3316 C C . LEU A 1 442 ? 18.513 -7.730 -11.276 1.00 83.62 442 LEU A C 1
ATOM 3318 O O . LEU A 1 442 ? 19.034 -8.634 -10.620 1.00 83.62 442 LEU A O 1
ATOM 3322 N N . LEU A 1 443 ? 18.787 -6.438 -11.062 1.00 85.50 443 LEU A N 1
ATOM 3323 C CA . LEU A 1 443 ? 19.694 -5.968 -10.016 1.00 85.50 443 LEU A CA 1
ATOM 3324 C C . LEU A 1 443 ? 19.204 -6.373 -8.621 1.00 85.50 443 LEU A C 1
ATOM 3326 O O . LEU A 1 443 ? 19.998 -6.852 -7.814 1.00 85.50 443 LEU A O 1
ATOM 3330 N N . LEU A 1 444 ? 17.906 -6.237 -8.340 1.00 80.06 444 LEU A N 1
ATOM 3331 C CA . LEU A 1 444 ? 17.341 -6.613 -7.045 1.00 80.06 444 LEU A CA 1
ATOM 3332 C C . LEU A 1 444 ? 17.426 -8.128 -6.795 1.00 80.06 444 LEU A C 1
ATOM 3334 O O . LEU A 1 444 ? 17.795 -8.554 -5.698 1.00 80.06 444 LEU A O 1
ATOM 3338 N N . GLN A 1 445 ? 17.117 -8.940 -7.809 1.00 75.06 445 GLN A N 1
ATOM 3339 C CA . GLN A 1 445 ? 17.099 -10.402 -7.697 1.00 75.06 445 GLN A CA 1
ATOM 3340 C C . GLN A 1 445 ? 18.509 -11.007 -7.615 1.00 75.06 445 GLN A C 1
ATOM 3342 O O . GLN A 1 445 ? 18.753 -11.913 -6.815 1.00 75.06 445 GLN A O 1
ATOM 3347 N N . LEU A 1 446 ? 19.444 -10.514 -8.432 1.00 76.50 446 LEU A N 1
ATOM 3348 C CA . LEU A 1 446 ? 20.780 -11.102 -8.581 1.00 76.50 446 LEU A CA 1
ATOM 3349 C C . LEU A 1 446 ? 21.878 -10.369 -7.798 1.00 76.50 446 LEU A C 1
ATOM 3351 O O . LEU A 1 446 ? 22.972 -10.918 -7.633 1.00 76.50 446 LEU A O 1
ATOM 3355 N N . LYS A 1 447 ? 21.600 -9.165 -7.282 1.00 80.06 447 LYS A N 1
ATOM 3356 C CA . LYS A 1 447 ? 22.541 -8.334 -6.513 1.00 80.06 447 LYS A CA 1
ATOM 3357 C C . LYS A 1 447 ? 23.885 -8.210 -7.247 1.00 80.06 447 LYS A C 1
ATOM 3359 O O . LYS A 1 447 ? 23.911 -7.869 -8.428 1.00 80.06 447 LYS A O 1
ATOM 3364 N N . ASP A 1 448 ? 24.993 -8.553 -6.594 1.00 75.19 448 ASP A N 1
ATOM 3365 C CA . ASP A 1 448 ? 26.351 -8.440 -7.143 1.00 75.19 448 ASP A CA 1
ATOM 3366 C C . ASP A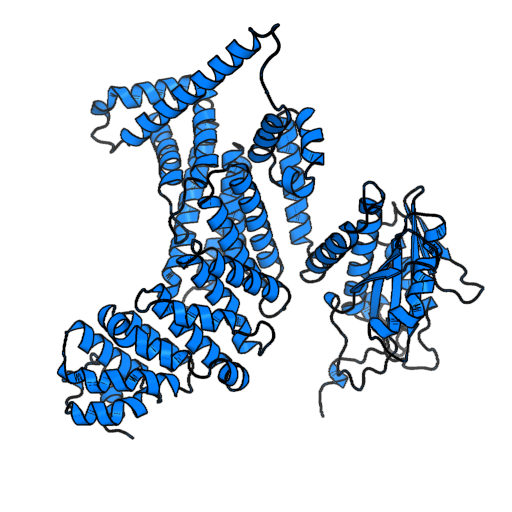 1 448 ? 26.556 -9.230 -8.449 1.00 75.19 448 ASP A C 1
ATOM 3368 O O . ASP A 1 448 ? 27.382 -8.856 -9.282 1.00 75.19 448 ASP A O 1
ATOM 3372 N N . GLN A 1 449 ? 25.786 -10.301 -8.682 1.00 77.75 449 GLN A N 1
ATOM 3373 C CA . GLN A 1 449 ? 25.881 -11.082 -9.921 1.00 77.75 449 GLN A CA 1
ATOM 3374 C C . GLN A 1 449 ? 25.369 -10.299 -11.141 1.00 77.75 449 GLN A C 1
ATOM 3376 O O . GLN A 1 449 ? 25.832 -10.541 -12.259 1.00 77.75 449 GLN A O 1
ATOM 3381 N N . ALA A 1 450 ? 24.470 -9.327 -10.943 1.00 80.88 450 ALA A N 1
ATOM 3382 C CA . ALA A 1 450 ? 23.962 -8.482 -12.020 1.00 80.88 450 ALA A CA 1
ATOM 3383 C C . ALA A 1 450 ? 25.070 -7.617 -12.642 1.00 80.88 450 ALA A C 1
ATOM 3385 O O . ALA A 1 450 ? 25.081 -7.433 -13.859 1.00 80.88 450 ALA A O 1
ATOM 3386 N N . LEU A 1 451 ? 26.037 -7.149 -11.839 1.00 83.81 451 LEU A N 1
ATOM 3387 C CA . LEU A 1 451 ? 27.181 -6.354 -12.312 1.00 83.81 451 LEU A CA 1
ATOM 3388 C C . LEU A 1 451 ? 28.005 -7.125 -13.353 1.00 83.81 451 LEU A C 1
ATOM 3390 O O . LEU A 1 451 ? 28.351 -6.593 -14.410 1.00 83.81 451 LEU A O 1
ATOM 3394 N N . GLY A 1 452 ? 28.263 -8.409 -13.083 1.00 82.31 452 GLY A N 1
ATOM 3395 C CA . GLY A 1 452 ? 28.985 -9.289 -14.000 1.00 82.31 452 GLY A CA 1
ATOM 3396 C C . GLY A 1 452 ? 28.235 -9.492 -15.317 1.00 82.31 452 GLY A C 1
ATOM 3397 O O . GLY A 1 452 ? 28.841 -9.423 -16.382 1.00 82.31 452 GLY A O 1
ATOM 3398 N N . ILE A 1 453 ? 26.910 -9.649 -15.261 1.00 80.81 453 ILE A N 1
ATOM 3399 C CA . ILE A 1 453 ? 26.061 -9.800 -16.450 1.00 80.81 453 ILE A CA 1
ATOM 3400 C C . ILE A 1 453 ? 26.071 -8.508 -17.275 1.00 80.81 453 ILE A C 1
ATOM 3402 O O . ILE A 1 453 ? 26.361 -8.533 -18.472 1.00 80.81 453 ILE A O 1
ATOM 3406 N N . ALA A 1 454 ? 25.831 -7.364 -16.633 1.00 84.12 454 ALA A N 1
ATOM 3407 C CA . ALA A 1 454 ? 25.749 -6.075 -17.308 1.00 84.12 454 ALA A CA 1
ATOM 3408 C C . ALA A 1 454 ? 27.059 -5.658 -17.977 1.00 84.12 454 ALA A C 1
ATOM 3410 O O . ALA A 1 454 ? 27.013 -5.044 -19.038 1.00 84.12 454 ALA A O 1
ATOM 3411 N N . SER A 1 455 ? 28.219 -6.015 -17.419 1.00 82.00 455 SER A N 1
ATOM 3412 C CA . SER A 1 455 ? 29.508 -5.688 -18.049 1.00 82.00 455 SER A CA 1
ATOM 3413 C C . SER A 1 455 ? 29.720 -6.366 -19.413 1.00 82.00 455 SER A C 1
ATOM 3415 O O . SER A 1 455 ? 30.537 -5.901 -20.204 1.00 82.00 455 SER A O 1
ATOM 3417 N N . THR A 1 456 ? 28.968 -7.432 -19.714 1.00 83.94 456 THR A N 1
ATOM 3418 C CA . THR A 1 456 ? 29.112 -8.217 -20.955 1.00 83.94 456 THR A CA 1
ATOM 3419 C C . THR A 1 456 ? 28.029 -7.964 -22.001 1.00 83.94 456 THR A C 1
ATOM 3421 O O . THR A 1 456 ? 28.233 -8.294 -23.168 1.00 83.94 456 THR A O 1
ATOM 3424 N N . LEU A 1 457 ? 26.887 -7.401 -21.603 1.00 87.88 457 LEU A N 1
ATOM 3425 C CA . LEU A 1 457 ? 25.704 -7.270 -22.454 1.00 87.88 457 LEU A CA 1
ATOM 3426 C C . LEU A 1 457 ? 25.468 -5.829 -22.896 1.00 87.88 457 LEU A C 1
ATOM 3428 O O . LEU A 1 457 ? 25.695 -4.891 -22.128 1.00 87.88 457 LEU A O 1
ATOM 3432 N N . ASP A 1 458 ? 24.929 -5.657 -24.102 1.00 87.06 458 ASP A N 1
ATOM 3433 C CA . ASP A 1 458 ? 24.453 -4.361 -24.595 1.00 87.06 458 ASP A CA 1
ATOM 3434 C C . ASP A 1 458 ? 23.096 -3.955 -23.978 1.00 87.06 458 ASP A C 1
ATOM 3436 O O . ASP A 1 458 ? 22.466 -4.711 -23.234 1.00 87.06 458 ASP A O 1
ATOM 3440 N N . ASP A 1 459 ? 22.661 -2.713 -24.221 1.00 85.38 459 ASP A N 1
ATOM 3441 C CA . ASP A 1 459 ? 21.441 -2.154 -23.617 1.00 85.38 459 ASP A CA 1
ATOM 3442 C C . ASP A 1 459 ? 20.169 -2.876 -24.074 1.00 85.38 459 ASP A C 1
ATOM 3444 O O . ASP A 1 459 ? 19.178 -2.907 -23.346 1.00 85.38 459 ASP A O 1
ATOM 3448 N N . GLN A 1 460 ? 20.159 -3.437 -25.283 1.00 80.75 460 GLN A N 1
ATOM 3449 C CA . GLN A 1 460 ? 19.000 -4.149 -25.808 1.00 80.75 460 GLN A CA 1
ATOM 3450 C C . GLN A 1 460 ? 18.879 -5.524 -25.150 1.00 80.75 460 GLN A C 1
ATOM 3452 O O . GLN A 1 460 ? 17.802 -5.893 -24.686 1.00 80.75 460 GLN A O 1
ATOM 3457 N N . GLN A 1 461 ? 19.986 -6.258 -25.058 1.00 83.44 461 GLN A N 1
ATOM 3458 C CA . GLN A 1 461 ? 20.070 -7.542 -24.366 1.00 83.44 461 GLN A CA 1
ATOM 3459 C C . GLN A 1 461 ? 19.717 -7.399 -22.884 1.00 83.44 461 GLN A C 1
ATOM 3461 O O . GLN A 1 461 ? 18.983 -8.224 -22.341 1.00 83.44 461 GLN A O 1
ATOM 3466 N N . LEU A 1 462 ? 20.189 -6.327 -22.243 1.00 86.00 462 LEU A N 1
ATOM 3467 C CA . LEU A 1 462 ? 19.903 -6.058 -20.840 1.00 86.00 462 LEU A CA 1
ATOM 3468 C C . LEU A 1 462 ? 18.413 -5.765 -20.599 1.00 86.00 462 LEU A C 1
ATOM 3470 O O . LEU A 1 462 ? 17.845 -6.297 -19.649 1.00 86.00 462 LEU A O 1
ATOM 3474 N N . ARG A 1 463 ? 17.752 -5.007 -21.490 1.00 82.25 463 ARG A N 1
ATOM 3475 C CA . ARG A 1 463 ? 16.291 -4.792 -21.436 1.00 82.25 463 ARG A CA 1
ATOM 3476 C C . ARG A 1 463 ? 15.499 -6.088 -21.623 1.00 82.25 463 ARG A C 1
ATOM 3478 O O . ARG A 1 463 ? 14.497 -6.288 -20.949 1.00 82.25 463 ARG A O 1
ATOM 3485 N N . VAL A 1 464 ? 15.947 -6.977 -22.512 1.00 78.38 464 VAL A N 1
ATOM 3486 C CA . VAL A 1 464 ? 15.307 -8.289 -22.707 1.00 78.38 464 VAL A CA 1
ATOM 3487 C C . VAL A 1 464 ? 15.414 -9.145 -21.441 1.00 78.38 464 VAL A C 1
ATOM 3489 O O . VAL A 1 464 ? 14.426 -9.746 -21.027 1.00 78.38 464 VAL A O 1
ATOM 3492 N N . LEU A 1 465 ? 16.585 -9.178 -20.795 1.00 80.19 465 LEU A N 1
ATOM 3493 C CA . LEU A 1 465 ? 16.757 -9.891 -19.526 1.00 80.19 465 LEU A CA 1
ATOM 3494 C C . LEU A 1 465 ? 15.950 -9.277 -18.383 1.00 80.19 465 LEU A C 1
ATOM 3496 O O . LEU A 1 465 ? 15.399 -10.027 -17.586 1.00 80.19 465 LEU A O 1
ATOM 3500 N N . GLU A 1 466 ? 15.851 -7.949 -18.313 1.00 86.44 466 GLU A N 1
ATOM 3501 C CA . GLU A 1 466 ? 14.956 -7.278 -17.366 1.00 86.44 466 GLU A CA 1
ATOM 3502 C C . GLU A 1 466 ? 13.501 -7.695 -17.589 1.00 86.44 466 GLU A C 1
ATOM 3504 O O . GLU A 1 466 ? 12.816 -7.999 -16.620 1.00 86.44 466 GLU A O 1
ATOM 3509 N N . GLY A 1 467 ? 13.047 -7.769 -18.846 1.00 71.75 467 GLY A N 1
ATOM 3510 C CA . GLY A 1 467 ? 11.712 -8.263 -19.187 1.00 71.75 467 GLY A CA 1
ATOM 3511 C C . GLY A 1 467 ? 11.476 -9.684 -18.673 1.00 71.75 467 GLY A C 1
ATOM 3512 O O . GLY A 1 467 ? 10.489 -9.931 -17.992 1.00 71.75 467 GLY A O 1
ATOM 3513 N N . PHE A 1 468 ? 12.425 -10.601 -18.889 1.00 71.94 468 PHE A N 1
ATOM 3514 C CA . PHE A 1 468 ? 12.329 -11.959 -18.341 1.00 71.94 468 PHE A CA 1
ATOM 3515 C C . PHE A 1 468 ? 12.374 -12.001 -16.809 1.00 71.94 468 PHE A C 1
ATOM 3517 O O . PHE A 1 468 ? 11.646 -12.787 -16.204 1.00 71.94 468 PHE A O 1
ATOM 3524 N N . ALA A 1 469 ? 13.220 -11.186 -16.175 1.00 69.81 469 ALA A N 1
ATOM 3525 C CA . ALA A 1 469 ? 13.303 -11.098 -14.720 1.00 69.81 469 ALA A CA 1
ATOM 3526 C C . ALA A 1 469 ? 11.988 -10.577 -14.128 1.00 69.81 469 ALA A C 1
ATOM 3528 O O . ALA A 1 469 ? 11.492 -11.149 -13.160 1.00 69.81 469 ALA A O 1
ATOM 3529 N N . HIS A 1 470 ? 11.403 -9.550 -14.750 1.00 73.12 470 HIS A N 1
ATOM 3530 C CA . HIS A 1 470 ? 10.100 -8.989 -14.412 1.00 73.12 470 HIS A CA 1
ATOM 3531 C C . HIS A 1 470 ? 8.976 -10.011 -14.602 1.00 73.12 470 HIS A C 1
ATOM 3533 O O . HIS A 1 470 ? 8.264 -10.298 -13.644 1.00 73.12 470 HIS A O 1
ATOM 3539 N N . ASP A 1 471 ? 8.860 -10.627 -15.781 1.00 67.38 471 ASP A N 1
ATOM 3540 C CA . ASP A 1 471 ? 7.835 -11.636 -16.072 1.00 67.38 471 ASP A CA 1
ATOM 3541 C C . ASP A 1 471 ? 7.947 -12.836 -15.130 1.00 67.38 471 ASP A C 1
ATOM 3543 O O . ASP A 1 471 ? 6.937 -13.357 -14.659 1.00 67.38 471 ASP A O 1
ATOM 3547 N N . SER A 1 472 ? 9.172 -13.266 -14.812 1.00 67.81 472 SER A N 1
ATOM 3548 C CA . SER A 1 472 ? 9.413 -14.320 -13.829 1.00 67.81 472 SER A CA 1
ATOM 3549 C C . SER A 1 472 ? 9.024 -13.890 -12.417 1.00 67.81 472 SER A C 1
ATOM 3551 O O . SER A 1 472 ? 8.553 -14.728 -11.653 1.00 67.81 472 SER A O 1
ATOM 3553 N N . ASP A 1 473 ? 9.234 -12.626 -12.048 1.00 66.56 473 ASP A N 1
ATOM 3554 C CA . ASP A 1 473 ? 8.829 -12.074 -10.754 1.00 66.56 473 ASP A CA 1
ATOM 3555 C C . ASP A 1 473 ? 7.301 -12.046 -10.638 1.00 66.56 473 ASP A C 1
ATOM 3557 O O . ASP A 1 473 ? 6.757 -12.582 -9.678 1.00 66.56 473 ASP A O 1
ATOM 3561 N N . VAL A 1 474 ? 6.614 -11.533 -11.666 1.00 63.47 474 VAL A N 1
ATOM 3562 C CA . VAL A 1 474 ? 5.145 -11.503 -11.767 1.00 63.47 474 VAL A CA 1
ATOM 3563 C C . VAL A 1 474 ? 4.573 -12.915 -11.769 1.00 63.47 474 VAL A C 1
ATOM 3565 O O . VAL A 1 474 ? 3.594 -13.192 -11.085 1.00 63.47 474 VAL A O 1
ATOM 3568 N N . ALA A 1 475 ? 5.152 -13.828 -12.551 1.00 56.78 475 ALA A N 1
ATOM 3569 C CA . ALA A 1 475 ? 4.697 -15.210 -12.619 1.00 56.78 475 ALA A CA 1
ATOM 3570 C C . ALA A 1 475 ? 4.914 -15.932 -11.289 1.00 56.78 475 ALA A C 1
ATOM 3572 O O . ALA A 1 475 ? 4.037 -16.686 -10.877 1.00 56.78 475 ALA A O 1
ATOM 3573 N N . ARG A 1 476 ? 6.039 -15.670 -10.605 1.00 64.56 476 ARG A N 1
ATOM 3574 C CA . ARG A 1 476 ? 6.269 -16.150 -9.242 1.00 64.56 476 ARG A CA 1
ATOM 3575 C C . ARG A 1 476 ? 5.172 -15.622 -8.330 1.00 64.56 476 ARG A C 1
ATOM 3577 O O . ARG A 1 476 ? 4.509 -16.447 -7.735 1.00 64.56 476 ARG A O 1
ATOM 3584 N N . LEU A 1 477 ? 4.916 -14.310 -8.324 1.00 59.66 477 LEU A N 1
ATOM 3585 C CA . LEU A 1 477 ? 3.897 -13.645 -7.500 1.00 59.66 477 LEU A CA 1
ATOM 3586 C C . LEU A 1 477 ? 2.474 -14.149 -7.772 1.00 59.66 477 LEU A C 1
ATOM 3588 O O . LEU A 1 477 ? 1.747 -14.460 -6.840 1.00 59.66 477 LEU A O 1
ATOM 3592 N N . LYS A 1 478 ? 2.088 -14.351 -9.032 1.00 54.94 478 LYS A N 1
ATOM 3593 C CA . LYS A 1 478 ? 0.802 -14.973 -9.405 1.00 54.94 478 LYS A CA 1
ATOM 3594 C C . LYS A 1 478 ? 0.718 -16.458 -9.049 1.00 54.94 478 LYS A C 1
ATOM 3596 O O . LYS A 1 478 ? -0.374 -16.996 -8.899 1.00 54.94 478 LYS A O 1
ATOM 3601 N N . ALA A 1 479 ? 1.858 -17.135 -8.961 1.00 50.06 479 ALA A N 1
ATOM 3602 C CA . ALA A 1 479 ? 1.956 -18.496 -8.450 1.00 50.06 479 ALA A CA 1
ATOM 3603 C C . ALA A 1 479 ? 2.158 -18.534 -6.922 1.00 50.06 479 ALA A C 1
ATOM 3605 O O . ALA A 1 479 ? 2.172 -19.627 -6.349 1.00 50.06 479 ALA A O 1
ATOM 3606 N N . THR A 1 480 ? 2.326 -17.372 -6.276 1.00 52.28 480 THR A N 1
ATOM 3607 C CA . THR A 1 480 ? 2.700 -17.242 -4.874 1.00 52.28 480 THR A CA 1
ATOM 3608 C C . THR A 1 480 ? 1.512 -17.539 -3.997 1.00 52.28 480 THR A C 1
ATOM 3610 O O . THR A 1 480 ? 0.464 -16.907 -4.026 1.00 52.28 480 THR A O 1
ATOM 3613 N N . ASP A 1 481 ? 1.743 -18.520 -3.160 1.00 59.28 481 ASP A N 1
ATOM 3614 C CA . ASP A 1 481 ? 0.922 -18.835 -2.026 1.00 59.28 481 ASP A CA 1
ATOM 3615 C C . ASP A 1 481 ? 1.277 -17.890 -0.861 1.00 59.28 481 ASP A C 1
ATOM 3617 O O . ASP A 1 481 ? 2.465 -17.815 -0.515 1.00 59.28 481 ASP A O 1
ATOM 3621 N N . PRO A 1 482 ? 0.287 -17.186 -0.269 1.00 61.97 482 PRO A N 1
ATOM 3622 C CA . PRO A 1 482 ? 0.506 -16.133 0.728 1.00 61.97 482 PRO A CA 1
ATOM 3623 C C . PRO A 1 482 ? 1.229 -16.625 1.987 1.00 61.97 482 PRO A C 1
ATOM 3625 O O . PRO A 1 482 ? 1.858 -15.831 2.672 1.00 61.97 482 PRO A O 1
ATOM 3628 N N . LEU A 1 483 ? 1.226 -17.933 2.265 1.00 70.88 483 LEU A N 1
ATOM 3629 C CA . LEU A 1 483 ? 1.960 -18.506 3.398 1.00 70.88 483 LEU A CA 1
ATOM 3630 C C . LEU A 1 483 ? 3.352 -19.007 3.007 1.00 70.88 483 LEU A C 1
ATOM 3632 O O . LEU A 1 483 ? 4.285 -18.988 3.808 1.00 70.88 483 LEU A O 1
ATOM 3636 N N . ILE A 1 484 ? 3.508 -19.496 1.777 1.00 74.94 484 ILE A N 1
ATOM 3637 C CA . ILE A 1 484 ? 4.708 -20.244 1.387 1.00 74.94 484 ILE A CA 1
ATOM 3638 C C . ILE A 1 484 ? 5.853 -19.328 1.015 1.00 74.94 484 ILE A C 1
ATOM 3640 O O . ILE A 1 484 ? 6.984 -19.623 1.389 1.00 74.94 484 ILE A O 1
ATOM 3644 N N . VAL A 1 485 ? 5.592 -18.233 0.305 1.00 70.25 485 VAL A N 1
ATOM 3645 C CA . VAL A 1 485 ? 6.677 -17.344 -0.127 1.00 70.25 485 VAL A CA 1
ATOM 3646 C C . VAL A 1 485 ? 7.250 -16.531 1.028 1.00 70.25 485 VAL A C 1
ATOM 3648 O O . VAL A 1 485 ? 8.468 -16.598 1.186 1.00 70.25 485 VAL A O 1
ATOM 3651 N N . PRO A 1 486 ? 6.454 -15.885 1.909 1.00 74.12 486 PRO A N 1
ATOM 3652 C CA . PRO A 1 486 ? 7.021 -15.226 3.086 1.00 74.12 486 PRO A CA 1
ATOM 3653 C C . PRO A 1 486 ? 7.817 -16.198 3.958 1.00 74.12 486 PRO A C 1
ATOM 3655 O O . PRO A 1 486 ? 8.929 -15.891 4.393 1.00 74.12 486 PRO A O 1
ATOM 3658 N N . LYS A 1 487 ? 7.303 -17.424 4.143 1.00 83.56 487 LYS A N 1
ATOM 3659 C CA . LYS A 1 487 ? 8.018 -18.444 4.908 1.00 83.56 487 LYS A CA 1
ATOM 3660 C C . LYS A 1 487 ? 9.308 -18.884 4.227 1.00 83.56 487 LYS A C 1
ATOM 3662 O O . LYS A 1 487 ? 10.325 -19.054 4.896 1.00 83.56 487 LYS A O 1
ATOM 3667 N N . LEU A 1 488 ? 9.291 -19.073 2.910 1.00 81.25 488 LEU A N 1
ATOM 3668 C CA . LEU A 1 488 ? 10.482 -19.410 2.141 1.00 81.25 488 LEU A CA 1
ATOM 3669 C C . LEU A 1 488 ? 11.532 -18.306 2.269 1.00 81.25 488 LEU A C 1
ATOM 3671 O O . LEU A 1 488 ? 12.680 -18.616 2.576 1.00 81.25 488 LEU A O 1
ATOM 3675 N N . ASP A 1 489 ? 11.142 -17.043 2.107 1.00 75.81 489 ASP A N 1
ATOM 3676 C CA . ASP A 1 489 ? 12.033 -15.890 2.233 1.00 75.81 489 ASP A CA 1
ATOM 3677 C C . ASP A 1 489 ? 12.646 -15.801 3.636 1.00 75.81 489 ASP A C 1
ATOM 3679 O O . ASP A 1 489 ? 13.863 -15.624 3.759 1.00 75.81 489 ASP A O 1
ATOM 3683 N N . GLN A 1 490 ? 11.848 -16.030 4.687 1.00 83.88 490 GLN A N 1
ATOM 3684 C CA . GLN A 1 490 ? 12.336 -16.133 6.064 1.00 83.88 490 GLN A CA 1
ATOM 3685 C C . GLN A 1 490 ? 13.402 -17.236 6.200 1.00 83.88 490 GLN A C 1
ATOM 3687 O O . GLN A 1 490 ? 14.522 -16.965 6.643 1.00 83.88 490 GLN A O 1
ATOM 3692 N N . LEU A 1 491 ? 13.096 -18.472 5.781 1.00 86.50 491 LEU A N 1
ATOM 3693 C CA . LEU A 1 491 ? 14.039 -19.596 5.870 1.00 86.50 491 LEU A CA 1
ATOM 3694 C C . LEU A 1 491 ? 15.309 -19.327 5.045 1.00 86.50 491 LEU A C 1
ATOM 3696 O O . LEU A 1 491 ? 16.409 -19.695 5.456 1.00 86.50 491 LEU A O 1
ATOM 3700 N N . MET A 1 492 ? 15.187 -18.677 3.885 1.00 85.88 492 MET A N 1
ATOM 3701 C CA . MET A 1 492 ? 16.329 -18.319 3.044 1.00 85.88 492 MET A CA 1
ATOM 3702 C C . MET A 1 492 ? 17.209 -17.249 3.691 1.00 85.88 492 MET A C 1
ATOM 3704 O O . MET A 1 492 ? 18.437 -17.339 3.587 1.00 85.88 492 MET A O 1
ATOM 3708 N N . ALA A 1 493 ? 16.620 -16.260 4.364 1.00 74.94 493 ALA A N 1
ATOM 3709 C CA . ALA A 1 493 ? 17.361 -15.254 5.116 1.00 74.94 493 ALA A CA 1
ATOM 3710 C C . ALA A 1 493 ? 18.142 -15.890 6.278 1.00 74.94 493 ALA A C 1
ATOM 3712 O O . ALA A 1 493 ? 19.336 -15.626 6.427 1.00 74.94 493 ALA A O 1
ATOM 3713 N N . GLU A 1 494 ? 17.509 -16.793 7.033 1.00 85.62 494 GLU A N 1
ATOM 3714 C CA . GLU A 1 494 ? 18.138 -17.537 8.132 1.00 85.62 494 GLU A CA 1
ATOM 3715 C C . GLU A 1 494 ? 19.289 -18.432 7.637 1.00 85.62 494 GLU A C 1
ATOM 3717 O O . GLU A 1 494 ? 20.400 -18.382 8.170 1.00 85.62 494 GLU A O 1
ATOM 3722 N N . LEU A 1 495 ? 19.077 -19.197 6.559 1.00 85.19 495 LEU A N 1
ATOM 3723 C CA . LEU A 1 495 ? 20.116 -20.047 5.960 1.00 85.19 495 LEU A CA 1
ATOM 3724 C C . LEU A 1 495 ? 21.289 -19.237 5.393 1.00 85.19 495 LEU A C 1
ATOM 3726 O O . LEU A 1 495 ? 22.430 -19.699 5.443 1.00 85.19 495 LEU A O 1
ATOM 3730 N N . SER A 1 496 ? 21.035 -18.023 4.896 1.00 82.75 496 SER A N 1
ATOM 3731 C CA . SER A 1 496 ? 22.070 -17.129 4.351 1.00 82.75 496 SER A CA 1
ATOM 3732 C C . SER A 1 496 ? 23.073 -16.642 5.398 1.00 82.75 496 SER A C 1
ATOM 3734 O O . SER A 1 496 ? 24.163 -16.209 5.027 1.00 82.75 496 SER A O 1
ATOM 3736 N N . ALA A 1 497 ? 22.765 -16.764 6.693 1.00 84.94 497 ALA A N 1
ATOM 3737 C CA . ALA A 1 497 ? 23.736 -16.522 7.757 1.00 84.94 497 ALA A CA 1
ATOM 3738 C C . ALA A 1 497 ? 24.843 -17.598 7.810 1.00 84.94 497 ALA A C 1
ATOM 3740 O O . ALA A 1 497 ? 25.912 -17.360 8.376 1.00 84.94 497 ALA A O 1
ATOM 3741 N N . HIS A 1 498 ? 24.621 -18.781 7.222 1.00 87.38 498 HIS A N 1
ATOM 3742 C CA . HIS A 1 498 ? 25.601 -19.861 7.211 1.00 87.38 498 HIS A CA 1
ATOM 3743 C C . HIS A 1 498 ? 26.641 -19.666 6.082 1.00 87.38 498 HIS A C 1
ATOM 3745 O O . HIS A 1 498 ? 26.266 -19.648 4.909 1.00 87.38 498 HIS A O 1
ATOM 3751 N N . PRO A 1 499 ? 27.965 -19.635 6.362 1.00 84.81 499 PRO A N 1
ATOM 3752 C CA . PRO A 1 499 ? 28.993 -19.317 5.355 1.00 84.81 499 PRO A CA 1
ATOM 3753 C C . PRO A 1 499 ? 29.010 -20.237 4.124 1.00 84.81 499 PRO A C 1
ATOM 3755 O O . PRO A 1 499 ? 29.389 -19.831 3.028 1.00 84.81 499 PRO A O 1
ATOM 3758 N N . SER A 1 500 ? 28.610 -21.499 4.298 1.00 85.62 500 SER A N 1
ATOM 3759 C CA . SER A 1 500 ? 28.532 -22.483 3.209 1.00 85.62 500 SER A CA 1
ATOM 3760 C C . SER A 1 500 ? 27.255 -22.388 2.361 1.00 85.62 500 SER A C 1
ATOM 3762 O O . SER A 1 500 ? 27.129 -23.150 1.405 1.00 85.62 500 SER A O 1
ATOM 3764 N N . PHE A 1 501 ? 26.309 -21.498 2.685 1.00 86.50 501 PHE A N 1
ATOM 3765 C CA . PHE A 1 501 ? 25.058 -21.326 1.939 1.00 86.50 501 PHE A CA 1
ATOM 3766 C C . PHE A 1 501 ? 25.245 -20.381 0.745 1.00 86.50 501 PHE A C 1
ATOM 3768 O O . PHE A 1 501 ? 24.676 -19.295 0.659 1.00 86.50 501 PHE A O 1
ATOM 3775 N N . THR A 1 502 ? 26.111 -20.773 -0.184 1.00 75.06 502 THR A N 1
ATOM 3776 C CA . THR A 1 502 ? 26.502 -19.952 -1.337 1.00 75.06 502 THR A CA 1
ATOM 3777 C C . THR A 1 502 ? 26.546 -20.789 -2.617 1.00 75.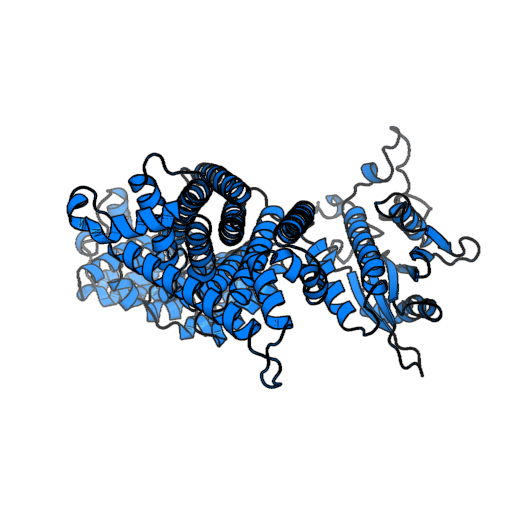06 502 THR A C 1
ATOM 3779 O O . THR A 1 502 ? 26.484 -22.019 -2.574 1.00 75.06 502 THR A O 1
ATOM 3782 N N . GLY A 1 503 ? 26.609 -20.128 -3.778 1.00 77.38 503 GLY A N 1
ATOM 3783 C CA . GLY A 1 503 ? 26.751 -20.789 -5.081 1.00 77.38 503 GLY A CA 1
ATOM 3784 C C . GLY A 1 503 ? 25.690 -21.864 -5.360 1.00 77.38 503 GLY A C 1
ATOM 3785 O O . GLY A 1 503 ? 24.498 -21.650 -5.138 1.00 77.38 503 GLY A O 1
ATOM 3786 N N . GLU A 1 504 ? 26.140 -23.027 -5.837 1.00 74.75 504 GLU A N 1
ATOM 3787 C CA . GLU A 1 504 ? 25.292 -24.174 -6.203 1.00 74.75 504 GLU A CA 1
ATOM 3788 C C . GLU A 1 504 ? 24.537 -24.768 -4.999 1.00 74.75 504 GLU A C 1
ATOM 3790 O O . GLU A 1 504 ? 23.399 -25.215 -5.141 1.00 74.75 504 GLU A O 1
ATOM 3795 N N . VAL A 1 505 ? 25.122 -24.712 -3.794 1.00 80.31 505 VAL A N 1
ATOM 3796 C CA . VAL A 1 505 ? 24.478 -25.198 -2.561 1.00 80.31 505 VAL A CA 1
ATOM 3797 C C . VAL A 1 505 ? 23.252 -24.361 -2.220 1.00 80.31 505 VAL A C 1
ATOM 3799 O O . VAL A 1 505 ? 22.212 -24.921 -1.884 1.00 80.31 505 VAL A O 1
ATOM 3802 N N . ARG A 1 506 ? 23.351 -23.031 -2.354 1.00 79.56 506 ARG A N 1
ATOM 3803 C CA . ARG A 1 506 ? 22.202 -22.134 -2.182 1.00 79.56 506 ARG A CA 1
ATOM 3804 C C . ARG A 1 506 ? 21.104 -22.492 -3.180 1.00 79.56 506 ARG A C 1
ATOM 3806 O O . ARG A 1 506 ? 19.992 -22.773 -2.770 1.00 79.56 506 ARG A O 1
ATOM 3813 N N . GLN A 1 507 ? 21.430 -22.564 -4.469 1.00 72.50 507 GLN A N 1
ATOM 3814 C CA . GLN A 1 507 ? 20.446 -22.839 -5.525 1.00 72.50 507 GLN A CA 1
ATOM 3815 C C . GLN A 1 507 ? 19.710 -24.170 -5.317 1.00 72.50 507 GLN A C 1
ATOM 3817 O O . GLN A 1 507 ? 18.482 -24.216 -5.329 1.00 72.50 507 GLN A O 1
ATOM 3822 N N . THR A 1 508 ? 20.453 -25.254 -5.107 1.00 80.94 508 THR A N 1
ATOM 3823 C CA . THR A 1 508 ? 19.883 -26.608 -5.037 1.00 80.94 508 THR A CA 1
ATOM 3824 C C . THR A 1 508 ? 19.136 -26.861 -3.728 1.00 80.94 508 THR A C 1
ATOM 3826 O O . THR A 1 508 ? 18.048 -27.439 -3.746 1.00 80.94 508 THR A O 1
ATOM 3829 N N . PHE A 1 509 ? 19.654 -26.376 -2.596 1.00 86.44 509 PHE A N 1
ATOM 3830 C CA . PHE A 1 509 ? 18.973 -26.525 -1.313 1.00 86.44 509 PHE A CA 1
ATOM 3831 C C . PHE A 1 509 ? 17.749 -25.605 -1.192 1.00 86.44 509 PHE A C 1
ATOM 3833 O O . PHE A 1 509 ? 16.729 -26.053 -0.676 1.00 86.44 509 PHE A O 1
ATOM 3840 N N . SER A 1 510 ? 17.782 -24.376 -1.732 1.00 80.56 510 SER A N 1
ATOM 3841 C CA . SER A 1 510 ? 16.603 -23.491 -1.795 1.00 80.56 510 SER A CA 1
ATOM 3842 C C . SER A 1 510 ? 15.429 -24.163 -2.505 1.00 80.56 510 SER A C 1
ATOM 3844 O O . SER A 1 510 ? 14.317 -24.172 -1.984 1.00 80.56 510 SER A O 1
ATOM 3846 N N . VAL A 1 511 ? 15.693 -24.794 -3.652 1.00 79.56 511 VAL A N 1
ATOM 3847 C CA . VAL A 1 511 ? 14.680 -25.518 -4.431 1.00 79.56 511 VAL A CA 1
ATOM 3848 C C . VAL A 1 511 ? 14.112 -26.712 -3.653 1.00 79.56 511 VAL A C 1
ATOM 3850 O O . VAL A 1 511 ? 12.908 -26.967 -3.685 1.00 79.56 511 VAL A O 1
ATOM 3853 N N . LEU A 1 512 ? 14.951 -27.444 -2.913 1.00 87.25 512 LEU A N 1
ATOM 3854 C CA . LEU A 1 512 ? 14.485 -28.545 -2.066 1.00 87.25 512 LEU A CA 1
ATOM 3855 C C . LEU A 1 512 ? 13.608 -28.046 -0.901 1.00 87.25 512 LEU A C 1
ATOM 3857 O O . LEU A 1 512 ? 12.582 -28.661 -0.596 1.00 87.25 512 LEU A O 1
ATOM 3861 N N . VAL A 1 513 ? 13.977 -26.927 -0.272 1.00 90.19 513 VAL A N 1
ATOM 3862 C CA . VAL A 1 513 ? 13.198 -26.292 0.804 1.00 90.19 513 VAL A CA 1
ATOM 3863 C C . VAL A 1 513 ? 11.849 -25.797 0.288 1.00 90.19 513 VAL A C 1
ATOM 3865 O O . VAL A 1 513 ? 10.827 -26.107 0.897 1.00 90.19 513 VAL A O 1
ATOM 3868 N N . GLU A 1 514 ? 11.815 -25.128 -0.864 1.00 85.62 514 GLU A N 1
ATOM 3869 C CA . GLU A 1 514 ? 10.575 -24.703 -1.522 1.00 85.62 514 GLU 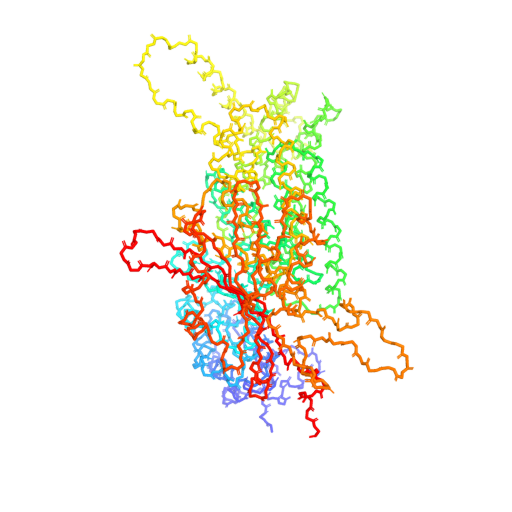A CA 1
ATOM 3870 C C . GLU A 1 514 ? 9.634 -25.893 -1.767 1.00 85.62 514 GLU A C 1
ATOM 3872 O O . GLU A 1 514 ? 8.473 -25.870 -1.356 1.00 85.62 514 GLU A O 1
ATOM 3877 N N . GLN A 1 515 ? 10.136 -26.987 -2.356 1.00 86.44 515 GLN A N 1
ATOM 3878 C CA . GLN A 1 515 ? 9.318 -28.186 -2.575 1.00 86.44 515 GLN A CA 1
ATOM 3879 C C . GLN A 1 515 ? 8.826 -28.825 -1.279 1.00 86.44 515 GLN A C 1
ATOM 3881 O O . GLN A 1 515 ? 7.771 -29.462 -1.272 1.00 86.44 515 GLN A O 1
ATOM 3886 N N . THR A 1 516 ? 9.578 -28.664 -0.194 1.00 91.25 516 THR A N 1
ATOM 3887 C CA . THR A 1 516 ? 9.187 -29.154 1.125 1.00 91.25 516 THR A CA 1
ATOM 3888 C C . THR A 1 516 ? 8.043 -28.322 1.687 1.00 91.25 516 THR A C 1
ATOM 3890 O O . THR A 1 516 ? 7.047 -28.898 2.113 1.00 91.25 516 THR A O 1
ATOM 3893 N N . LEU A 1 517 ? 8.110 -26.992 1.607 1.00 88.56 517 LEU A N 1
ATOM 3894 C CA . LEU A 1 517 ? 7.004 -26.122 2.016 1.00 88.56 517 LEU A CA 1
ATOM 3895 C C . LEU A 1 517 ? 5.737 -26.395 1.191 1.00 88.56 517 LEU A C 1
ATOM 3897 O O . LEU A 1 517 ? 4.665 -26.613 1.758 1.00 88.56 517 LEU A O 1
ATOM 3901 N N . LEU A 1 518 ? 5.862 -26.491 -0.137 1.00 83.81 518 LEU A N 1
ATOM 3902 C CA . LEU A 1 518 ? 4.742 -26.830 -1.022 1.00 83.81 518 LEU A CA 1
ATOM 3903 C C . LEU A 1 518 ? 4.143 -28.209 -0.700 1.00 83.81 518 LEU A C 1
ATOM 3905 O O . LEU A 1 518 ? 2.923 -28.392 -0.765 1.00 83.81 518 LEU A O 1
ATOM 3909 N N . PHE A 1 519 ? 4.977 -29.179 -0.314 1.00 88.94 519 PHE A N 1
ATOM 3910 C CA . PHE A 1 519 ? 4.512 -30.478 0.166 1.00 88.94 519 PHE A CA 1
ATOM 3911 C C . PHE A 1 519 ? 3.699 -30.347 1.457 1.00 88.94 519 PHE A C 1
ATOM 3913 O O . PHE A 1 519 ? 2.594 -30.893 1.526 1.00 88.94 519 PHE A O 1
ATOM 3920 N N . LEU A 1 520 ? 4.205 -29.613 2.456 1.00 90.75 520 LEU A N 1
ATOM 3921 C CA . LEU A 1 520 ? 3.496 -29.378 3.717 1.00 90.75 520 LEU A CA 1
ATOM 3922 C C . LEU A 1 520 ? 2.127 -28.740 3.455 1.00 90.75 520 LEU A C 1
ATOM 3924 O O . LEU A 1 520 ? 1.114 -29.280 3.905 1.00 90.75 520 LEU A O 1
ATOM 3928 N N . LYS A 1 521 ? 2.072 -27.687 2.628 1.00 85.31 521 LYS A N 1
ATOM 3929 C CA . LYS A 1 521 ? 0.818 -27.025 2.238 1.00 85.31 521 LYS A CA 1
ATOM 3930 C C . LYS A 1 521 ? -0.153 -27.972 1.560 1.00 85.31 521 LYS A C 1
ATOM 3932 O O . LYS A 1 521 ? -1.288 -28.147 2.001 1.00 85.31 521 LYS A O 1
ATOM 3937 N N . SER A 1 522 ? 0.328 -28.686 0.542 1.00 81.81 522 SER A N 1
ATOM 3938 C CA . SER A 1 522 ? -0.472 -29.675 -0.172 1.00 81.81 522 SER A CA 1
ATOM 3939 C C . SER A 1 522 ? -1.064 -30.710 0.784 1.00 81.81 522 SER A C 1
ATOM 3941 O O . SER A 1 522 ? -2.240 -31.048 0.665 1.00 81.81 522 SER A O 1
ATOM 3943 N N . ARG A 1 523 ? -0.290 -31.217 1.753 1.00 85.50 523 ARG A N 1
ATOM 3944 C CA . ARG A 1 523 ? -0.758 -32.238 2.704 1.00 85.50 523 ARG A CA 1
ATOM 3945 C C . ARG A 1 523 ? -1.641 -31.688 3.816 1.00 85.50 523 ARG A C 1
ATOM 3947 O O . ARG A 1 523 ? -2.460 -32.465 4.327 1.00 85.50 523 ARG A O 1
ATOM 3954 N N . SER A 1 524 ? -1.567 -30.401 4.118 1.00 81.06 524 SER A N 1
ATOM 3955 C CA . SER A 1 524 ? -2.537 -29.706 4.962 1.00 81.06 524 SER A CA 1
ATOM 3956 C C . SER A 1 524 ? -3.884 -29.549 4.249 1.00 81.06 524 SER A C 1
ATOM 3958 O O . SER A 1 524 ? -4.905 -29.961 4.811 1.00 81.06 524 SER A O 1
ATOM 3960 N N . ASP A 1 525 ? -3.897 -29.153 2.977 1.00 72.88 525 ASP A N 1
ATOM 3961 C CA . ASP A 1 525 ? -5.133 -28.759 2.281 1.00 72.88 525 ASP A CA 1
ATOM 3962 C C . ASP A 1 525 ? -5.849 -29.908 1.557 1.00 72.88 525 ASP A C 1
ATOM 3964 O O . ASP A 1 525 ? -7.082 -29.962 1.496 1.00 72.88 525 ASP A O 1
ATOM 3968 N N . ILE A 1 526 ? -5.106 -30.872 1.001 1.00 69.62 526 ILE A N 1
ATOM 3969 C CA . ILE A 1 526 ? -5.695 -31.867 0.100 1.00 69.62 526 ILE A CA 1
ATOM 3970 C C . ILE A 1 526 ? -6.592 -32.870 0.842 1.00 69.62 526 ILE A C 1
ATOM 3972 O O . ILE A 1 526 ? -6.188 -33.567 1.786 1.00 69.62 526 ILE A O 1
ATOM 3976 N N . THR A 1 527 ? -7.830 -33.003 0.359 1.00 63.25 527 THR A N 1
ATOM 3977 C CA . THR A 1 527 ? -8.799 -33.975 0.877 1.00 63.25 527 THR A CA 1
ATOM 3978 C C . THR A 1 527 ? -8.373 -35.417 0.578 1.00 63.25 527 THR A C 1
ATOM 3980 O O . THR A 1 527 ? -7.646 -35.691 -0.378 1.00 63.25 527 THR A O 1
ATOM 3983 N N . ARG A 1 528 ? -8.860 -36.377 1.381 1.00 66.31 528 ARG A N 1
ATOM 3984 C CA . ARG A 1 528 ? -8.562 -37.815 1.210 1.00 66.31 528 ARG A CA 1
ATOM 3985 C C . ARG A 1 528 ? -8.876 -38.304 -0.209 1.00 66.31 528 ARG A C 1
ATOM 3987 O O . ARG A 1 528 ? -8.084 -39.036 -0.791 1.00 66.31 528 ARG A O 1
ATOM 3994 N N . THR A 1 529 ? -10.010 -37.874 -0.762 1.00 59.41 529 THR A N 1
ATOM 3995 C CA . THR A 1 529 ? -10.476 -38.266 -2.100 1.00 59.41 529 THR A CA 1
ATOM 3996 C C . THR A 1 529 ? -9.576 -37.729 -3.208 1.00 59.41 529 THR A C 1
ATOM 3998 O O . THR A 1 529 ? -9.318 -38.440 -4.172 1.00 59.41 529 THR A O 1
ATOM 4001 N N . ASN A 1 530 ? -9.072 -36.502 -3.067 1.00 57.09 530 ASN A N 1
ATOM 4002 C CA . ASN A 1 530 ? -8.184 -35.904 -4.064 1.00 57.09 530 ASN A CA 1
ATOM 4003 C C . ASN A 1 530 ? -6.775 -36.508 -4.011 1.00 57.09 530 ASN A C 1
ATOM 4005 O O . ASN A 1 530 ? -6.131 -36.627 -5.046 1.00 57.09 530 ASN A O 1
ATOM 4009 N N . LEU A 1 531 ? -6.310 -36.924 -2.827 1.00 63.09 531 LEU A N 1
ATOM 4010 C CA . LEU A 1 531 ? -4.984 -37.525 -2.668 1.00 63.09 531 LEU A CA 1
ATOM 4011 C C . LEU A 1 531 ? -4.939 -39.004 -3.077 1.00 63.09 531 LEU A C 1
ATOM 4013 O O . LEU A 1 531 ? -4.000 -39.433 -3.739 1.00 63.09 531 LEU A O 1
ATOM 4017 N N . LEU A 1 532 ? -5.931 -39.795 -2.656 1.00 66.38 532 LEU A N 1
ATOM 4018 C CA . LEU A 1 532 ? -5.914 -41.259 -2.790 1.00 66.38 532 LEU A CA 1
ATOM 4019 C C . LEU A 1 532 ? -6.941 -41.792 -3.802 1.00 66.38 532 LEU A C 1
ATOM 4021 O O . LEU A 1 532 ? -6.925 -42.979 -4.119 1.00 66.38 532 LEU A O 1
ATOM 4025 N N . GLY A 1 533 ? -7.824 -40.937 -4.322 1.00 59.12 533 GLY A N 1
ATOM 4026 C CA . GLY A 1 533 ? -8.950 -41.327 -5.168 1.00 59.12 533 GLY A CA 1
ATOM 4027 C C . GLY A 1 533 ? -10.223 -41.648 -4.375 1.00 59.12 533 GLY A C 1
ATOM 4028 O O . GLY A 1 533 ? -10.245 -41.680 -3.142 1.00 59.12 533 GLY A O 1
ATOM 4029 N N . SER A 1 534 ? -11.323 -41.874 -5.098 1.00 60.72 534 SER A N 1
ATOM 4030 C CA . SER A 1 534 ? -12.600 -42.285 -4.500 1.00 60.72 534 SER A CA 1
ATOM 4031 C C . SER A 1 534 ? -12.657 -43.800 -4.299 1.00 60.72 534 SER A C 1
ATOM 4033 O O . SER A 1 534 ? -12.188 -44.570 -5.137 1.00 60.72 534 SER A O 1
ATOM 4035 N N . THR A 1 535 ? -13.256 -44.241 -3.193 1.00 62.75 535 THR A N 1
ATOM 4036 C CA . THR A 1 535 ? -13.578 -45.657 -2.986 1.00 62.75 535 THR A CA 1
ATOM 4037 C C . THR A 1 535 ? -14.945 -45.995 -3.566 1.00 62.75 535 THR A C 1
ATOM 4039 O O . THR A 1 535 ? -15.843 -45.151 -3.641 1.00 62.75 535 THR A O 1
ATOM 4042 N N . LYS A 1 536 ? -15.123 -47.250 -3.998 1.00 65.19 536 LYS A N 1
ATOM 4043 C CA . LYS A 1 536 ? -16.425 -47.730 -4.468 1.00 65.19 536 LYS A CA 1
ATOM 4044 C C . LYS A 1 536 ? -17.421 -47.746 -3.310 1.00 65.19 536 LYS A C 1
ATOM 4046 O O . LYS A 1 536 ? -17.076 -48.022 -2.163 1.00 65.19 536 LYS A O 1
ATOM 4051 N N . LYS A 1 537 ? -18.688 -47.472 -3.623 1.00 52.09 537 LYS A N 1
ATOM 4052 C CA . LYS A 1 537 ? -19.782 -47.454 -2.645 1.00 52.09 537 LYS A CA 1
ATOM 4053 C C . LYS A 1 537 ? -19.865 -48.807 -1.918 1.00 52.09 537 LYS A C 1
ATOM 4055 O O . LYS A 1 537 ? -20.209 -49.805 -2.541 1.00 52.09 537 LYS A O 1
ATOM 4060 N N . GLY A 1 538 ? -19.572 -48.816 -0.615 1.00 59.03 538 GLY A N 1
ATOM 4061 C CA . GLY A 1 538 ? -19.601 -50.010 0.243 1.00 59.03 538 GLY A CA 1
ATOM 4062 C C . GLY A 1 538 ? -18.229 -50.558 0.661 1.00 59.03 538 GLY A C 1
ATOM 4063 O O . GLY A 1 538 ? -18.189 -51.441 1.512 1.00 59.03 538 GLY A O 1
ATOM 4064 N N . GLU A 1 539 ? -17.124 -50.037 0.120 1.00 65.69 539 GLU A N 1
ATOM 4065 C CA . GLU A 1 539 ? -15.763 -50.387 0.554 1.00 65.69 539 GLU A CA 1
ATOM 4066 C C . GLU A 1 539 ? -15.238 -49.392 1.608 1.00 65.69 539 GLU A C 1
ATOM 4068 O O . GLU A 1 539 ? -15.566 -48.199 1.540 1.00 65.69 539 GLU A O 1
ATOM 4073 N N . PRO A 1 540 ? -14.424 -49.849 2.585 1.00 62.28 540 PRO A N 1
ATOM 4074 C CA . PRO A 1 540 ? -13.794 -48.956 3.549 1.00 62.28 540 PRO A CA 1
ATOM 4075 C C . PRO A 1 540 ? -12.879 -47.956 2.826 1.00 62.28 540 PRO A C 1
ATOM 4077 O O . PRO A 1 540 ? -12.301 -48.283 1.785 1.00 62.28 540 PRO A O 1
ATOM 4080 N N . PRO A 1 541 ? -12.744 -46.727 3.347 1.00 65.44 541 PRO A N 1
ATOM 4081 C CA . PRO A 1 541 ? -11.907 -45.721 2.716 1.00 65.44 541 PRO A CA 1
ATOM 4082 C C . PRO A 1 541 ? -10.437 -46.148 2.659 1.00 65.44 541 PRO A C 1
ATOM 4084 O O . PRO A 1 541 ? -9.941 -46.846 3.545 1.00 65.44 541 PRO A O 1
ATOM 4087 N N . LEU A 1 542 ? -9.728 -45.686 1.624 1.00 73.62 542 LEU A N 1
ATOM 4088 C CA . LEU A 1 542 ? -8.288 -45.907 1.499 1.00 73.62 542 LEU A CA 1
ATOM 4089 C C . LEU A 1 542 ? -7.546 -45.336 2.713 1.00 73.62 542 LEU A C 1
ATOM 4091 O O . LEU A 1 542 ? -7.917 -44.292 3.258 1.00 73.62 542 LEU A O 1
ATOM 4095 N N . PHE A 1 543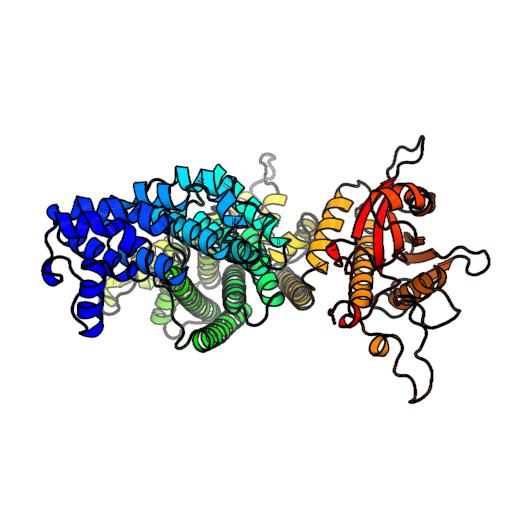 ? -6.493 -46.042 3.121 1.00 82.00 543 PHE A N 1
ATOM 4096 C CA . PHE A 1 543 ? -5.684 -45.680 4.277 1.00 82.00 543 PHE A CA 1
ATOM 4097 C C . PHE A 1 543 ? -4.952 -44.350 4.040 1.00 82.00 543 PHE A C 1
ATOM 4099 O O . PHE A 1 543 ? -4.073 -44.271 3.184 1.00 82.00 543 PHE A O 1
ATOM 4106 N N . ASP A 1 544 ? -5.309 -43.331 4.824 1.00 85.00 544 ASP A N 1
ATOM 4107 C CA . ASP A 1 544 ? -4.692 -42.002 4.836 1.00 85.00 544 ASP A CA 1
ATOM 4108 C C . ASP A 1 544 ? -3.938 -41.823 6.157 1.00 85.00 544 ASP A C 1
ATOM 4110 O O . ASP A 1 544 ? -4.556 -41.673 7.212 1.00 85.00 544 ASP A O 1
ATOM 4114 N N . TYR A 1 545 ? -2.604 -41.847 6.096 1.00 87.94 545 TYR A N 1
ATOM 4115 C CA . TYR A 1 545 ? -1.725 -41.784 7.271 1.00 87.94 545 TYR A CA 1
ATOM 4116 C C . TYR A 1 545 ? -1.854 -40.463 8.053 1.00 87.94 545 TYR A C 1
ATOM 4118 O O . TYR A 1 545 ? -1.446 -40.384 9.210 1.00 87.94 545 TYR A O 1
ATOM 4126 N N . ARG A 1 546 ? -2.454 -39.434 7.440 1.00 89.25 546 ARG A N 1
ATOM 4127 C CA . ARG A 1 546 ? -2.674 -38.118 8.052 1.00 89.25 546 ARG A CA 1
ATOM 4128 C C . ARG A 1 546 ? -3.906 -38.089 8.956 1.00 89.25 546 ARG A C 1
ATOM 4130 O O . ARG A 1 546 ? -4.076 -37.165 9.744 1.00 89.25 546 ARG A O 1
ATOM 4137 N N . ARG A 1 547 ? -4.815 -39.061 8.835 1.00 83.50 547 ARG A N 1
ATOM 4138 C CA . ARG A 1 547 ? -6.084 -39.092 9.579 1.00 83.50 547 ARG A CA 1
ATOM 4139 C C . ARG A 1 547 ? -6.030 -40.072 10.735 1.00 83.50 547 ARG A C 1
ATOM 4141 O O . ARG A 1 547 ? -5.253 -41.023 10.732 1.00 83.50 547 ARG A O 1
ATOM 4148 N N . LYS A 1 548 ? -6.908 -39.853 11.717 1.00 79.75 548 LYS A N 1
ATOM 4149 C CA . LYS A 1 548 ? -7.124 -40.828 12.788 1.00 79.75 548 LYS A CA 1
ATOM 4150 C C . LYS A 1 548 ? -7.501 -42.189 12.166 1.00 79.75 548 LYS A C 1
ATOM 4152 O O . LYS A 1 548 ? -8.437 -42.225 11.365 1.00 79.75 548 LYS A O 1
ATOM 4157 N N . PRO A 1 549 ? -6.797 -43.287 12.496 1.00 74.06 549 PRO A N 1
ATOM 4158 C CA . PRO A 1 549 ? -7.022 -44.578 11.853 1.00 74.06 549 PRO A CA 1
ATOM 4159 C C . PRO A 1 549 ? -8.427 -45.121 12.155 1.00 74.06 549 PRO A C 1
ATOM 4161 O O . PRO A 1 549 ? -8.857 -45.152 13.307 1.00 74.06 549 PRO A O 1
ATOM 4164 N N . GLU A 1 550 ? -9.132 -45.565 11.110 1.00 69.75 550 GLU A N 1
ATOM 4165 C CA . GLU A 1 550 ? -10.471 -46.181 11.191 1.00 69.75 550 GLU A CA 1
ATOM 4166 C C . GLU A 1 550 ? -10.403 -47.722 11.372 1.00 69.75 550 GLU A C 1
ATOM 4168 O O . GLU A 1 550 ? -11.435 -48.385 11.444 1.00 69.75 550 GLU A O 1
ATOM 4173 N N . GLY A 1 551 ? -9.197 -48.305 11.467 1.00 70.56 551 GLY A N 1
ATOM 4174 C CA . GLY A 1 551 ? -8.957 -49.749 11.619 1.00 70.56 551 GLY A CA 1
ATOM 4175 C C . GLY A 1 551 ? -7.610 -50.078 12.281 1.00 70.56 551 GLY A C 1
ATOM 4176 O O . GLY A 1 551 ? -6.974 -49.203 12.863 1.00 70.56 551 GLY A O 1
ATOM 4177 N N . ASP A 1 552 ? -7.155 -51.334 12.176 1.00 74.56 552 ASP A N 1
ATOM 4178 C CA . ASP A 1 552 ? -5.987 -51.842 12.929 1.00 74.56 552 ASP A CA 1
ATOM 4179 C C . ASP A 1 552 ? -4.626 -51.299 12.453 1.00 74.56 552 ASP A C 1
ATOM 4181 O O . ASP A 1 552 ? -3.643 -51.321 13.200 1.00 74.56 552 ASP A O 1
ATOM 4185 N N . ARG A 1 553 ? -4.540 -50.806 11.209 1.00 83.38 553 ARG A N 1
ATOM 4186 C CA . ARG A 1 553 ? -3.298 -50.240 10.665 1.00 83.38 553 ARG A CA 1
ATOM 4187 C C . ARG A 1 553 ? -3.063 -48.845 11.243 1.00 83.38 553 ARG A C 1
ATOM 4189 O O . ARG A 1 553 ? -3.889 -47.953 11.068 1.00 83.38 553 ARG A O 1
ATOM 4196 N N . LYS A 1 554 ? -1.900 -48.646 11.863 1.00 84.94 554 LYS A N 1
ATOM 4197 C CA . LYS A 1 554 ? -1.445 -47.341 12.360 1.00 84.94 554 LYS A CA 1
ATOM 4198 C C . LYS A 1 554 ? -0.538 -46.644 11.337 1.00 84.94 554 LYS A C 1
ATOM 4200 O O . LYS A 1 554 ? 0.183 -47.351 10.629 1.00 84.94 554 LYS A O 1
ATOM 4205 N N . PRO A 1 555 ? -0.566 -45.301 11.260 1.00 89.00 555 PRO A N 1
ATOM 4206 C CA . PRO A 1 555 ? 0.434 -44.529 10.525 1.00 89.00 555 PRO A CA 1
ATOM 4207 C C . PRO A 1 555 ? 1.846 -44.853 11.015 1.00 89.00 555 PRO A C 1
ATOM 4209 O O . PRO A 1 555 ? 2.049 -45.017 12.220 1.00 89.00 555 PRO A O 1
ATOM 4212 N N . VAL A 1 556 ? 2.788 -44.969 10.080 1.00 89.44 556 VAL A N 1
ATOM 4213 C CA . VAL A 1 556 ? 4.215 -45.175 10.367 1.00 89.44 556 VAL A CA 1
ATOM 4214 C C . VAL A 1 556 ? 5.090 -44.182 9.598 1.00 89.44 556 VAL A C 1
ATOM 4216 O O . VAL A 1 556 ? 4.662 -43.644 8.579 1.00 89.44 556 VAL A O 1
ATOM 4219 N N . GLU A 1 557 ? 6.343 -43.994 10.023 1.00 89.25 557 GLU A N 1
ATOM 4220 C CA . GLU A 1 557 ? 7.344 -43.140 9.344 1.00 89.25 557 GLU A CA 1
ATOM 4221 C C . GLU A 1 557 ? 7.455 -43.445 7.843 1.00 89.25 557 GLU A C 1
ATOM 4223 O O . GLU A 1 557 ? 7.457 -42.543 7.008 1.00 89.25 557 GLU A O 1
ATOM 4228 N N . ALA A 1 558 ? 7.433 -44.734 7.489 1.00 86.44 558 ALA A N 1
ATOM 4229 C CA . ALA A 1 558 ? 7.499 -45.202 6.106 1.00 86.44 558 ALA A CA 1
ATOM 4230 C C . ALA A 1 558 ? 6.315 -44.739 5.229 1.00 86.44 558 ALA A C 1
ATOM 4232 O O . ALA A 1 558 ? 6.416 -44.749 4.000 1.00 86.44 558 ALA A O 1
ATOM 4233 N N . ASP A 1 559 ? 5.179 -44.354 5.823 1.00 89.19 559 ASP A N 1
ATOM 4234 C CA . ASP A 1 559 ? 4.059 -43.782 5.073 1.00 89.19 559 ASP A CA 1
ATOM 4235 C C . ASP A 1 559 ? 4.364 -42.345 4.636 1.00 89.19 559 ASP A C 1
ATOM 4237 O O . ASP A 1 559 ? 4.192 -42.037 3.455 1.00 89.19 559 ASP A O 1
ATOM 4241 N N . LEU A 1 560 ? 4.884 -41.5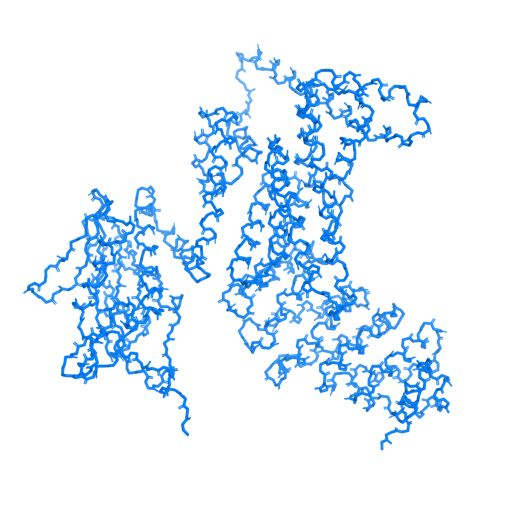12 5.548 1.00 91.69 560 LEU A N 1
ATOM 4242 C CA . LEU A 1 560 ? 5.330 -40.152 5.236 1.00 91.69 560 LEU A CA 1
ATOM 4243 C C . LEU A 1 560 ? 6.527 -40.172 4.275 1.00 91.69 560 LEU A C 1
ATOM 4245 O O . LEU A 1 560 ? 6.533 -39.429 3.297 1.00 91.69 560 LEU A O 1
ATOM 4249 N N . GLN A 1 561 ? 7.489 -41.072 4.490 1.00 89.69 561 GLN A N 1
ATOM 4250 C CA . GLN A 1 561 ? 8.641 -41.243 3.601 1.00 89.69 561 GLN A CA 1
ATOM 4251 C C . GLN A 1 561 ? 8.221 -41.557 2.173 1.00 89.69 561 GLN A C 1
ATOM 4253 O O . GLN A 1 561 ? 8.681 -40.905 1.239 1.00 89.69 561 GLN A O 1
ATOM 4258 N N . ARG A 1 562 ? 7.330 -42.536 1.987 1.00 87.25 562 ARG A N 1
ATOM 4259 C CA . ARG A 1 562 ? 6.851 -42.911 0.655 1.00 87.25 562 ARG A CA 1
ATOM 4260 C C . ARG A 1 562 ? 6.097 -41.767 -0.017 1.00 87.25 562 ARG A C 1
ATOM 4262 O O . ARG A 1 562 ? 6.222 -41.611 -1.226 1.00 87.25 562 ARG A O 1
ATOM 4269 N N . ASP A 1 563 ? 5.315 -40.997 0.734 1.00 89.94 563 ASP A N 1
ATOM 4270 C CA . ASP A 1 563 ? 4.572 -39.866 0.178 1.00 89.94 563 ASP A CA 1
ATOM 4271 C C . ASP A 1 563 ? 5.502 -38.715 -0.228 1.00 89.94 563 ASP A C 1
ATOM 4273 O O . ASP A 1 563 ? 5.444 -38.244 -1.362 1.00 89.94 563 ASP A O 1
ATOM 4277 N N . PHE A 1 564 ? 6.433 -38.327 0.646 1.00 91.06 564 PHE A N 1
ATOM 4278 C CA . PHE A 1 564 ? 7.408 -37.280 0.345 1.00 91.06 564 PHE A CA 1
ATOM 4279 C C . PHE A 1 564 ? 8.339 -37.673 -0.811 1.00 91.06 564 PHE A C 1
ATOM 4281 O O . PHE A 1 564 ? 8.572 -36.894 -1.734 1.00 91.06 564 PHE A O 1
ATOM 4288 N N . HIS A 1 565 ? 8.794 -38.928 -0.828 1.00 88.69 565 HIS A N 1
ATOM 4289 C CA . HIS A 1 565 ? 9.545 -39.502 -1.943 1.00 88.69 565 HIS A CA 1
ATOM 4290 C C . HIS A 1 565 ? 8.764 -39.413 -3.260 1.00 88.69 565 HIS A C 1
ATOM 4292 O O . HIS A 1 565 ? 9.293 -38.922 -4.255 1.00 88.69 565 HIS A O 1
ATOM 4298 N N . GLN A 1 566 ? 7.488 -39.815 -3.267 1.00 85.19 566 GLN A N 1
ATOM 4299 C CA . GLN A 1 566 ? 6.635 -39.725 -4.454 1.00 85.19 566 GLN A CA 1
ATOM 4300 C C . GLN A 1 566 ? 6.346 -38.285 -4.874 1.00 85.19 566 GLN A C 1
ATOM 4302 O O . GLN A 1 566 ? 6.240 -38.032 -6.073 1.00 85.19 566 GLN A O 1
ATOM 4307 N N . TRP A 1 567 ? 6.216 -37.357 -3.925 1.00 86.75 567 TRP A N 1
ATOM 4308 C CA . TRP A 1 567 ? 6.055 -35.933 -4.200 1.00 86.75 567 TRP A CA 1
ATOM 4309 C C . TRP A 1 567 ? 7.253 -35.389 -4.972 1.00 86.75 567 TRP A C 1
ATOM 4311 O O . TRP A 1 567 ? 7.077 -34.848 -6.059 1.00 86.75 567 TRP A O 1
ATOM 4321 N N . LEU A 1 568 ? 8.470 -35.619 -4.474 1.00 83.38 568 LEU A N 1
ATOM 4322 C CA . LEU A 1 568 ? 9.686 -35.176 -5.156 1.00 83.38 568 LEU A CA 1
ATOM 4323 C C . LEU A 1 568 ? 9.885 -35.897 -6.496 1.00 83.38 568 LEU A C 1
ATOM 4325 O O . LEU A 1 568 ? 10.273 -35.273 -7.481 1.00 83.38 568 LEU A O 1
ATOM 4329 N N . GLN A 1 569 ? 9.567 -37.194 -6.562 1.00 80.94 569 GLN A N 1
ATOM 4330 C CA . GLN A 1 569 ? 9.672 -37.964 -7.800 1.00 80.94 569 GLN A CA 1
ATOM 4331 C C . GLN A 1 569 ? 8.643 -37.582 -8.858 1.00 80.94 569 GLN A C 1
ATOM 4333 O O . GLN A 1 569 ? 8.935 -37.760 -10.025 1.00 80.94 569 GLN A O 1
ATOM 4338 N N . LYS A 1 570 ? 7.432 -37.145 -8.509 1.00 72.44 570 LYS A N 1
ATOM 4339 C CA . LYS A 1 570 ? 6.385 -36.809 -9.496 1.00 72.44 570 LYS A CA 1
ATOM 4340 C C . LYS A 1 570 ? 6.218 -35.306 -9.699 1.00 72.44 570 LYS A C 1
ATOM 4342 O O . LYS A 1 570 ? 5.490 -34.899 -10.601 1.00 72.44 570 LYS A O 1
ATOM 4347 N N . GLY A 1 571 ? 6.837 -34.509 -8.837 1.00 65.56 571 GLY A N 1
ATOM 4348 C CA . GLY A 1 571 ? 6.779 -33.059 -8.852 1.00 65.56 571 GLY A CA 1
ATOM 4349 C C . GLY A 1 571 ? 7.739 -32.423 -9.863 1.00 65.56 571 GLY A C 1
ATOM 4350 O O . GLY A 1 571 ? 8.397 -33.122 -10.640 1.00 65.56 571 GLY A O 1
ATOM 4351 N N . PRO A 1 572 ? 7.856 -31.084 -9.835 1.00 56.72 572 PRO A N 1
ATOM 4352 C CA . PRO A 1 572 ? 8.683 -30.306 -10.764 1.00 56.72 572 PRO A CA 1
ATOM 4353 C C . PRO A 1 572 ? 10.162 -30.723 -10.814 1.00 56.72 572 PRO A C 1
ATOM 4355 O O . PRO A 1 572 ? 10.840 -30.480 -11.810 1.00 56.72 572 PRO A O 1
ATOM 4358 N N . LEU A 1 573 ? 10.661 -31.388 -9.766 1.00 65.00 573 LEU A N 1
ATOM 4359 C CA . LEU A 1 573 ? 12.050 -31.840 -9.658 1.00 65.00 573 LEU A CA 1
ATOM 4360 C C . LEU A 1 573 ? 12.337 -33.205 -10.296 1.00 65.00 573 LEU A C 1
ATOM 4362 O O . LEU A 1 573 ? 13.499 -33.610 -10.318 1.00 65.00 573 LEU A O 1
ATOM 4366 N N . HIS A 1 574 ? 11.336 -33.893 -10.860 1.00 60.12 574 HIS A N 1
ATOM 4367 C CA . HIS A 1 574 ? 11.472 -35.259 -11.392 1.00 60.12 574 HIS A CA 1
ATOM 4368 C C . HIS A 1 574 ? 12.648 -35.451 -12.370 1.00 60.12 574 HIS A C 1
ATOM 4370 O O . HIS A 1 574 ? 13.291 -36.498 -12.365 1.00 60.12 574 HIS A O 1
ATOM 4376 N N . ASN A 1 575 ? 12.947 -34.443 -13.196 1.00 51.94 575 ASN A N 1
ATOM 4377 C CA . ASN A 1 575 ? 14.008 -34.516 -14.210 1.00 51.94 575 ASN A CA 1
ATOM 4378 C C . ASN A 1 575 ? 15.378 -34.019 -13.718 1.00 51.94 575 ASN A C 1
ATOM 4380 O O . ASN A 1 575 ? 16.363 -34.143 -14.443 1.00 51.94 575 ASN A O 1
ATOM 4384 N N . VAL A 1 576 ? 15.436 -33.421 -12.527 1.00 54.00 576 VAL A N 1
ATOM 4385 C CA . VAL A 1 576 ? 16.618 -32.713 -12.006 1.00 54.00 576 VAL A CA 1
ATOM 4386 C C . VAL A 1 576 ? 17.188 -33.412 -10.771 1.00 54.00 576 VAL A C 1
ATOM 4388 O O . VAL A 1 576 ? 18.388 -33.329 -10.519 1.00 54.00 576 VAL A O 1
ATOM 4391 N N . VAL A 1 577 ? 16.348 -34.139 -10.027 1.00 60.19 577 VAL A N 1
ATOM 4392 C CA . VAL A 1 577 ? 16.707 -34.762 -8.753 1.00 60.19 577 VAL A CA 1
ATOM 4393 C C . VAL A 1 577 ? 16.512 -36.268 -8.817 1.00 60.19 577 VAL A C 1
ATOM 4395 O O . VAL A 1 577 ? 15.399 -36.760 -9.006 1.00 60.19 577 VAL A O 1
ATOM 4398 N N . LEU A 1 578 ? 17.589 -37.020 -8.583 1.00 67.94 578 LEU A N 1
ATOM 4399 C CA . LEU A 1 578 ? 17.463 -38.445 -8.286 1.00 67.94 578 LEU A CA 1
ATOM 4400 C C . LEU A 1 578 ? 17.069 -38.593 -6.815 1.00 67.94 578 LEU A C 1
ATOM 4402 O O . LEU A 1 578 ? 17.837 -38.240 -5.916 1.00 67.94 578 LEU A O 1
ATOM 4406 N N . VAL A 1 579 ? 15.865 -39.110 -6.583 1.00 68.75 579 VAL A N 1
ATOM 4407 C CA . VAL A 1 579 ? 15.311 -39.308 -5.241 1.00 68.75 579 VAL A CA 1
ATOM 4408 C C . VAL A 1 579 ? 15.341 -40.795 -4.896 1.00 68.75 579 VAL A C 1
ATOM 4410 O O . VAL A 1 579 ? 14.598 -41.594 -5.483 1.00 68.75 579 VAL A O 1
ATOM 4413 N N . GLU A 1 580 ? 16.176 -41.167 -3.929 1.00 71.31 580 GLU A N 1
ATOM 4414 C CA . GLU A 1 580 ? 16.335 -42.550 -3.471 1.00 71.31 580 GLU A CA 1
ATOM 4415 C C . GLU A 1 580 ? 15.767 -42.718 -2.054 1.00 71.31 580 GLU A C 1
ATOM 4417 O O . GLU A 1 580 ? 16.074 -41.909 -1.171 1.00 71.31 580 GLU A O 1
ATOM 4422 N N . PRO A 1 581 ? 14.945 -43.754 -1.798 1.00 62.53 581 PRO A N 1
ATOM 4423 C CA . PRO A 1 581 ? 14.629 -44.142 -0.435 1.00 62.53 581 PRO A CA 1
ATOM 4424 C C . PRO A 1 581 ? 15.846 -44.855 0.161 1.00 62.53 581 PRO A C 1
ATOM 4426 O O . PRO A 1 581 ? 16.352 -45.818 -0.420 1.00 62.53 581 PRO A O 1
ATOM 4429 N N . VAL A 1 582 ? 16.309 -44.414 1.327 1.00 60.22 582 VAL A N 1
ATOM 4430 C CA . VAL A 1 582 ? 17.420 -45.069 2.028 1.00 60.22 582 VAL A CA 1
ATOM 4431 C C . VAL A 1 582 ? 16.849 -46.145 2.962 1.00 60.22 582 VAL A C 1
ATOM 4433 O O . VAL A 1 582 ? 15.952 -45.870 3.752 1.00 60.22 582 VAL A O 1
ATOM 4436 N N . ASP A 1 583 ? 17.340 -47.383 2.828 1.00 53.94 583 ASP A N 1
ATOM 4437 C CA . ASP A 1 583 ? 17.166 -48.514 3.760 1.00 53.94 583 ASP A CA 1
ATOM 4438 C C . ASP A 1 583 ? 15.738 -48.871 4.237 1.00 53.94 583 ASP A C 1
ATOM 4440 O O . ASP A 1 583 ? 15.487 -49.128 5.418 1.00 53.94 583 ASP A O 1
ATOM 4444 N N . VAL A 1 584 ? 14.824 -49.098 3.285 1.00 46.31 584 VAL A N 1
ATOM 4445 C CA . VAL A 1 584 ? 13.460 -49.638 3.525 1.00 46.31 584 VAL A CA 1
ATOM 4446 C C . VAL A 1 584 ? 13.460 -51.001 4.263 1.00 46.31 584 VAL A C 1
ATOM 4448 O O . VAL A 1 584 ? 12.449 -51.411 4.831 1.00 46.31 584 VAL A O 1
ATOM 4451 N N . GLY A 1 585 ? 14.591 -51.719 4.288 1.00 34.25 585 GLY A N 1
ATOM 4452 C CA . GLY A 1 585 ? 14.724 -53.060 4.873 1.00 34.25 585 GLY A CA 1
ATOM 4453 C C . GLY A 1 585 ? 15.234 -53.141 6.321 1.00 34.25 585 GLY A C 1
ATOM 4454 O O . GLY A 1 585 ? 15.155 -54.222 6.901 1.00 34.25 585 GLY A O 1
ATOM 4455 N N . MET A 1 586 ? 15.747 -52.053 6.916 1.00 37.44 586 MET A N 1
ATOM 4456 C CA . MET A 1 586 ? 16.349 -52.068 8.270 1.00 37.44 586 MET A CA 1
ATOM 4457 C C . MET A 1 586 ? 15.680 -51.119 9.281 1.00 37.44 586 MET A C 1
ATOM 4459 O O . MET A 1 586 ? 16.202 -50.912 10.375 1.00 37.44 586 MET A O 1
ATOM 4463 N N . GLY A 1 587 ? 14.497 -50.589 8.955 1.00 42.78 587 GLY A N 1
ATOM 4464 C CA . GLY A 1 587 ? 13.681 -49.802 9.889 1.00 42.78 587 GLY A CA 1
ATOM 4465 C C . GLY A 1 587 ? 14.056 -48.322 9.987 1.00 42.78 587 GLY A C 1
ATOM 4466 O O . GLY A 1 587 ? 13.722 -47.693 10.985 1.00 42.78 587 GLY A O 1
ATOM 4467 N N . ARG A 1 588 ? 14.736 -47.771 8.975 1.00 56.16 588 ARG A N 1
ATOM 4468 C CA . ARG A 1 588 ? 15.030 -46.338 8.851 1.00 56.16 588 ARG A CA 1
ATOM 4469 C C . ARG A 1 588 ? 14.330 -45.784 7.619 1.00 56.16 588 ARG A C 1
ATOM 4471 O O . ARG A 1 588 ? 14.300 -46.449 6.588 1.00 56.16 588 ARG A O 1
ATOM 4478 N N . ALA A 1 589 ? 13.714 -44.619 7.755 1.00 59.28 589 ALA A N 1
ATOM 4479 C CA . ALA A 1 589 ? 12.839 -44.055 6.745 1.00 59.28 589 ALA A CA 1
ATOM 4480 C C . ALA A 1 589 ? 13.380 -42.693 6.304 1.00 59.28 589 ALA A C 1
ATOM 4482 O O . ALA A 1 589 ? 12.864 -41.674 6.722 1.00 59.28 589 ALA A O 1
ATOM 4483 N N . ASP A 1 590 ? 14.405 -42.664 5.453 1.00 82.31 590 ASP A N 1
ATOM 4484 C CA . ASP A 1 590 ? 15.021 -41.403 5.016 1.00 82.31 590 ASP A CA 1
ATOM 4485 C C . ASP A 1 590 ? 14.887 -41.218 3.492 1.00 82.31 590 ASP A C 1
ATOM 4487 O O . ASP A 1 590 ? 14.743 -42.191 2.737 1.00 82.31 590 ASP A O 1
ATOM 4491 N N . VAL A 1 591 ? 14.907 -39.968 3.021 1.00 86.75 591 VAL A N 1
ATOM 4492 C CA . VAL A 1 591 ? 14.854 -39.621 1.589 1.00 86.75 591 VAL A CA 1
ATOM 4493 C C . VAL A 1 591 ? 16.119 -38.861 1.207 1.00 86.75 591 VAL A C 1
ATOM 4495 O O . VAL A 1 591 ? 16.440 -37.846 1.816 1.00 86.75 591 VAL A O 1
ATOM 4498 N N . MET A 1 592 ? 16.839 -39.344 0.192 1.00 86.56 592 MET A N 1
ATOM 4499 C CA . MET A 1 592 ? 18.042 -38.684 -0.319 1.00 86.56 592 MET A CA 1
ATOM 4500 C C . MET A 1 592 ? 17.755 -38.014 -1.664 1.00 86.56 592 MET A C 1
ATOM 4502 O O . MET A 1 592 ? 17.396 -38.694 -2.629 1.00 86.56 592 MET A O 1
ATOM 4506 N N . ALA A 1 593 ? 17.957 -36.698 -1.736 1.00 86.50 593 ALA A N 1
ATOM 4507 C CA . ALA A 1 593 ? 17.863 -35.909 -2.961 1.00 86.50 593 ALA A CA 1
ATOM 4508 C C . ALA A 1 593 ? 19.261 -35.650 -3.540 1.00 86.50 593 ALA A C 1
ATOM 4510 O O . ALA A 1 593 ? 20.124 -35.093 -2.859 1.00 86.50 593 ALA A O 1
ATOM 4511 N N . HIS A 1 594 ? 19.484 -36.034 -4.799 1.00 84.00 594 HIS A N 1
ATOM 4512 C CA . HIS A 1 594 ? 20.760 -35.841 -5.493 1.00 84.00 594 HIS A CA 1
ATOM 4513 C C . HIS A 1 594 ? 20.655 -34.748 -6.559 1.00 84.00 594 HIS A C 1
ATOM 4515 O O . HIS A 1 594 ? 19.903 -34.899 -7.522 1.00 84.00 594 HIS A O 1
ATOM 4521 N N . PHE A 1 595 ? 21.474 -33.707 -6.423 1.00 78.94 595 PHE A N 1
ATOM 4522 C CA . PHE A 1 595 ? 21.678 -32.646 -7.408 1.00 78.94 595 PHE A CA 1
ATOM 4523 C C . PHE A 1 595 ? 23.114 -32.748 -7.940 1.00 78.94 595 PHE A C 1
ATOM 4525 O O . PHE A 1 595 ? 24.044 -32.135 -7.416 1.00 78.94 595 PHE A O 1
ATOM 4532 N N . GLY A 1 596 ? 23.329 -33.615 -8.933 1.00 79.31 596 GLY A N 1
ATOM 4533 C CA . GLY A 1 596 ? 24.677 -33.921 -9.422 1.00 79.31 596 GLY A CA 1
ATOM 4534 C C . GLY A 1 596 ? 25.568 -34.520 -8.323 1.00 79.31 596 GLY A C 1
ATOM 4535 O O . GLY A 1 596 ? 25.340 -35.645 -7.876 1.00 79.31 596 GLY A O 1
ATOM 4536 N N . ALA A 1 597 ? 26.601 -33.782 -7.902 1.00 77.88 597 ALA A N 1
ATOM 4537 C CA . ALA A 1 597 ? 27.505 -34.191 -6.820 1.00 77.88 597 ALA A CA 1
ATOM 4538 C C . ALA A 1 597 ? 26.977 -33.843 -5.412 1.00 77.88 597 ALA A C 1
ATOM 4540 O O . ALA A 1 597 ? 27.399 -34.457 -4.425 1.00 77.88 597 ALA A O 1
ATOM 4541 N N . LEU A 1 598 ? 26.050 -32.886 -5.310 1.00 82.19 598 LEU A N 1
ATOM 4542 C CA . LEU A 1 598 ? 25.441 -32.469 -4.051 1.00 82.19 598 LEU A CA 1
ATOM 4543 C C . LEU A 1 598 ? 24.321 -33.430 -3.655 1.00 82.19 598 LEU A C 1
ATOM 4545 O O . LEU A 1 598 ? 23.572 -33.935 -4.494 1.00 82.19 598 LEU A O 1
ATOM 4549 N N . ARG A 1 599 ? 24.233 -33.715 -2.357 1.00 85.62 599 ARG A N 1
ATOM 4550 C CA . ARG A 1 599 ? 23.267 -34.653 -1.783 1.00 85.62 599 ARG A CA 1
ATOM 4551 C C . ARG A 1 599 ? 22.737 -34.086 -0.484 1.00 85.62 599 ARG A C 1
ATOM 4553 O O . ARG A 1 599 ? 23.529 -33.707 0.379 1.00 85.62 599 ARG A O 1
ATOM 4560 N N . TYR A 1 600 ? 21.419 -34.092 -0.352 1.00 88.62 600 TYR A N 1
ATOM 4561 C CA . TYR A 1 600 ? 20.718 -33.628 0.836 1.00 88.62 600 TYR A CA 1
ATOM 4562 C C . TYR A 1 600 ? 19.850 -34.754 1.374 1.00 88.62 600 TYR A C 1
ATOM 4564 O O . TYR A 1 600 ? 19.071 -35.354 0.629 1.00 88.62 600 TYR A O 1
ATOM 4572 N N . LEU A 1 601 ? 20.003 -35.040 2.666 1.00 89.06 601 LEU A N 1
ATOM 4573 C CA . LEU A 1 601 ? 19.161 -36.004 3.356 1.00 89.06 601 LEU A CA 1
ATOM 4574 C C . LEU A 1 601 ? 17.977 -35.282 3.996 1.00 89.06 601 LEU A C 1
ATOM 4576 O O . LEU A 1 601 ? 18.158 -34.306 4.726 1.00 89.06 601 LEU A O 1
ATOM 4580 N N . THR A 1 602 ? 16.791 -35.830 3.777 1.00 92.00 602 THR A N 1
ATOM 4581 C CA . THR A 1 602 ? 15.610 -35.583 4.592 1.00 92.00 602 THR A CA 1
ATOM 4582 C C . THR A 1 602 ? 15.422 -36.772 5.532 1.00 92.00 602 THR A C 1
ATOM 4584 O O . THR A 1 602 ? 15.015 -37.854 5.101 1.00 92.00 602 THR A O 1
ATOM 4587 N N . GLU A 1 603 ? 15.746 -36.578 6.808 1.00 92.12 603 GLU A N 1
ATOM 4588 C CA . GLU A 1 603 ? 15.453 -37.536 7.879 1.00 92.12 603 GLU A CA 1
ATOM 4589 C C . GLU A 1 603 ? 13.950 -37.492 8.169 1.00 92.12 603 GLU A C 1
ATOM 4591 O O . GLU A 1 603 ? 13.391 -36.402 8.323 1.00 92.12 603 GLU A O 1
ATOM 4596 N N . ILE A 1 604 ? 13.282 -38.647 8.243 1.00 92.44 604 ILE A N 1
ATOM 4597 C CA . ILE A 1 604 ? 11.831 -38.689 8.476 1.00 92.44 604 ILE A CA 1
ATOM 4598 C C . ILE A 1 604 ? 11.519 -39.464 9.744 1.00 92.44 604 ILE A C 1
ATOM 4600 O O . ILE A 1 604 ? 11.919 -40.614 9.914 1.00 92.44 604 ILE A O 1
ATOM 4604 N N . LYS A 1 605 ? 10.771 -38.816 10.638 1.00 93.31 605 LYS A N 1
ATOM 4605 C CA . LYS A 1 605 ? 10.381 -39.345 11.945 1.00 93.31 605 LYS A CA 1
ATOM 4606 C C . LYS A 1 605 ? 8.880 -39.301 12.145 1.00 93.31 605 LYS A C 1
ATOM 4608 O O . LYS A 1 605 ? 8.167 -38.581 11.454 1.00 93.31 605 LYS A O 1
ATOM 4613 N N . GLN A 1 606 ? 8.397 -40.054 13.120 1.00 92.75 606 GLN A N 1
ATOM 4614 C CA . GLN A 1 606 ? 7.056 -39.896 13.667 1.00 92.75 606 GLN A CA 1
ATOM 4615 C C . GLN A 1 606 ? 7.160 -39.624 15.160 1.00 92.75 606 GLN A C 1
ATOM 4617 O O . GLN A 1 606 ? 7.997 -40.217 15.842 1.00 92.75 606 GLN A O 1
ATOM 4622 N N . ASP A 1 607 ? 6.269 -38.794 15.688 1.00 92.88 607 ASP A N 1
ATOM 4623 C CA . ASP A 1 607 ? 6.166 -38.601 17.130 1.00 92.88 607 ASP A CA 1
ATOM 4624 C C . ASP A 1 607 ? 4.710 -38.575 17.577 1.00 92.88 607 ASP A C 1
ATOM 4626 O O . ASP A 1 607 ? 3.869 -37.952 16.945 1.00 92.88 607 ASP A O 1
ATOM 4630 N N . ALA A 1 608 ? 4.400 -39.290 18.655 1.00 90.69 608 ALA A N 1
ATOM 4631 C CA . ALA A 1 608 ? 3.063 -39.331 19.249 1.00 90.69 608 ALA A CA 1
ATOM 4632 C C . ALA A 1 608 ? 3.010 -38.655 20.628 1.00 90.69 608 ALA A C 1
ATOM 4634 O O . ALA A 1 608 ? 1.959 -38.667 21.269 1.00 90.69 608 ALA A O 1
ATOM 4635 N N . THR A 1 609 ? 4.144 -38.132 21.099 1.00 88.19 609 THR A N 1
ATOM 4636 C CA . THR A 1 609 ? 4.325 -37.590 22.446 1.00 88.19 609 THR A CA 1
ATOM 4637 C C . THR A 1 609 ? 4.111 -36.088 22.454 1.00 88.19 609 THR A C 1
ATOM 4639 O O . THR A 1 609 ? 3.311 -35.603 23.245 1.00 88.19 609 THR A O 1
ATOM 4642 N N . ASP A 1 610 ? 4.834 -35.376 21.590 1.00 84.62 610 ASP A N 1
ATOM 4643 C CA . ASP A 1 610 ? 4.893 -33.918 21.572 1.00 84.62 610 ASP A CA 1
ATOM 4644 C C . ASP A 1 610 ? 5.335 -33.437 20.179 1.00 84.62 610 ASP A C 1
ATOM 4646 O O . ASP A 1 610 ? 6.100 -34.122 19.491 1.00 84.62 610 ASP A O 1
ATOM 4650 N N . ASN A 1 611 ? 4.826 -32.282 19.764 1.00 85.94 611 ASN A N 1
ATOM 4651 C CA . ASN A 1 611 ? 5.155 -31.619 18.507 1.00 85.94 611 ASN A CA 1
ATOM 4652 C C . ASN A 1 611 ? 5.832 -30.251 18.716 1.00 85.94 611 ASN A C 1
ATOM 4654 O O . ASN A 1 611 ? 6.093 -29.558 17.735 1.00 85.94 611 ASN A O 1
ATOM 4658 N N . ASP A 1 612 ? 6.157 -29.891 19.963 1.00 88.62 612 ASP A N 1
ATOM 4659 C CA . ASP A 1 612 ? 6.922 -28.695 20.305 1.00 88.62 612 ASP A CA 1
ATOM 4660 C C . ASP A 1 612 ? 8.318 -28.688 19.636 1.00 88.62 612 ASP A C 1
ATOM 4662 O O . ASP A 1 612 ? 9.049 -29.690 19.707 1.00 88.62 612 ASP A O 1
ATOM 4666 N N . PRO A 1 613 ? 8.746 -27.561 19.030 1.00 90.50 613 PRO A N 1
ATOM 4667 C CA . PRO A 1 613 ? 10.046 -27.453 18.371 1.00 90.50 613 PRO A CA 1
ATOM 4668 C C . PRO A 1 613 ? 11.234 -27.852 19.257 1.00 90.50 613 PRO A C 1
ATOM 4670 O O . PRO A 1 613 ? 12.092 -28.627 18.827 1.00 90.50 613 PRO A O 1
ATOM 4673 N N . GLN A 1 614 ? 11.279 -27.415 20.523 1.00 90.81 614 GLN A N 1
ATOM 4674 C CA . GLN A 1 614 ? 12.402 -27.725 21.418 1.00 90.81 614 GLN A CA 1
ATOM 4675 C C . GLN A 1 614 ? 12.431 -29.208 21.790 1.00 90.81 614 GLN A C 1
ATOM 4677 O O . GLN A 1 614 ? 13.498 -29.793 22.015 1.00 90.81 614 GLN A O 1
ATOM 4682 N N . TYR A 1 615 ? 11.264 -29.838 21.924 1.00 92.88 615 TYR A N 1
ATOM 4683 C CA . TYR A 1 615 ? 11.172 -31.282 22.108 1.00 92.88 615 TYR A CA 1
ATOM 4684 C C . TYR A 1 615 ? 11.747 -32.040 20.905 1.00 92.88 615 TYR A C 1
ATOM 4686 O O . TYR A 1 615 ? 12.630 -32.889 21.083 1.00 92.88 615 TYR A O 1
ATOM 4694 N N . LEU A 1 616 ? 11.295 -31.709 19.694 1.00 91.81 616 LEU A N 1
ATOM 4695 C CA . LEU A 1 616 ? 11.707 -32.390 18.466 1.00 91.81 616 LEU A CA 1
ATOM 4696 C C . LEU A 1 616 ? 13.202 -32.209 18.190 1.00 91.81 616 LEU A C 1
ATOM 4698 O O . LEU A 1 616 ? 13.890 -33.179 17.857 1.00 91.81 616 LEU A O 1
ATOM 4702 N N . GLU A 1 617 ? 13.735 -31.010 18.421 1.00 91.94 617 GLU A N 1
ATOM 4703 C CA . GLU A 1 617 ? 15.162 -30.732 18.273 1.00 91.94 617 GLU A CA 1
ATOM 4704 C C . GLU A 1 617 ? 16.014 -31.587 19.212 1.00 91.94 617 GLU A C 1
ATOM 4706 O O . GLU A 1 617 ? 16.941 -32.268 18.771 1.00 91.94 617 GLU A O 1
ATOM 4711 N N . ARG A 1 618 ? 15.668 -31.645 20.504 1.00 91.25 618 ARG A N 1
ATOM 4712 C CA . ARG A 1 618 ? 16.398 -32.473 21.482 1.00 91.25 618 ARG A CA 1
ATOM 4713 C C . ARG A 1 618 ? 16.417 -33.954 21.111 1.00 91.25 618 ARG A C 1
ATOM 4715 O O . ARG A 1 618 ? 17.341 -34.665 21.504 1.00 91.25 618 ARG A O 1
ATOM 4722 N N . ARG A 1 619 ? 15.390 -34.429 20.406 1.00 91.94 619 ARG A N 1
ATOM 4723 C CA . ARG A 1 619 ? 15.184 -35.850 20.122 1.00 91.94 619 ARG A CA 1
ATOM 4724 C C . ARG A 1 619 ? 15.774 -36.295 18.787 1.00 91.94 619 ARG A C 1
ATOM 4726 O O . ARG A 1 619 ? 16.346 -37.382 18.722 1.00 91.94 619 ARG A O 1
ATOM 4733 N N . TYR A 1 620 ? 15.644 -35.476 17.745 1.00 92.00 620 TYR A N 1
ATOM 4734 C CA . TYR A 1 620 ? 15.903 -35.897 16.365 1.00 92.00 620 TYR A CA 1
ATOM 4735 C C . TYR A 1 620 ? 16.967 -35.072 15.642 1.00 92.00 620 TYR A C 1
ATOM 4737 O O . TYR A 1 620 ? 17.551 -35.569 14.678 1.00 92.00 620 TYR A O 1
ATOM 4745 N N . LEU A 1 621 ? 17.286 -33.860 16.110 1.00 88.25 621 LEU A N 1
ATOM 4746 C CA . LEU A 1 621 ? 18.176 -32.955 15.377 1.00 88.25 621 LEU A CA 1
ATOM 4747 C C . LEU A 1 621 ? 19.568 -33.549 15.144 1.00 88.25 621 LEU A C 1
ATOM 4749 O O . LEU A 1 621 ? 20.110 -33.440 14.049 1.00 88.25 621 LEU A O 1
ATOM 4753 N N . THR A 1 622 ? 20.142 -34.224 16.145 1.00 85.88 622 THR A N 1
ATOM 4754 C CA . THR A 1 622 ? 21.454 -34.869 15.989 1.00 85.88 622 THR A CA 1
ATOM 4755 C C . THR A 1 622 ? 21.444 -35.909 14.871 1.00 85.88 622 THR A C 1
ATOM 4757 O O . THR A 1 622 ? 22.423 -36.004 14.144 1.00 85.88 622 THR A O 1
ATOM 4760 N N . GLN A 1 623 ? 20.348 -36.656 14.696 1.00 83.44 623 GLN A N 1
ATOM 4761 C CA . GLN A 1 623 ? 20.234 -37.646 13.621 1.00 83.44 623 GLN A CA 1
ATOM 4762 C C . GLN A 1 623 ? 20.126 -36.962 12.254 1.00 83.44 623 GLN A C 1
ATOM 4764 O O . GLN A 1 623 ? 20.900 -37.291 11.357 1.00 83.44 623 GLN A O 1
ATOM 4769 N N . ALA A 1 624 ? 19.265 -35.946 12.135 1.00 81.88 624 ALA A N 1
ATOM 4770 C CA . ALA A 1 624 ? 19.094 -35.177 10.900 1.00 81.88 624 ALA A CA 1
ATOM 4771 C C . ALA A 1 624 ? 20.386 -34.465 10.458 1.00 81.88 624 ALA A C 1
ATOM 4773 O O . ALA A 1 624 ? 20.705 -34.403 9.273 1.00 81.88 624 ALA A O 1
ATOM 4774 N N . ALA A 1 625 ? 21.174 -33.975 11.417 1.00 83.38 625 ALA A N 1
ATOM 4775 C CA . ALA A 1 625 ? 22.451 -33.331 11.150 1.00 83.38 625 ALA A CA 1
ATOM 4776 C C . ALA A 1 625 ? 23.594 -34.325 10.876 1.00 83.38 625 ALA A C 1
ATOM 4778 O O . ALA A 1 625 ? 24.634 -33.927 10.357 1.00 83.38 625 ALA A O 1
ATOM 4779 N N . GLU A 1 626 ? 23.482 -35.610 11.224 1.00 76.62 626 GLU A N 1
ATOM 4780 C CA . GLU A 1 626 ? 24.631 -36.524 11.137 1.00 76.62 626 GLU A CA 1
ATOM 4781 C C . GLU A 1 626 ? 25.010 -36.875 9.693 1.00 76.62 626 GLU A C 1
ATOM 4783 O O . GLU A 1 626 ? 26.168 -37.149 9.391 1.00 76.62 626 GLU A O 1
ATOM 4788 N N . TYR A 1 627 ? 24.074 -36.777 8.755 1.00 67.19 627 TYR A N 1
ATOM 4789 C CA . TYR A 1 627 ? 24.317 -37.167 7.366 1.00 67.19 627 TYR A CA 1
ATOM 4790 C C . TYR A 1 627 ? 25.056 -36.134 6.521 1.00 67.19 627 TYR A C 1
ATOM 4792 O O . TYR A 1 627 ? 25.597 -36.475 5.466 1.00 67.19 627 TYR A O 1
ATOM 4800 N N . SER A 1 628 ? 25.198 -34.905 7.016 1.00 65.25 628 SER A N 1
ATOM 4801 C CA . SER A 1 628 ? 25.953 -33.857 6.333 1.00 65.25 628 SER A CA 1
ATOM 4802 C C . SER A 1 628 ? 27.476 -33.967 6.547 1.00 65.25 628 SER A C 1
ATOM 4804 O O . SER A 1 628 ? 28.213 -33.034 6.243 1.00 65.25 628 SER A O 1
ATOM 4806 N N . ILE A 1 629 ? 27.981 -35.088 7.088 1.00 67.81 629 ILE A N 1
ATOM 4807 C CA . ILE A 1 629 ? 29.427 -35.345 7.266 1.00 67.81 629 ILE A CA 1
ATOM 4808 C C . ILE A 1 629 ? 30.164 -35.415 5.922 1.00 67.81 629 ILE A C 1
ATOM 4810 O O . ILE A 1 629 ? 31.337 -35.058 5.840 1.00 67.81 629 ILE A O 1
ATOM 4814 N N . THR A 1 630 ? 29.498 -35.923 4.883 1.00 59.94 630 THR A N 1
ATOM 4815 C CA . THR A 1 630 ? 30.129 -36.265 3.595 1.00 59.94 630 THR A CA 1
ATOM 4816 C C . THR A 1 630 ? 29.726 -35.339 2.445 1.00 59.94 630 THR A C 1
ATOM 4818 O O . THR A 1 630 ? 30.138 -35.568 1.310 1.00 59.94 630 THR A O 1
ATOM 4821 N N . ASN A 1 631 ? 28.931 -34.299 2.723 1.00 77.06 631 ASN A N 1
ATOM 4822 C CA . ASN A 1 631 ? 28.439 -33.340 1.732 1.00 77.06 631 ASN A CA 1
ATOM 4823 C C . ASN A 1 631 ? 28.281 -31.934 2.349 1.00 77.06 631 ASN A C 1
ATOM 4825 O O . ASN A 1 631 ? 28.781 -31.679 3.443 1.00 77.06 631 ASN A O 1
ATOM 4829 N N . ALA A 1 632 ? 27.615 -31.015 1.645 1.00 82.44 632 ALA A N 1
ATOM 4830 C CA . ALA A 1 632 ? 27.290 -29.686 2.148 1.00 82.44 632 ALA A CA 1
ATOM 4831 C C . ALA A 1 632 ? 26.568 -29.765 3.516 1.00 82.44 632 ALA A C 1
ATOM 4833 O O . ALA A 1 632 ? 25.776 -30.687 3.724 1.00 82.44 632 ALA A O 1
ATOM 4834 N N . PRO A 1 633 ? 26.818 -28.825 4.452 1.00 89.50 633 PRO A N 1
ATOM 4835 C CA . PRO A 1 633 ? 26.350 -28.889 5.842 1.00 89.50 633 PRO A CA 1
ATOM 4836 C C . PRO A 1 633 ? 24.861 -28.521 6.002 1.00 89.50 633 PRO A C 1
ATOM 4838 O O . PRO A 1 633 ? 24.497 -27.764 6.901 1.00 89.50 633 PRO A O 1
ATOM 4841 N N . PHE A 1 634 ? 24.007 -29.041 5.118 1.00 91.38 634 PHE A N 1
ATOM 4842 C CA . PHE A 1 634 ? 22.577 -28.752 5.044 1.00 91.38 634 PHE A CA 1
ATOM 4843 C C . PHE A 1 634 ? 21.772 -30.050 4.958 1.00 91.38 634 PHE A C 1
ATOM 4845 O O . PHE A 1 634 ? 22.140 -30.971 4.226 1.00 91.38 634 PHE A O 1
ATOM 4852 N N . GLY A 1 635 ? 20.666 -30.123 5.694 1.00 91.69 635 GLY A N 1
ATOM 4853 C CA . GLY A 1 635 ? 19.761 -31.271 5.697 1.00 91.69 635 GLY A CA 1
ATOM 4854 C C . GLY A 1 635 ? 18.337 -30.879 6.069 1.00 91.69 635 GLY A C 1
ATOM 4855 O O . GLY A 1 635 ? 18.043 -29.714 6.335 1.00 91.69 635 GLY A O 1
ATOM 4856 N N . GLN A 1 636 ? 17.436 -31.854 6.084 1.00 94.19 636 GLN A N 1
ATOM 4857 C CA . GLN A 1 636 ? 16.042 -31.638 6.451 1.00 94.19 636 GLN A CA 1
ATOM 4858 C C . GLN A 1 636 ? 15.570 -32.672 7.469 1.00 94.19 636 GLN A C 1
ATOM 4860 O O . GLN A 1 636 ? 16.050 -33.805 7.488 1.00 94.19 636 GLN A O 1
ATOM 4865 N N . LEU A 1 637 ? 14.599 -32.281 8.288 1.00 95.00 637 LEU A N 1
ATOM 4866 C CA . LEU A 1 637 ? 13.882 -33.162 9.200 1.00 95.00 637 LEU A CA 1
ATOM 4867 C C . LEU A 1 637 ? 12.382 -33.022 8.940 1.00 95.00 637 LEU A C 1
ATOM 4869 O O . LEU A 1 637 ? 11.824 -31.945 9.123 1.00 95.00 637 LEU A O 1
ATOM 4873 N N . LEU A 1 638 ? 11.721 -34.109 8.551 1.00 95.50 638 LEU A N 1
ATOM 4874 C CA . LEU A 1 638 ? 10.264 -34.162 8.451 1.00 95.50 638 LEU A CA 1
ATOM 4875 C C . LEU A 1 638 ? 9.681 -35.033 9.558 1.00 95.50 638 LEU A C 1
ATOM 4877 O O . LEU A 1 638 ? 10.089 -36.179 9.737 1.00 95.50 638 LEU A O 1
ATOM 4881 N N . VAL A 1 639 ? 8.694 -34.511 10.283 1.00 95.06 639 VAL A N 1
ATOM 4882 C CA . VAL A 1 639 ? 8.058 -35.223 11.397 1.00 95.06 639 VAL A CA 1
ATOM 4883 C C . VAL A 1 639 ? 6.577 -35.455 11.110 1.00 95.06 639 VAL A C 1
ATOM 4885 O O . VAL A 1 639 ? 5.826 -34.515 10.873 1.00 95.06 639 VAL A O 1
ATOM 4888 N N . LEU A 1 640 ? 6.137 -36.713 11.157 1.00 94.25 640 LEU A N 1
ATOM 4889 C CA . LEU A 1 640 ? 4.726 -37.081 11.214 1.00 94.25 640 LEU A CA 1
ATOM 4890 C C . LEU A 1 640 ? 4.224 -36.923 12.652 1.00 94.25 640 LEU A C 1
ATOM 4892 O O . LEU A 1 640 ? 4.530 -37.739 13.522 1.00 94.25 640 LEU A O 1
ATOM 4896 N N . ASP A 1 641 ? 3.428 -35.890 12.886 1.00 92.56 641 ASP A N 1
ATOM 4897 C CA . ASP A 1 641 ? 2.867 -35.585 14.195 1.00 92.56 641 ASP A CA 1
ATOM 4898 C C . ASP A 1 641 ? 1.602 -36.415 14.463 1.00 92.56 641 ASP A C 1
ATOM 4900 O O . ASP A 1 641 ? 0.526 -36.171 13.919 1.00 92.56 641 ASP A O 1
ATOM 4904 N N . LEU A 1 642 ? 1.740 -37.414 15.328 1.00 90.94 642 LEU A N 1
ATOM 4905 C CA . LEU A 1 642 ? 0.692 -38.312 15.800 1.00 90.94 642 LEU A CA 1
ATOM 4906 C C . LEU A 1 642 ? 0.180 -37.933 17.197 1.00 90.94 642 LEU A C 1
ATOM 4908 O O . LEU A 1 642 ? -0.502 -38.746 17.830 1.00 90.94 642 LEU A O 1
ATOM 4912 N N . THR A 1 643 ? 0.463 -36.727 17.693 1.00 88.81 643 THR A N 1
ATOM 4913 C CA . THR A 1 643 ? -0.108 -36.257 18.961 1.00 88.81 643 THR A CA 1
ATOM 4914 C C . THR A 1 643 ? -1.645 -36.267 18.910 1.00 88.81 643 THR A C 1
ATOM 4916 O O . THR A 1 643 ? -2.251 -36.020 17.855 1.00 88.81 643 THR A O 1
ATOM 4919 N N . PRO A 1 644 ? -2.332 -36.592 20.021 1.00 83.44 644 PRO A N 1
ATOM 4920 C CA . PRO A 1 644 ? -3.789 -36.525 20.074 1.00 83.44 644 PRO A CA 1
ATOM 4921 C C . PRO A 1 644 ? -4.304 -35.098 19.828 1.00 83.44 644 PRO A C 1
ATOM 4923 O O . PRO A 1 644 ? -4.001 -34.187 20.587 1.00 83.44 644 PRO A O 1
ATOM 4926 N N . LYS A 1 645 ? -5.177 -34.908 18.831 1.00 80.69 645 LYS A N 1
ATOM 4927 C CA . LYS A 1 645 ? -5.786 -33.597 18.498 1.00 80.69 645 LYS A CA 1
ATOM 4928 C C . LYS A 1 645 ? -6.982 -33.212 19.382 1.00 80.69 645 LYS A C 1
ATOM 4930 O O . LYS A 1 645 ? -7.837 -32.431 18.970 1.00 80.69 645 LYS A O 1
ATOM 4935 N N . ASN A 1 646 ? -7.086 -33.826 20.562 1.00 68.75 646 ASN A N 1
ATOM 4936 C CA . ASN A 1 646 ? -8.217 -33.643 21.474 1.00 68.75 646 ASN A CA 1
ATOM 4937 C C . ASN A 1 646 ? -8.096 -32.333 22.264 1.00 68.75 646 ASN A C 1
ATOM 4939 O O . ASN A 1 646 ? -9.100 -31.651 22.450 1.00 68.75 646 ASN A O 1
ATOM 4943 N N . ASP A 1 647 ? -6.877 -31.988 22.687 1.00 60.31 647 ASP A N 1
ATOM 4944 C CA . ASP A 1 647 ? -6.621 -30.844 23.570 1.00 60.31 647 ASP A CA 1
ATOM 4945 C C . ASP A 1 647 ? -6.295 -29.566 22.779 1.00 60.31 647 ASP A C 1
ATOM 4947 O O . ASP A 1 647 ? -6.598 -28.468 23.233 1.00 60.31 647 ASP A O 1
ATOM 4951 N N . THR A 1 648 ? -5.750 -29.701 21.564 1.00 59.72 648 THR A N 1
ATOM 4952 C CA . THR A 1 648 ? -5.304 -28.579 20.717 1.00 59.72 648 THR A CA 1
ATOM 4953 C C . THR A 1 648 ? -6.420 -27.915 19.903 1.00 59.72 648 THR A C 1
ATOM 4955 O O . THR A 1 648 ? -6.171 -26.909 19.254 1.00 59.72 648 THR A O 1
ATOM 4958 N N . GLN A 1 649 ? -7.633 -28.487 19.873 1.00 62.19 649 GLN A N 1
ATOM 4959 C CA . GLN A 1 649 ? -8.785 -28.034 19.063 1.00 62.19 649 GLN A CA 1
ATOM 4960 C C . GLN A 1 649 ? -8.509 -27.773 17.562 1.00 62.19 649 GLN A C 1
ATOM 4962 O O . GLN A 1 649 ? -9.329 -27.163 16.884 1.00 62.19 649 GLN A O 1
ATOM 4967 N N . GLY A 1 650 ? -7.408 -28.283 17.004 1.00 66.44 650 GLY A N 1
ATOM 4968 C CA . GLY A 1 650 ? -7.032 -28.018 15.614 1.00 66.44 650 GLY A CA 1
ATOM 4969 C C . GLY A 1 650 ? -5.615 -28.475 15.265 1.00 66.44 650 GLY A C 1
ATOM 4970 O O . GLY A 1 650 ? -4.945 -29.128 16.072 1.00 66.44 650 GLY A O 1
ATOM 4971 N N . ASN A 1 651 ? -5.189 -28.153 14.039 1.00 75.56 651 ASN A N 1
ATOM 4972 C CA . ASN A 1 651 ? -3.806 -28.297 13.570 1.00 75.56 651 ASN A CA 1
ATOM 4973 C C . ASN A 1 651 ? -3.202 -26.902 13.378 1.00 75.56 651 ASN A C 1
ATOM 4975 O O . ASN A 1 651 ? -3.941 -25.978 13.053 1.00 75.56 651 ASN A O 1
ATOM 4979 N N . LEU A 1 652 ? -1.884 -26.800 13.532 1.00 81.06 652 LEU A N 1
ATOM 4980 C CA . LEU A 1 652 ? -1.118 -25.588 13.241 1.00 81.06 652 LEU A CA 1
ATOM 4981 C C . LEU A 1 652 ? -1.091 -25.293 11.734 1.00 81.06 652 LEU A C 1
ATOM 4983 O O . LEU A 1 652 ? -1.236 -26.210 10.910 1.00 81.06 652 LEU A O 1
ATOM 4987 N N . ARG A 1 653 ? -0.899 -24.021 11.388 1.00 80.06 653 ARG A N 1
ATOM 4988 C CA . ARG A 1 653 ? -0.726 -23.539 10.015 1.00 80.06 653 ARG A CA 1
ATOM 4989 C C . ARG A 1 653 ? 0.648 -23.927 9.459 1.00 80.06 653 ARG A C 1
ATOM 4991 O O . ARG A 1 653 ? 1.542 -24.353 10.186 1.00 80.06 653 ARG A O 1
ATOM 4998 N N . VAL A 1 654 ? 0.813 -23.833 8.137 1.00 79.12 654 VAL A N 1
ATOM 4999 C CA . VAL A 1 654 ? 2.019 -24.313 7.425 1.00 79.12 654 VAL A CA 1
ATOM 5000 C C . VAL A 1 654 ? 3.278 -23.511 7.795 1.00 79.12 654 VAL A C 1
ATOM 5002 O O . VAL A 1 654 ? 4.368 -24.070 7.903 1.00 79.12 654 VAL A O 1
ATOM 5005 N N . ASP A 1 655 ? 3.117 -22.212 8.017 1.00 79.56 655 ASP A N 1
ATOM 5006 C CA . ASP A 1 655 ? 4.128 -21.253 8.470 1.00 79.56 655 ASP A CA 1
ATOM 5007 C C . ASP A 1 655 ? 4.580 -21.486 9.924 1.00 79.56 655 ASP A C 1
ATOM 5009 O O . ASP A 1 655 ? 5.740 -21.217 10.254 1.00 79.56 655 ASP A O 1
ATOM 5013 N N . GLU A 1 656 ? 3.712 -22.063 10.757 1.00 86.75 656 GLU A N 1
ATOM 5014 C CA . GLU A 1 656 ? 3.991 -22.419 12.157 1.00 86.75 656 GLU A CA 1
ATOM 5015 C C . GLU A 1 656 ? 4.702 -23.775 12.312 1.00 86.75 656 GLU A C 1
ATOM 5017 O O . GLU A 1 656 ? 5.312 -24.053 13.343 1.00 86.75 656 GLU A O 1
ATOM 5022 N N . VAL A 1 657 ? 4.641 -24.642 11.295 1.00 90.19 657 VAL A N 1
ATOM 5023 C CA . VAL A 1 657 ? 5.183 -26.014 11.351 1.00 90.19 657 VAL A CA 1
ATOM 5024 C C . VAL A 1 657 ? 6.516 -26.198 10.634 1.00 90.19 657 VAL A C 1
ATOM 5026 O O . VAL A 1 657 ? 6.980 -27.333 10.501 1.00 90.19 657 VAL A O 1
ATOM 5029 N N . ALA A 1 658 ? 7.131 -25.115 10.160 1.00 94.06 658 ALA A N 1
ATOM 5030 C CA . ALA A 1 658 ? 8.432 -25.142 9.502 1.00 94.06 658 ALA A CA 1
ATOM 5031 C C . ALA A 1 658 ? 9.392 -24.110 10.106 1.00 94.06 658 ALA A C 1
ATOM 5033 O O . ALA A 1 658 ? 8.994 -22.987 10.402 1.00 94.06 658 ALA A O 1
ATOM 5034 N N . TRP A 1 659 ? 10.664 -24.461 10.293 1.00 95.62 659 TRP A N 1
ATOM 5035 C CA . TRP A 1 659 ? 11.686 -23.545 10.827 1.00 95.62 659 TRP A CA 1
ATOM 5036 C C . TRP A 1 659 ? 13.104 -24.016 10.484 1.00 95.62 659 TRP A C 1
ATOM 5038 O O . TRP A 1 659 ? 13.297 -25.157 10.052 1.00 95.62 659 TRP A O 1
ATOM 5048 N N . THR A 1 660 ? 14.104 -23.147 10.666 1.00 95.31 660 THR A N 1
ATOM 5049 C CA . THR A 1 660 ? 15.519 -23.543 10.617 1.00 95.31 660 THR A CA 1
ATOM 5050 C C . THR A 1 660 ? 16.088 -23.761 12.016 1.00 95.31 660 THR A C 1
ATOM 5052 O O . THR A 1 660 ? 15.714 -23.104 12.983 1.00 95.31 660 THR A O 1
ATOM 5055 N N . THR A 1 661 ? 17.021 -24.700 12.133 1.00 94.12 661 THR A N 1
ATOM 5056 C CA . THR A 1 661 ? 17.805 -24.934 13.350 1.00 94.12 661 THR A CA 1
ATOM 5057 C C . THR A 1 661 ? 19.209 -25.410 12.975 1.00 94.12 661 THR A C 1
ATOM 5059 O O . THR A 1 661 ? 19.481 -25.726 11.813 1.00 94.12 661 THR A O 1
ATOM 5062 N N . ALA A 1 662 ? 20.133 -25.453 13.933 1.00 91.44 662 ALA A N 1
ATOM 5063 C CA . ALA A 1 662 ? 21.516 -25.838 13.677 1.00 91.44 662 ALA A CA 1
ATOM 5064 C C . ALA A 1 662 ? 22.079 -26.764 14.756 1.00 91.44 662 ALA A C 1
ATOM 5066 O O . ALA A 1 662 ? 21.826 -26.606 15.949 1.00 91.44 662 ALA A O 1
ATOM 5067 N N . HIS A 1 663 ? 22.912 -27.713 14.332 1.00 90.00 663 HIS A N 1
ATOM 5068 C CA . HIS A 1 663 ? 23.629 -28.608 15.232 1.00 90.00 663 HIS A CA 1
ATOM 5069 C C . HIS A 1 663 ? 25.132 -28.580 14.979 1.00 90.00 663 HIS A C 1
ATOM 5071 O O . HIS A 1 663 ? 25.593 -28.803 13.858 1.00 90.00 663 HIS A O 1
ATOM 5077 N N . ARG A 1 664 ? 25.907 -28.393 16.053 1.00 89.50 664 ARG A N 1
ATOM 5078 C CA . ARG A 1 664 ? 27.364 -28.547 16.044 1.00 89.50 664 ARG A CA 1
ATOM 5079 C C . ARG A 1 664 ? 27.766 -29.781 16.847 1.00 89.50 664 ARG A C 1
ATOM 5081 O O . ARG A 1 664 ? 27.654 -29.763 18.077 1.00 89.50 664 ARG A O 1
ATOM 5088 N N . PRO A 1 665 ? 28.282 -30.838 16.200 1.00 85.00 665 PRO A N 1
ATOM 5089 C CA . PRO A 1 665 ? 28.835 -31.976 16.918 1.00 85.00 665 PRO A CA 1
ATOM 5090 C C . PRO A 1 665 ? 29.971 -31.559 17.856 1.00 85.00 665 PRO A C 1
ATOM 5092 O O . PRO A 1 665 ? 30.733 -30.627 17.583 1.00 85.00 665 PRO A O 1
ATOM 5095 N N . ARG A 1 666 ? 30.127 -32.279 18.970 1.00 85.19 666 ARG A N 1
ATOM 5096 C CA . ARG A 1 666 ? 31.177 -31.984 19.952 1.00 85.19 666 ARG A CA 1
ATOM 5097 C C . ARG A 1 666 ? 32.563 -32.084 19.306 1.00 85.19 666 ARG A C 1
ATOM 5099 O O . ARG A 1 666 ? 32.963 -33.152 18.857 1.00 85.19 666 ARG A O 1
ATOM 5106 N N . GLY A 1 667 ? 33.308 -30.979 19.327 1.00 83.62 667 GLY A N 1
ATOM 5107 C CA . GLY A 1 667 ? 34.648 -30.889 18.737 1.00 83.62 667 GLY A CA 1
ATOM 5108 C C . GLY A 1 667 ? 34.673 -30.518 17.249 1.00 83.62 667 GLY A C 1
ATOM 5109 O O . GLY A 1 667 ? 35.761 -30.381 16.699 1.00 83.62 667 GLY A O 1
ATOM 5110 N N . ALA A 1 668 ? 33.516 -30.324 16.608 1.00 85.06 668 ALA A N 1
ATOM 5111 C CA . ALA A 1 668 ? 33.433 -29.773 15.258 1.00 85.06 668 ALA A CA 1
ATOM 5112 C C . ALA A 1 668 ? 33.553 -28.239 15.269 1.00 85.06 668 ALA A C 1
ATOM 5114 O O . ALA A 1 668 ? 33.216 -27.579 16.253 1.00 85.06 668 ALA A O 1
ATOM 5115 N N . THR A 1 669 ? 34.009 -27.669 14.153 1.00 85.81 669 THR A N 1
ATOM 5116 C CA . THR A 1 669 ? 34.135 -26.214 13.944 1.00 85.81 669 THR A CA 1
ATOM 5117 C C . THR A 1 669 ? 33.048 -25.633 13.041 1.00 85.81 669 THR A C 1
ATOM 5119 O O . THR A 1 669 ? 32.965 -24.417 12.906 1.00 85.81 669 THR A O 1
ATOM 5122 N N . THR A 1 670 ? 32.237 -26.486 12.418 1.00 84.69 670 THR A N 1
ATOM 5123 C CA . THR A 1 670 ? 31.239 -26.111 11.410 1.00 84.69 670 THR A CA 1
ATOM 5124 C C . THR A 1 670 ? 29.856 -26.512 11.899 1.00 84.69 670 THR A C 1
ATOM 5126 O O . THR A 1 670 ? 29.666 -27.653 12.331 1.00 84.69 670 THR A O 1
ATOM 5129 N N . ASP A 1 671 ? 28.916 -25.569 11.848 1.00 88.94 671 ASP A N 1
ATOM 5130 C CA . ASP A 1 671 ? 27.503 -25.842 12.101 1.00 88.94 671 ASP A CA 1
ATOM 5131 C C . ASP A 1 671 ? 26.895 -26.630 10.949 1.00 88.94 671 ASP A C 1
ATOM 5133 O O . ASP A 1 671 ? 27.381 -26.606 9.821 1.00 88.94 671 ASP A O 1
ATOM 5137 N N . ARG A 1 672 ? 25.832 -27.365 11.252 1.00 90.12 672 ARG A N 1
ATOM 5138 C CA . ARG A 1 672 ? 25.041 -28.088 10.264 1.00 90.12 672 ARG A CA 1
ATOM 5139 C C . ARG A 1 672 ? 23.621 -27.575 10.368 1.00 90.12 672 ARG A C 1
ATOM 5141 O O . ARG A 1 672 ? 22.993 -27.759 11.412 1.00 90.12 672 ARG A O 1
ATOM 5148 N N . ALA A 1 673 ? 23.161 -26.891 9.330 1.00 93.38 673 ALA A N 1
ATOM 5149 C CA . ALA A 1 673 ? 21.838 -26.293 9.295 1.00 93.38 673 ALA A CA 1
ATOM 5150 C C . ALA A 1 673 ? 20.802 -27.331 8.849 1.00 93.38 673 ALA A C 1
ATOM 5152 O O . ALA A 1 673 ? 21.025 -28.092 7.905 1.00 93.38 673 ALA A O 1
ATOM 5153 N N . VAL A 1 674 ? 19.664 -27.363 9.534 1.00 94.12 674 VAL A N 1
ATOM 5154 C CA . VAL A 1 674 ? 18.561 -28.280 9.258 1.00 94.12 674 VAL A CA 1
ATOM 5155 C C . VAL A 1 674 ? 17.277 -27.479 9.121 1.00 94.12 674 VAL A C 1
ATOM 5157 O O . VAL A 1 674 ? 16.958 -26.665 9.984 1.00 94.12 674 VAL A O 1
ATOM 5160 N N . VAL A 1 675 ? 16.533 -27.728 8.044 1.00 96.25 675 VAL A N 1
ATOM 5161 C CA . VAL A 1 675 ? 15.161 -27.227 7.898 1.00 96.25 675 VAL A CA 1
ATOM 5162 C C . VAL A 1 675 ? 14.203 -28.290 8.412 1.00 96.25 675 VAL A C 1
ATOM 5164 O O . VAL A 1 675 ? 14.219 -29.425 7.930 1.00 96.25 675 VAL A O 1
ATOM 5167 N N . VAL A 1 676 ? 13.386 -27.936 9.397 1.00 96.50 676 VAL A N 1
ATOM 5168 C CA . VAL A 1 676 ? 12.403 -28.834 10.007 1.00 96.50 676 VAL A CA 1
ATOM 5169 C C . VAL A 1 676 ? 11.019 -28.543 9.435 1.00 96.50 676 VAL A C 1
ATOM 5171 O O . VAL A 1 676 ? 10.698 -27.387 9.171 1.00 96.50 676 VAL A O 1
ATOM 5174 N N . GLY A 1 677 ? 10.208 -29.583 9.235 1.00 95.75 677 GLY A N 1
ATOM 5175 C CA . GLY A 1 677 ? 8.812 -29.481 8.811 1.00 95.75 677 GLY A CA 1
ATOM 5176 C C . GLY A 1 677 ? 7.927 -30.543 9.469 1.00 95.75 677 GLY A C 1
ATOM 5177 O O . GLY A 1 677 ? 8.323 -31.707 9.564 1.00 95.75 677 GLY A O 1
ATOM 5178 N N . ILE A 1 678 ? 6.717 -30.178 9.899 1.00 94.88 678 ILE A N 1
ATOM 5179 C CA . ILE A 1 678 ? 5.768 -31.114 10.527 1.00 94.88 678 ILE A CA 1
ATOM 5180 C C . ILE A 1 678 ? 4.580 -31.396 9.602 1.00 94.88 678 ILE A C 1
ATOM 5182 O O . ILE A 1 678 ? 3.918 -30.489 9.104 1.00 94.88 678 ILE A O 1
ATOM 5186 N N . VAL A 1 679 ? 4.259 -32.679 9.420 1.00 93.62 679 VAL A N 1
ATOM 5187 C CA . VAL A 1 679 ? 3.026 -33.141 8.773 1.00 93.62 679 VAL A CA 1
ATOM 5188 C C . VAL A 1 679 ? 2.051 -33.628 9.835 1.00 93.62 679 VAL A C 1
ATOM 5190 O O . VAL A 1 679 ? 2.320 -34.601 10.539 1.00 93.62 679 VAL A O 1
ATOM 5193 N N . ALA A 1 680 ? 0.882 -32.993 9.912 1.00 90.00 680 ALA A N 1
ATOM 5194 C CA . ALA A 1 680 ? -0.158 -33.376 10.860 1.00 90.00 680 ALA A CA 1
ATOM 5195 C C . ALA A 1 680 ? -0.761 -34.754 10.525 1.00 90.00 680 ALA A C 1
ATOM 5197 O O . ALA A 1 680 ? -1.432 -34.944 9.503 1.00 90.00 680 ALA A O 1
ATOM 5198 N N . GLY A 1 681 ? -0.548 -35.706 11.427 1.00 87.25 681 GLY A N 1
ATOM 5199 C CA . GLY A 1 681 ? -1.266 -36.966 11.531 1.00 87.25 681 GLY A CA 1
ATOM 5200 C C . GLY A 1 681 ? -2.443 -36.878 12.503 1.00 87.25 681 GLY A C 1
ATOM 5201 O O . GLY A 1 681 ? -2.744 -35.828 13.070 1.00 87.25 681 GLY A O 1
ATOM 5202 N N . ASN A 1 682 ? -3.162 -37.992 12.678 1.00 86.06 682 ASN A N 1
ATOM 5203 C CA . ASN A 1 682 ? -4.327 -38.084 13.572 1.00 86.06 682 ASN A CA 1
ATOM 5204 C C . ASN A 1 682 ? -5.403 -36.993 13.377 1.00 86.06 682 ASN A C 1
ATOM 5206 O O . ASN A 1 682 ? -6.219 -36.758 14.272 1.00 86.06 682 ASN A O 1
ATOM 5210 N N . ARG A 1 683 ? -5.469 -36.379 12.189 1.00 83.88 683 ARG A N 1
ATOM 5211 C CA . ARG A 1 683 ? -6.431 -35.322 11.868 1.00 83.88 683 ARG A CA 1
ATOM 5212 C C . ARG A 1 683 ? -7.858 -35.837 12.031 1.00 83.88 683 ARG A C 1
ATOM 5214 O O . ARG A 1 683 ? -8.218 -36.897 11.501 1.00 83.88 683 ARG A O 1
ATOM 5221 N N . THR A 1 684 ? -8.675 -35.070 12.738 1.00 73.12 684 THR A N 1
ATOM 5222 C CA . THR A 1 684 ? -10.121 -35.273 12.840 1.00 73.12 684 THR A CA 1
ATOM 5223 C C . THR A 1 684 ? -10.837 -34.451 11.764 1.00 73.12 684 THR A C 1
ATOM 5225 O O . THR A 1 684 ? -10.269 -33.560 11.132 1.00 73.12 684 THR A O 1
ATOM 5228 N N . THR A 1 685 ? -12.087 -34.800 11.467 1.00 67.56 685 THR A N 1
ATOM 5229 C CA . THR A 1 685 ? -12.914 -34.030 10.528 1.00 67.56 685 THR A CA 1
ATOM 5230 C C . THR A 1 685 ? -13.381 -32.723 11.172 1.00 67.56 685 THR A C 1
ATOM 5232 O O . THR A 1 685 ? -13.724 -32.767 12.351 1.00 67.56 685 THR A O 1
ATOM 5235 N N . PRO A 1 686 ? -13.530 -31.612 10.423 1.00 61.91 686 PRO A N 1
ATOM 5236 C CA . PRO A 1 686 ? -14.042 -30.347 10.966 1.00 61.91 686 PRO A CA 1
ATOM 5237 C C . PRO A 1 686 ? -15.362 -30.491 11.742 1.00 61.91 686 PRO A C 1
ATOM 5239 O O . PRO A 1 686 ? -15.532 -29.918 12.812 1.00 61.91 686 PRO A O 1
ATOM 5242 N N . SER A 1 687 ? -16.258 -31.368 11.275 1.00 62.44 687 SER A N 1
ATOM 5243 C CA . SER A 1 687 ? -17.528 -31.692 11.943 1.00 62.44 687 SER A CA 1
ATOM 5244 C C . SER A 1 687 ? -17.384 -32.329 13.331 1.00 62.44 687 SER A C 1
ATOM 5246 O O . SER A 1 687 ? -18.373 -32.447 14.044 1.00 62.44 687 SER A O 1
ATOM 5248 N N . ALA A 1 688 ? -16.188 -32.793 13.708 1.00 63.22 688 ALA A N 1
ATOM 5249 C CA . ALA A 1 688 ? -15.905 -33.317 15.042 1.00 63.22 688 ALA A CA 1
ATOM 5250 C C . ALA A 1 688 ? -15.673 -32.197 16.073 1.00 63.22 688 ALA A C 1
ATOM 5252 O O . ALA A 1 688 ? -15.774 -32.464 17.267 1.00 63.22 688 ALA A O 1
ATOM 5253 N N . TYR A 1 689 ? -15.391 -30.969 15.619 1.00 63.44 689 TYR A N 1
ATOM 5254 C CA . TYR A 1 689 ? -15.221 -29.785 16.467 1.00 63.44 689 TYR A CA 1
ATOM 5255 C C . TYR A 1 689 ? -16.521 -28.984 16.641 1.00 63.44 689 TYR A C 1
ATOM 5257 O O . TYR A 1 689 ? -16.644 -28.183 17.565 1.00 63.44 689 TYR A O 1
ATOM 5265 N N . SER A 1 690 ? -17.528 -29.222 15.797 1.00 53.97 690 SER A N 1
ATOM 5266 C CA . SER A 1 690 ? -18.863 -28.649 15.970 1.00 53.97 690 SER A CA 1
ATOM 5267 C C . SER A 1 690 ? -19.554 -29.294 17.180 1.00 53.97 690 SER A C 1
ATOM 5269 O O . SER A 1 690 ? -19.827 -30.496 17.176 1.00 53.97 690 SER A O 1
ATOM 5271 N N . ARG A 1 691 ? -19.838 -28.507 18.228 1.00 51.50 691 ARG A N 1
ATOM 5272 C CA . ARG A 1 691 ? -20.610 -28.974 19.395 1.00 51.50 691 ARG A CA 1
ATOM 5273 C C . ARG A 1 691 ? -21.978 -29.520 18.957 1.00 51.50 691 ARG A C 1
ATOM 5275 O O . ARG A 1 691 ? -22.628 -28.943 18.086 1.00 51.50 691 ARG A O 1
ATOM 5282 N N . LYS A 1 692 ? -22.413 -30.604 19.602 1.00 38.62 692 LYS A N 1
ATOM 5283 C CA . LYS A 1 692 ? -23.841 -30.894 19.791 1.00 38.62 692 LYS A CA 1
ATOM 5284 C C . LYS A 1 692 ? -24.363 -30.121 20.987 1.00 38.62 692 LYS A C 1
ATOM 5286 O O . LYS A 1 692 ? -23.588 -30.000 21.964 1.00 38.62 692 LYS A O 1
#

pLDDT: mean 83.69, std 12.59, range [34.25, 97.56]

Foldseek 3Di:
DQLQQVLLVVCVVVVHQLAPVSSVDALVSLLVCLLVCLQDQSVLSLLLRLLVCQVVVPVSNVSSLLSNQLSLLNHPDLVSNLSSLLSQLVRLRSLLVCLVSNLVSLLVPLVVCCQVPQLSSQSSLVSNLSSCLSVSDPCVSNLVSLLVDDLDGDLSNQLNLLVSLLSVCLRPVVVPVSVVSSLVSLVSQCVPLSRNLSSLLSQLVNLCLQLQQDPDLLSVLLSLVSSLLSLLLSPQSDPLSLVSQLSNLLSQLLLCLLQLNLVSLVVSLVSLVVSVVSVCVVCPPPDDRPVCVLLVQLSVLSSVLSVLSNLLSVLLPDPDDPPLQVNLQSLLVNLVSLPPRDSTHDDRHSSSNVRNLVSSLVSCVVPVNNLVSLVVCLVPVVVCPPPPDPNVSSVVSNVVSVVVVVVVVVVVVVVVPDPDDDDDPPVLVVLSVLCSSQASLCCVVVPPVSSVVSVPDDSVVSNVVSVVSVVVSSVCSNVDDSQLVVLLVVQLVVLVVAPLCDDPNVVVVSVVSSLVLVLQVCLVPDDLCRVPNDDDPPDDRDDDQQAADPDDDHRFQQVVLVSSLVSCCVDPNVVQWDWDFPCPPPRFTKIWTDRDPAIEIEGTEEDQDDLDPVVCCVPCVCVQQVVCPVHRLEYEYEYEYNHACPPVLDDDDSSVFWDKDWDDPVPHPHIRIYIYGYRHHNDDDPVVSDDD

Secondary structure (DSSP, 8-state):
--HHHHHHHHHHHTT----HHHHT--HHHHHHHHHHHHHSTTHHHHHHHHHHHHHTT-GGGHHHHHTHHHHHHT---HHHHHHHHHHHHT-HHHHHHHHHHHHHHHSTTHHHHHHH-HHHHHHHHHHHHHHHHTTSS-THHHHHHHHT--SSS-HHHHTTHHHHHHHHHHHHTT-HHHHHHHHHHHHHHTTSTTTHHHHHHHHHHHHHHHHHH-S-HHHHHHHHHHHHHHHHHHHHHSTT-HHHHHHHHHHHHHHHHHTT-HHHHHHHHHHHHHHHHHHHHHHTTS---GGGHHHHHHHHHHHHHHHHHHHHHHHHHSSS-SSHHHHHHHHHHHHHHHHH---SSS---STTHHHHHHHHHHHHHH-HHHHHHHHHHHH-GGGGTTTT--HHHHHHHHHHHHHHHHHHHHHHHHTTS-SS------HHHHHHHHHHHH-HHHHHHHTHHHHHHHTTS-HHHHHHHHHHHHHHHHHHHHT--TTHHHHHHHHHHHHHTSTT--HHHHHHHHHHHHHHHHHHHHHHH--HHHHH-PPPTTSPPP--TTBPPSSSPPP-HHHHHHHHHHHHHHSTTTTT-EEEEE-TTTT--EEEEEETTEEEEEEEEEESS---HHHHHHHHHHHHHHGGGSS-SEEEEEEEE---TTSSSS---TTTSEEEEEE--TT-SS-EEEEEEEEE-SBPPGGGTS--

Organism: NCBI:txid68214

Radius of gyration: 31.91 Å; chains: 1; bounding box: 87×88×70 Å

Sequence (692 aa):
MPQLADRLTELAADGQPITFPALGLAPDTVASQAGDVAAGPFAPYLAEAVADAYNRSDAQWQPAATALPEGLAAQHSVLHLTASMDALLHSPAAAKALGKPLTAALLDGLPDRIEAAPLLAAARLEGAVRLAVAEAVTPFKLWQALEDVPTDGPEDFLERLPRLLGLTLDRWAGEDTLADTVRTLLQQLTHDEATDVDAMFELGCDLLRRALSSQDIGTVTTHLVQARHQFETAAQAEEARHDALTYAAVCDAILAFGRADAAAINHAADQIADTLDQRQAWIHRTHQPEWLQPRRSAEIAWHHLVLQLRAAATTLQDDAWMDAWQALDTVLAAYSAARTVRPLAGDTGQGLALLVQPAIEDGFLRQQAFLAQLRRAAQETAQHAARDFDAATAHTLLTAIETAAQREMSSASSSNAADDGSDDDDPGGAVLARLQRLAPTLLLQLKDQALGIASTLDDQQLRVLEGFAHDSDVARLKATDPLIVPKLDQLMAELSAHPSFTGEVRQTFSVLVEQTLLFLKSRSDITRTNLLGSTKKGEPPLFDYRRKPEGDRKPVEADLQRDFHQWLQKGPLHNVVLVEPVDVGMGRADVMAHFGALRYLTEIKQDATDNDPQYLERRYLTQAAEYSITNAPFGQLLVLDLTPKNDTQGNLRVDEVAWTTAHRPRGATTDRAVVVGIVAGNRTTPSAYSRK